Protein AF-A0A316QYM5-F1 (afdb_monomer)

Sequence (374 aa):
LDTSHVESMRAMFYFSKDGTKEFDLGDQFDTSNVKDISNMFIEMGEGTLKKIRLGAKFDVSKVEKQSGAFEYTGKPYELYCYVKDDATRQWFIEHAEDMCWYIGFYTSWDYKPGYNDYIVNEQSMGLAGMPIRTHEPTDNRIMAEPAKYTELPSKDENGYPISYVTDAKRYYFFGTEIKRDDIEELTIETSCKVPEEVLGQFDLSEKQNGSVMAWYTDKDKDGLYEMTIGQEGGVVANPNCCYLFCDLSQINGMGNLYTSGVTDMSYMFLDYGANGKNNALDLEDNFDTSNVKRMDGMFAHLGAYSEYYSLRLGKAFTFKGLEKVPLLIYYNTPMDLRGTVYVSSDEVRDYITKTIEGQSLVMYYEVVQEVRMF

Nearest PDB structures (foldseek):
  6ixv-assembly4_H  TM=2.928E-01  e=1.192E+00  Homo sapiens

Mean predicted aligned error: 15.38 Å

Structure (mmCIF, N/CA/C/O backbone):
data_AF-A0A316QYM5-F1
#
_entry.id   AF-A0A316QYM5-F1
#
loop_
_atom_site.group_PDB
_atom_site.id
_atom_site.type_symbol
_atom_site.label_atom_id
_atom_site.label_alt_id
_atom_site.label_comp_id
_atom_site.label_asym_id
_atom_site.label_entity_id
_atom_site.label_seq_id
_atom_site.pdbx_PDB_ins_code
_atom_site.Cartn_x
_atom_site.Cartn_y
_atom_site.Cartn_z
_atom_site.occupancy
_atom_site.B_iso_or_equiv
_atom_site.auth_seq_id
_atom_site.auth_comp_id
_atom_site.auth_asym_id
_atom_site.auth_atom_id
_atom_site.pdbx_PDB_model_num
ATOM 1 N N . LEU A 1 1 ? 34.626 -15.679 6.664 1.00 66.50 1 LEU A N 1
ATOM 2 C CA . LEU A 1 1 ? 35.408 -15.453 7.898 1.00 66.50 1 LEU A CA 1
ATOM 3 C C . LEU A 1 1 ? 34.548 -15.962 9.042 1.00 66.50 1 LEU A C 1
ATOM 5 O O . LEU A 1 1 ? 33.364 -15.666 9.013 1.00 66.50 1 LEU A O 1
ATOM 9 N N . ASP A 1 2 ? 35.083 -16.762 9.960 1.00 86.44 2 ASP A N 1
ATOM 10 C CA . ASP A 1 2 ? 34.328 -17.184 11.148 1.00 86.44 2 ASP A CA 1
ATOM 11 C C . ASP A 1 2 ? 34.518 -16.138 12.252 1.00 86.44 2 ASP A C 1
ATOM 13 O O . ASP A 1 2 ? 35.643 -15.915 12.699 1.00 86.44 2 ASP A O 1
ATOM 17 N N . THR A 1 3 ? 33.438 -15.458 12.634 1.00 91.50 3 THR A N 1
ATOM 18 C CA . THR A 1 3 ? 33.434 -14.424 13.682 1.00 91.50 3 THR A CA 1
ATOM 19 C C . THR A 1 3 ? 32.733 -14.881 14.958 1.00 91.50 3 THR A C 1
ATOM 21 O O . THR A 1 3 ? 32.693 -14.126 15.925 1.00 91.50 3 THR A O 1
ATOM 24 N N . SER A 1 4 ? 32.249 -16.127 15.014 1.00 91.75 4 SER A N 1
ATOM 25 C CA . SER A 1 4 ? 31.427 -16.636 16.121 1.00 91.75 4 SER A CA 1
ATOM 26 C C . SER A 1 4 ? 32.150 -16.653 17.473 1.00 91.75 4 SER A C 1
ATOM 28 O O . SER A 1 4 ? 31.520 -16.813 18.511 1.00 91.75 4 SER A O 1
ATOM 30 N N . HIS A 1 5 ? 33.474 -16.493 17.494 1.00 94.06 5 HIS A N 1
ATOM 31 C CA . HIS A 1 5 ? 34.298 -16.483 18.710 1.00 94.06 5 HIS A CA 1
ATOM 32 C C . HIS A 1 5 ? 34.716 -15.072 19.157 1.00 94.06 5 HIS A C 1
ATOM 34 O O . HIS A 1 5 ? 35.432 -14.928 20.146 1.00 94.06 5 HIS A O 1
ATOM 40 N N . VAL A 1 6 ? 34.345 -14.034 18.406 1.00 97.00 6 VAL A N 1
ATOM 41 C CA . VAL A 1 6 ? 34.796 -12.661 18.650 1.00 97.00 6 VAL A CA 1
ATOM 42 C C . VAL A 1 6 ? 33.990 -12.041 19.792 1.00 97.00 6 VAL A C 1
ATOM 44 O O . VAL A 1 6 ? 32.765 -12.030 19.751 1.00 97.00 6 VAL A O 1
ATOM 47 N N . GLU A 1 7 ? 34.677 -11.486 20.795 1.00 96.88 7 GLU A N 1
ATOM 48 C CA . GLU A 1 7 ? 34.033 -10.790 21.925 1.00 96.88 7 GLU A CA 1
ATOM 49 C C . GLU A 1 7 ? 34.014 -9.259 21.773 1.00 96.88 7 GLU A C 1
ATOM 51 O O . GLU A 1 7 ? 33.244 -8.574 22.444 1.00 96.88 7 GLU A O 1
ATOM 56 N N . SER A 1 8 ? 34.844 -8.694 20.892 1.00 97.75 8 SER A N 1
ATOM 57 C CA . SER A 1 8 ? 34.906 -7.251 20.644 1.00 97.75 8 SER A CA 1
ATOM 58 C C . SER A 1 8 ? 35.116 -6.965 19.163 1.00 97.75 8 SER A C 1
ATOM 60 O O . SER A 1 8 ? 36.043 -7.488 18.547 1.00 97.75 8 SER A O 1
ATOM 62 N N . MET A 1 9 ? 34.263 -6.103 18.619 1.00 97.38 9 MET A N 1
ATOM 63 C CA . MET A 1 9 ? 34.338 -5.544 17.266 1.00 97.38 9 MET A CA 1
ATOM 64 C C . MET A 1 9 ? 34.521 -4.023 17.307 1.00 97.38 9 MET A C 1
ATOM 66 O O . MET A 1 9 ? 34.195 -3.309 16.356 1.00 97.38 9 MET A O 1
ATOM 70 N N . ARG A 1 10 ? 35.061 -3.517 18.422 1.00 97.25 10 ARG A N 1
ATOM 71 C CA . ARG A 1 10 ? 35.351 -2.099 18.597 1.00 97.25 10 ARG A CA 1
ATOM 72 C C . ARG A 1 10 ? 36.194 -1.590 17.430 1.00 97.25 10 ARG A C 1
ATOM 74 O O . ARG A 1 10 ? 37.249 -2.150 17.139 1.00 97.25 10 ARG A O 1
ATOM 81 N N . ALA A 1 11 ? 35.754 -0.489 16.825 1.00 95.75 11 ALA A N 1
ATOM 82 C CA . ALA A 1 11 ? 36.469 0.200 15.751 1.00 95.75 11 ALA A CA 1
ATOM 83 C C . ALA A 1 11 ? 36.765 -0.654 14.496 1.00 95.75 11 ALA A C 1
ATOM 85 O O . ALA A 1 11 ? 37.706 -0.353 13.764 1.00 95.75 11 ALA A O 1
ATOM 86 N N . MET A 1 12 ? 35.979 -1.702 14.221 1.00 93.81 12 MET A N 1
ATOM 87 C CA . MET A 1 12 ? 36.265 -2.639 13.125 1.00 93.81 12 MET A CA 1
ATOM 88 C C . MET A 1 12 ? 36.334 -1.983 11.732 1.00 93.81 12 MET A C 1
ATOM 90 O O . MET A 1 12 ? 37.207 -2.342 10.945 1.00 93.81 12 MET A O 1
ATOM 94 N N . PHE A 1 13 ? 35.460 -1.015 11.438 1.00 91.44 13 PHE A N 1
ATOM 95 C CA . PHE A 1 13 ? 35.408 -0.264 10.172 1.00 91.44 13 PHE A CA 1
ATOM 96 C C . PHE A 1 13 ? 35.709 1.235 10.351 1.00 91.44 13 PHE A C 1
ATOM 98 O O . PHE A 1 13 ? 35.391 2.055 9.485 1.00 91.44 13 PHE A O 1
ATOM 105 N N . TYR A 1 14 ? 36.345 1.578 11.474 1.00 88.44 14 TYR A N 1
ATOM 106 C CA . TYR A 1 14 ? 36.681 2.937 11.890 1.00 88.44 14 TYR A CA 1
ATOM 107 C C . TYR A 1 14 ? 37.471 3.688 10.815 1.00 88.44 14 TYR A C 1
ATOM 109 O O . TYR A 1 14 ? 38.554 3.251 10.421 1.00 88.44 14 TYR A O 1
ATOM 117 N N . PHE A 1 15 ? 36.962 4.848 10.386 1.00 84.88 15 PHE A N 1
ATOM 118 C CA . PHE A 1 15 ? 37.652 5.769 9.473 1.00 84.88 15 PHE A CA 1
ATOM 119 C C . PHE A 1 15 ? 38.072 5.131 8.141 1.00 84.88 15 PHE A C 1
ATOM 121 O O . PHE A 1 15 ? 39.068 5.537 7.541 1.00 84.88 15 PHE A O 1
ATOM 128 N N . SER A 1 16 ? 37.311 4.151 7.649 1.00 84.69 16 SER A N 1
ATOM 129 C CA . SER A 1 16 ? 37.598 3.531 6.349 1.00 84.69 16 SER A CA 1
ATOM 130 C C . SER A 1 16 ? 37.666 4.555 5.207 1.00 84.69 16 SER A C 1
ATOM 132 O O . SER A 1 16 ? 38.555 4.434 4.369 1.00 84.69 16 SER A O 1
ATOM 134 N N . LYS A 1 17 ? 36.788 5.579 5.201 1.00 83.94 17 LYS A N 1
ATOM 135 C CA . LYS A 1 17 ? 36.763 6.708 4.234 1.00 83.94 17 LYS A CA 1
ATOM 136 C C . LYS A 1 17 ? 37.019 6.292 2.782 1.00 83.94 17 LYS A C 1
ATOM 138 O O . LYS A 1 17 ? 37.720 6.952 2.023 1.00 83.94 17 LYS A O 1
ATOM 143 N N . ASP A 1 18 ? 36.457 5.156 2.408 1.00 82.12 18 ASP A N 1
ATOM 144 C CA . ASP A 1 18 ? 36.726 4.464 1.151 1.00 82.12 18 ASP A CA 1
ATOM 145 C C . ASP A 1 18 ? 35.752 4.859 0.028 1.00 82.12 18 ASP A C 1
ATOM 147 O O . ASP A 1 18 ? 35.862 4.368 -1.095 1.00 82.12 18 ASP A O 1
ATOM 151 N N . GLY A 1 19 ? 34.799 5.754 0.315 1.00 82.88 19 GLY A N 1
ATOM 152 C CA . GLY A 1 19 ? 33.747 6.156 -0.619 1.00 82.88 19 GLY A CA 1
ATOM 153 C C . GLY A 1 19 ? 32.708 5.059 -0.889 1.00 82.88 19 GLY A C 1
ATOM 154 O O . GLY A 1 19 ? 32.015 5.107 -1.912 1.00 82.88 19 GLY A O 1
ATOM 155 N N . THR A 1 20 ? 32.611 4.052 -0.012 1.00 80.94 20 THR A N 1
ATOM 156 C CA . THR A 1 20 ? 31.634 2.967 -0.135 1.00 80.94 20 THR A CA 1
ATOM 157 C C . THR A 1 20 ? 30.205 3.496 -0.017 1.00 80.94 20 THR A C 1
ATOM 159 O O . THR A 1 20 ? 29.845 4.165 0.950 1.00 80.94 20 THR A O 1
ATOM 162 N N . LYS A 1 21 ? 29.369 3.152 -1.008 1.00 80.06 21 LYS A N 1
ATOM 163 C CA . LYS A 1 21 ? 27.953 3.557 -1.084 1.00 80.06 21 LYS A CA 1
ATOM 164 C C . LYS A 1 21 ? 26.995 2.534 -0.487 1.00 80.06 21 LYS A C 1
ATOM 166 O O . LYS A 1 21 ? 25.978 2.912 0.085 1.00 80.06 21 LYS A O 1
ATOM 171 N N . GLU A 1 22 ? 27.316 1.254 -0.623 1.00 81.25 22 GLU A N 1
ATOM 172 C CA . GLU A 1 22 ? 26.538 0.150 -0.072 1.00 81.25 22 GLU A CA 1
ATOM 173 C C . GLU A 1 22 ? 27.491 -0.851 0.567 1.00 81.25 22 GLU A C 1
ATOM 175 O O . GLU A 1 22 ? 28.531 -1.169 -0.014 1.00 81.25 22 GLU A O 1
ATOM 180 N N . PHE A 1 23 ? 27.136 -1.347 1.744 1.00 83.44 23 PHE A N 1
ATOM 181 C CA . PHE A 1 23 ? 27.949 -2.299 2.482 1.00 83.44 23 PHE A CA 1
ATOM 182 C C . PHE A 1 23 ? 27.091 -3.427 3.052 1.00 83.44 23 PHE A C 1
ATOM 184 O O . PHE A 1 23 ? 26.002 -3.181 3.565 1.00 83.44 23 PHE A O 1
ATOM 191 N N . ASP A 1 24 ? 27.573 -4.664 2.961 1.00 84.69 24 ASP A N 1
ATOM 192 C CA . ASP A 1 24 ? 26.892 -5.858 3.470 1.00 84.69 24 ASP A CA 1
ATOM 193 C C . ASP A 1 24 ? 27.902 -6.724 4.228 1.00 84.69 24 ASP A C 1
ATOM 195 O O . ASP A 1 24 ? 28.929 -7.121 3.670 1.00 84.69 24 ASP A O 1
ATOM 199 N N . LEU A 1 25 ? 27.622 -7.000 5.504 1.00 84.12 25 LEU A N 1
ATOM 200 C CA . LEU A 1 25 ? 28.440 -7.881 6.344 1.00 84.12 25 LEU A CA 1
ATOM 201 C C . LEU A 1 25 ? 28.284 -9.362 5.964 1.00 84.12 25 LEU A C 1
ATOM 203 O O . LEU A 1 25 ? 29.194 -10.163 6.200 1.00 84.12 25 LEU A O 1
ATOM 207 N N . GLY A 1 26 ? 27.161 -9.720 5.338 1.00 79.75 26 GLY A N 1
ATOM 208 C CA . GLY A 1 26 ? 26.807 -11.074 4.936 1.00 79.75 26 GLY A CA 1
ATOM 209 C C . GLY A 1 26 ? 26.226 -11.928 6.068 1.00 79.75 26 GLY A C 1
ATOM 210 O O . GLY A 1 26 ? 26.509 -11.752 7.249 1.00 79.75 26 GLY A O 1
ATOM 211 N N . ASP A 1 27 ? 25.445 -12.943 5.698 1.00 82.75 27 ASP A N 1
ATOM 212 C CA . ASP A 1 27 ? 24.645 -13.745 6.646 1.00 82.75 27 ASP A CA 1
ATOM 213 C C . ASP A 1 27 ? 25.456 -14.623 7.601 1.00 82.75 27 ASP A C 1
ATOM 215 O O . ASP A 1 27 ? 24.914 -15.196 8.544 1.00 82.75 27 ASP A O 1
ATOM 219 N N . GLN A 1 28 ? 26.752 -14.779 7.340 1.00 83.31 28 GLN A N 1
ATOM 220 C CA . GLN A 1 28 ? 27.655 -15.563 8.182 1.00 83.31 28 GLN A CA 1
ATOM 221 C C . GLN A 1 28 ? 28.441 -14.700 9.175 1.00 83.31 28 GLN A C 1
ATOM 223 O O . GLN A 1 28 ? 29.261 -15.244 9.912 1.00 83.31 28 GLN A O 1
ATOM 228 N N . PHE A 1 29 ? 28.204 -13.385 9.198 1.00 88.50 29 PHE A N 1
ATOM 229 C CA . PHE A 1 29 ? 28.805 -12.471 10.159 1.00 88.50 29 PHE A CA 1
ATOM 230 C C . PHE A 1 29 ? 28.126 -12.626 11.523 1.00 88.50 29 PHE A C 1
ATOM 232 O O . PHE A 1 29 ? 27.111 -12.007 11.826 1.00 88.50 29 PHE A O 1
ATOM 239 N N . ASP A 1 30 ? 28.663 -13.542 12.319 1.00 93.12 30 ASP A N 1
ATOM 240 C CA . ASP A 1 30 ? 28.142 -13.921 13.626 1.00 93.12 30 ASP A CA 1
ATOM 241 C C . ASP A 1 30 ? 28.676 -12.987 14.717 1.00 93.12 30 ASP A C 1
ATOM 243 O O . ASP A 1 30 ? 29.893 -12.896 14.910 1.00 93.12 30 ASP A O 1
ATOM 247 N N . THR A 1 31 ? 27.769 -12.303 15.420 1.00 96.50 31 THR A N 1
ATOM 248 C CA . THR A 1 31 ? 28.093 -11.428 16.561 1.00 96.50 31 THR A CA 1
ATOM 249 C C . THR A 1 31 ? 27.534 -11.944 17.889 1.00 96.50 31 THR A C 1
ATOM 251 O O . THR A 1 31 ? 27.558 -11.229 18.886 1.00 96.50 31 THR A O 1
ATOM 254 N N . SER A 1 32 ? 27.086 -13.202 17.954 1.00 96.25 32 SER A N 1
ATOM 255 C CA . SER A 1 32 ? 26.413 -13.798 19.125 1.00 96.25 32 SER A CA 1
ATOM 256 C C . SER A 1 32 ? 27.258 -13.870 20.402 1.00 96.25 32 SER A C 1
ATOM 258 O O . SER A 1 32 ? 26.729 -14.156 21.479 1.00 96.25 32 SER A O 1
ATOM 260 N N . ASN A 1 33 ? 28.568 -13.622 20.316 1.00 96.69 33 ASN A N 1
ATOM 261 C CA . ASN A 1 33 ? 29.475 -13.524 21.464 1.00 96.69 33 ASN A CA 1
ATOM 262 C C . ASN A 1 33 ? 30.074 -12.124 21.669 1.00 96.69 33 ASN A C 1
ATOM 264 O O . ASN A 1 33 ? 30.819 -11.924 22.630 1.00 96.69 33 ASN A O 1
ATOM 268 N N . VAL A 1 34 ? 29.728 -11.155 20.820 1.00 98.38 34 VAL A N 1
ATOM 269 C CA . VAL A 1 34 ? 30.276 -9.799 20.872 1.00 98.38 34 VAL A CA 1
ATOM 270 C C . VAL A 1 34 ? 29.627 -9.010 22.004 1.00 98.38 34 VAL A C 1
ATOM 272 O O . VAL A 1 34 ? 28.407 -8.948 22.119 1.00 98.38 34 VAL A O 1
ATOM 275 N N . LYS A 1 35 ? 30.467 -8.372 22.822 1.00 98.19 35 LYS A N 1
ATOM 276 C CA . LYS A 1 35 ? 30.068 -7.500 23.935 1.00 98.19 35 LYS A CA 1
ATOM 277 C C . LYS A 1 35 ? 30.339 -6.024 23.668 1.00 98.19 35 LYS A C 1
ATOM 279 O O . LYS A 1 35 ? 29.736 -5.168 24.303 1.00 98.19 35 LYS A O 1
ATOM 284 N N . ASP A 1 36 ? 31.256 -5.712 22.754 1.00 98.44 36 ASP A N 1
ATOM 285 C CA . ASP A 1 36 ? 31.681 -4.339 22.471 1.00 98.44 36 ASP A CA 1
ATOM 286 C C . ASP A 1 36 ? 31.678 -4.061 20.964 1.00 98.44 36 ASP A C 1
ATOM 288 O O . ASP A 1 36 ? 32.503 -4.613 20.231 1.00 98.44 36 ASP A O 1
ATOM 292 N N . ILE A 1 37 ? 30.762 -3.193 20.533 1.00 97.88 37 ILE A N 1
ATOM 293 C CA . ILE A 1 37 ? 30.630 -2.663 19.166 1.00 97.88 37 ILE A CA 1
ATOM 294 C C . ILE A 1 37 ? 30.926 -1.155 19.111 1.00 97.88 37 ILE A C 1
ATOM 296 O O . ILE A 1 37 ? 30.559 -0.475 18.153 1.00 97.88 37 ILE A O 1
ATOM 300 N N . SER A 1 38 ? 31.585 -0.603 20.135 1.00 97.88 38 SER A N 1
ATOM 301 C CA . SER A 1 38 ? 31.857 0.835 20.209 1.00 97.88 38 SER A CA 1
ATOM 302 C C . SER A 1 38 ? 32.618 1.304 18.969 1.00 97.88 38 SER A C 1
ATOM 304 O O . SER A 1 38 ? 33.616 0.693 18.567 1.00 97.88 38 SER A O 1
ATOM 306 N N . ASN A 1 39 ? 32.176 2.408 18.373 1.00 95.44 39 ASN A N 1
ATOM 307 C CA . ASN A 1 39 ? 32.791 3.011 17.188 1.00 95.44 39 ASN A CA 1
ATOM 308 C C . ASN A 1 39 ? 32.947 2.055 15.988 1.00 95.44 39 ASN A C 1
ATOM 310 O O . ASN A 1 39 ? 33.859 2.240 15.185 1.00 95.44 39 ASN A O 1
ATOM 314 N N . MET A 1 40 ? 32.135 0.998 15.877 1.00 96.00 40 MET A N 1
ATOM 315 C CA . MET A 1 40 ? 32.330 -0.041 14.861 1.00 96.00 40 MET A CA 1
ATOM 316 C C . MET A 1 40 ? 32.315 0.506 13.425 1.00 96.00 40 MET A C 1
ATOM 318 O O . MET A 1 40 ? 33.162 0.084 12.641 1.00 96.00 40 MET A O 1
ATOM 322 N N . PHE A 1 41 ? 31.429 1.454 13.098 1.00 93.75 41 PHE A N 1
ATOM 323 C CA . PHE A 1 41 ? 31.241 1.998 11.742 1.00 93.75 41 PHE A CA 1
ATOM 324 C C . PHE A 1 41 ? 31.580 3.485 11.596 1.00 93.75 41 PHE A C 1
ATOM 326 O O . PHE A 1 41 ? 31.314 4.072 10.550 1.00 93.75 41 PHE A O 1
ATOM 333 N N . ILE A 1 42 ? 32.191 4.100 12.609 1.00 91.00 42 ILE A N 1
ATOM 334 C CA . ILE A 1 42 ? 32.412 5.549 12.612 1.00 91.00 42 ILE A CA 1
ATOM 335 C C . ILE A 1 42 ? 33.153 6.057 11.365 1.00 91.00 42 ILE A C 1
ATOM 337 O O . ILE A 1 42 ? 34.191 5.517 10.968 1.00 91.00 42 ILE A O 1
ATOM 341 N N . GLU A 1 43 ? 32.611 7.116 10.758 1.00 88.88 43 GLU A N 1
ATOM 342 C CA . GLU A 1 43 ? 33.105 7.739 9.515 1.00 88.88 43 GLU A CA 1
ATOM 343 C C . GLU A 1 43 ? 33.240 6.778 8.310 1.00 88.88 43 GLU A C 1
ATOM 345 O O . GLU A 1 43 ? 33.991 7.042 7.360 1.00 88.88 43 GLU A O 1
ATOM 350 N N . MET A 1 44 ? 32.505 5.660 8.301 1.00 88.69 44 MET A N 1
ATOM 351 C CA . MET A 1 44 ? 32.510 4.726 7.177 1.00 88.69 44 MET A CA 1
ATOM 352 C C . MET A 1 44 ? 31.929 5.353 5.901 1.00 88.69 44 MET A C 1
ATOM 354 O O . MET A 1 44 ? 30.891 6.021 5.914 1.00 88.69 44 MET A O 1
ATOM 358 N N . GLY A 1 45 ? 32.614 5.132 4.774 1.00 82.94 45 GLY A N 1
ATOM 359 C CA . GLY A 1 45 ? 32.187 5.613 3.459 1.00 82.94 45 GLY A CA 1
ATOM 360 C C . GLY A 1 45 ? 32.241 7.134 3.272 1.00 82.94 45 GLY A C 1
ATOM 361 O O . GLY A 1 45 ? 31.710 7.621 2.279 1.00 82.94 45 GLY A O 1
ATOM 362 N N . GLU A 1 46 ? 32.845 7.903 4.189 1.00 83.81 46 GLU A N 1
ATOM 363 C CA . GLU A 1 46 ? 33.021 9.369 4.080 1.00 83.81 46 GLU A CA 1
ATOM 364 C C . GLU A 1 46 ? 31.712 10.134 3.761 1.00 83.81 46 GLU A C 1
ATOM 366 O O . GLU A 1 46 ? 31.668 11.055 2.946 1.00 83.81 46 GLU A O 1
ATOM 371 N N . GLY A 1 47 ? 30.590 9.715 4.358 1.00 79.06 47 GLY A N 1
ATOM 372 C CA . GLY A 1 47 ? 29.276 10.320 4.097 1.00 79.06 47 GLY A CA 1
ATOM 373 C C . GLY A 1 47 ? 28.669 9.978 2.727 1.00 79.06 47 GLY A C 1
ATOM 374 O O . GLY A 1 47 ? 27.702 10.616 2.310 1.00 79.06 47 GLY A O 1
ATOM 375 N N . THR A 1 48 ? 29.216 8.990 2.014 1.00 83.06 48 THR A N 1
ATOM 376 C CA . THR A 1 48 ? 28.648 8.458 0.759 1.00 83.06 48 THR A CA 1
ATOM 377 C C . THR A 1 48 ? 27.838 7.177 0.951 1.00 83.06 48 THR A C 1
ATOM 379 O O . THR A 1 48 ? 27.115 6.785 0.032 1.00 83.06 48 THR A O 1
ATOM 382 N N . LEU A 1 49 ? 27.922 6.555 2.135 1.00 83.94 49 LEU A N 1
ATOM 383 C CA . LEU A 1 49 ? 27.198 5.335 2.475 1.00 83.94 49 LEU A CA 1
ATOM 384 C C . LEU A 1 49 ? 25.691 5.610 2.552 1.00 83.94 49 LEU A C 1
ATOM 386 O O . LEU A 1 49 ? 25.244 6.437 3.346 1.00 83.94 49 LEU A O 1
ATOM 390 N N . LYS A 1 50 ? 24.926 4.901 1.721 1.00 82.88 50 LYS A N 1
ATOM 391 C CA . LYS A 1 50 ? 23.460 4.970 1.616 1.00 82.88 50 LYS A CA 1
ATOM 392 C C . LYS A 1 50 ? 22.765 3.714 2.120 1.00 82.88 50 LYS A C 1
ATOM 394 O O . LYS A 1 50 ? 21.575 3.734 2.418 1.00 82.88 50 LYS A O 1
ATOM 399 N N . LYS A 1 51 ? 23.499 2.607 2.210 1.00 83.38 51 LYS A N 1
ATOM 400 C CA . LYS A 1 51 ? 22.978 1.325 2.674 1.00 83.38 51 LYS A CA 1
ATOM 401 C C . LYS A 1 51 ? 24.037 0.565 3.455 1.00 83.38 51 LYS A C 1
ATOM 403 O O . LYS A 1 51 ? 25.141 0.366 2.953 1.00 83.38 51 LYS A O 1
ATOM 408 N N . ILE A 1 52 ? 23.664 0.077 4.629 1.00 88.62 52 ILE A N 1
ATOM 409 C CA . ILE A 1 52 ? 24.419 -0.925 5.372 1.00 88.62 52 ILE A CA 1
ATOM 410 C C . ILE A 1 52 ? 23.502 -2.085 5.745 1.00 88.62 52 ILE A C 1
ATOM 412 O O . ILE A 1 52 ? 22.420 -1.870 6.279 1.00 88.62 52 ILE A O 1
ATOM 416 N N . ARG A 1 53 ? 23.914 -3.315 5.447 1.00 89.62 53 ARG A N 1
ATOM 417 C CA . ARG A 1 53 ? 23.204 -4.539 5.817 1.00 89.62 53 ARG A CA 1
ATOM 418 C C . ARG A 1 53 ? 24.028 -5.336 6.817 1.00 89.62 53 ARG A C 1
ATOM 420 O O . ARG A 1 53 ? 25.192 -5.641 6.554 1.00 89.62 53 ARG A O 1
ATOM 427 N N . LEU A 1 54 ? 23.423 -5.658 7.960 1.00 92.25 54 LEU A N 1
ATOM 428 C CA . LEU A 1 54 ? 24.112 -6.330 9.061 1.00 92.25 54 LEU A CA 1
ATOM 429 C C . LEU A 1 54 ? 24.093 -7.861 8.946 1.00 92.25 54 LEU A C 1
ATOM 431 O O . LEU A 1 54 ? 25.015 -8.516 9.426 1.00 92.25 54 LEU A O 1
ATOM 435 N N . GLY A 1 55 ? 23.087 -8.416 8.265 1.0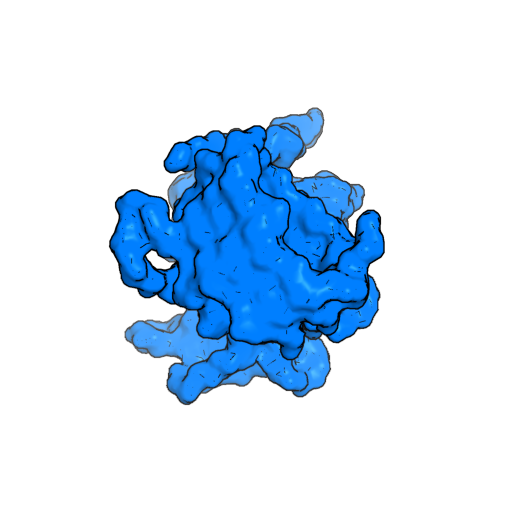0 84.56 55 GLY A N 1
ATOM 436 C CA . GLY A 1 55 ? 22.983 -9.842 7.964 1.00 84.56 55 GLY A CA 1
ATOM 437 C C . GLY A 1 55 ? 22.328 -10.684 9.064 1.00 84.56 55 GLY A C 1
ATOM 438 O O . GLY A 1 55 ? 22.223 -10.294 10.229 1.00 84.56 55 GLY A O 1
ATOM 439 N N . ALA A 1 56 ? 21.915 -11.896 8.686 1.00 84.38 56 ALA A N 1
ATOM 440 C CA . ALA A 1 56 ? 21.041 -12.757 9.489 1.00 84.38 56 ALA A CA 1
ATOM 441 C C . ALA A 1 56 ? 21.605 -13.198 10.857 1.00 84.38 56 ALA A C 1
ATOM 443 O O . ALA A 1 56 ? 20.845 -13.570 11.753 1.00 84.38 56 ALA A O 1
ATOM 444 N N . LYS A 1 57 ? 22.933 -13.190 11.032 1.00 91.19 57 LYS A N 1
ATOM 445 C CA . LYS A 1 57 ? 23.612 -13.592 12.278 1.00 91.19 57 LYS A CA 1
ATOM 446 C C . LYS A 1 57 ? 24.138 -12.420 13.110 1.00 91.19 57 LYS A C 1
ATOM 448 O O . LYS A 1 57 ? 24.835 -12.648 14.101 1.00 91.19 57 LYS A O 1
ATOM 453 N N . PHE A 1 58 ? 23.751 -11.193 12.768 1.00 94.62 58 PHE A N 1
ATOM 454 C CA . PHE A 1 58 ? 24.009 -10.038 13.616 1.00 94.62 58 PHE A CA 1
ATOM 455 C C . PHE A 1 58 ? 23.099 -10.098 14.851 1.00 94.62 58 PHE A C 1
ATOM 457 O O . PHE A 1 58 ? 21.892 -9.875 14.795 1.00 94.62 58 PHE A O 1
ATOM 464 N N . ASP A 1 59 ? 23.667 -10.513 15.970 1.00 94.69 59 ASP A N 1
ATOM 465 C CA . ASP A 1 59 ? 23.028 -10.690 17.264 1.00 94.69 59 ASP A CA 1
ATOM 466 C C . ASP A 1 59 ? 23.542 -9.643 18.262 1.00 94.69 59 ASP A C 1
ATOM 468 O O . ASP A 1 59 ? 24.746 -9.517 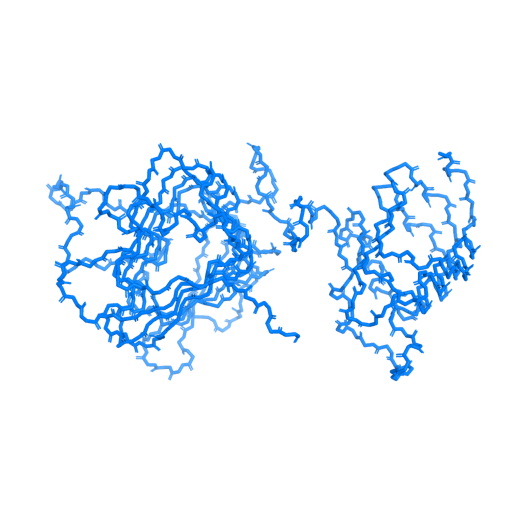18.496 1.00 94.69 59 ASP A O 1
ATOM 472 N N . VAL A 1 60 ? 22.607 -8.890 18.840 1.00 96.81 60 VAL A N 1
ATOM 473 C CA . VAL A 1 60 ? 22.863 -7.817 19.811 1.00 96.81 60 VAL A CA 1
ATOM 474 C C . VAL A 1 60 ? 22.614 -8.246 21.260 1.00 96.81 60 VAL A C 1
ATOM 476 O O . VAL A 1 60 ? 22.840 -7.467 22.180 1.00 96.81 60 VAL A O 1
ATOM 479 N N . SER A 1 61 ? 22.190 -9.491 21.499 1.00 96.12 61 SER A N 1
ATOM 480 C CA . SER A 1 61 ? 21.739 -9.978 22.814 1.00 96.12 61 SER A CA 1
ATOM 481 C C . SER A 1 61 ? 22.801 -9.946 23.919 1.00 96.12 61 SER A C 1
ATOM 483 O O . SER A 1 61 ? 22.452 -9.992 25.098 1.00 96.12 61 SER A O 1
ATOM 485 N N . LYS A 1 62 ? 24.088 -9.870 23.558 1.00 97.81 62 LYS A N 1
ATOM 486 C CA . LYS A 1 62 ? 25.218 -9.775 24.498 1.00 97.81 62 LYS A CA 1
ATOM 487 C C . LYS A 1 62 ? 25.972 -8.450 24.434 1.00 97.81 62 LYS A C 1
ATOM 489 O O . LYS A 1 62 ? 26.989 -8.317 25.111 1.00 97.81 62 LYS A O 1
ATOM 494 N N . VAL A 1 63 ? 25.516 -7.492 23.631 1.00 98.00 63 VAL A N 1
ATOM 495 C CA . VAL A 1 63 ? 26.194 -6.201 23.501 1.00 98.00 63 VAL A CA 1
ATOM 496 C C . VAL A 1 63 ? 26.012 -5.401 24.790 1.00 98.00 63 VAL A C 1
ATOM 498 O O . VAL A 1 63 ? 24.898 -5.163 25.242 1.00 98.00 63 VAL A O 1
ATOM 501 N N . GLU A 1 64 ? 27.133 -4.988 25.377 1.00 97.06 64 GLU A N 1
ATOM 502 C CA . GLU A 1 64 ? 27.213 -4.195 26.610 1.00 97.06 64 GLU A CA 1
ATOM 503 C C . GLU A 1 64 ? 27.774 -2.785 26.352 1.00 97.06 64 GLU A C 1
ATOM 505 O O . GLU A 1 64 ? 27.655 -1.904 27.204 1.00 97.06 64 GLU A O 1
ATOM 510 N N . LYS A 1 65 ? 28.454 -2.581 25.213 1.00 98.12 65 LYS A N 1
ATOM 511 C CA . LYS A 1 65 ? 29.081 -1.309 24.831 1.00 98.12 65 LYS A CA 1
ATOM 512 C C . LYS A 1 65 ? 28.836 -0.997 23.359 1.00 98.12 65 LYS A C 1
ATOM 514 O O . LYS A 1 65 ? 29.338 -1.701 22.483 1.00 98.12 65 LYS A O 1
ATOM 519 N N . GLN A 1 66 ? 28.122 0.093 23.106 1.00 97.19 66 GLN A N 1
ATOM 520 C CA . GLN A 1 66 ? 27.679 0.507 21.774 1.00 97.19 66 GLN A CA 1
ATOM 521 C C . GLN A 1 66 ? 27.965 1.980 21.461 1.00 97.19 66 GLN A C 1
ATOM 523 O O . GLN A 1 66 ? 27.530 2.485 20.430 1.00 97.19 66 GLN A O 1
ATOM 528 N N . SER A 1 67 ? 28.713 2.672 22.328 1.00 95.81 67 SER A N 1
ATOM 529 C CA . SER A 1 67 ? 28.946 4.111 22.198 1.00 95.81 67 SER A CA 1
ATOM 530 C C . SER A 1 67 ? 29.539 4.466 20.832 1.00 95.81 67 SER A C 1
ATOM 532 O O . SER A 1 67 ? 30.559 3.882 20.447 1.00 95.81 67 SER A O 1
ATOM 534 N N . GLY A 1 68 ? 28.916 5.405 20.119 1.00 93.06 68 GLY A N 1
ATOM 535 C CA . GLY A 1 68 ? 29.408 5.939 18.845 1.00 93.06 68 GLY A CA 1
ATOM 536 C C . GLY A 1 68 ? 29.470 4.930 17.697 1.00 93.06 68 GLY A C 1
ATOM 537 O O . GLY A 1 68 ? 30.151 5.182 16.704 1.00 93.06 68 GLY A O 1
ATOM 538 N N . ALA A 1 69 ? 28.803 3.773 17.805 1.00 95.50 69 ALA A N 1
ATOM 539 C CA . ALA A 1 69 ? 28.879 2.710 16.800 1.00 95.50 69 ALA A CA 1
ATOM 540 C C . ALA A 1 69 ? 28.573 3.190 15.369 1.00 95.50 69 ALA A C 1
ATOM 542 O O . ALA A 1 69 ? 29.187 2.675 14.435 1.00 95.50 69 ALA A O 1
ATOM 543 N N . PHE A 1 70 ? 27.696 4.189 15.216 1.00 92.06 70 PHE A N 1
ATOM 544 C CA . PHE A 1 70 ? 27.270 4.771 13.939 1.00 92.06 70 PHE A CA 1
ATOM 545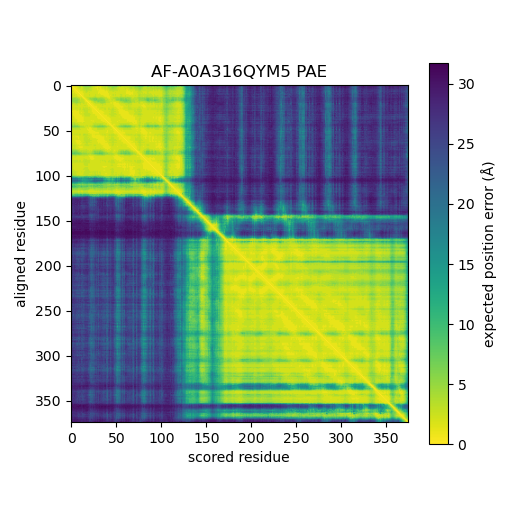 C C . PHE A 1 70 ? 27.584 6.269 13.806 1.00 92.06 70 PHE A C 1
ATOM 547 O O . PHE A 1 70 ? 27.053 6.943 12.919 1.00 92.06 70 PHE A O 1
ATOM 554 N N . GLU A 1 71 ? 28.468 6.808 14.647 1.00 89.38 71 GLU A N 1
ATOM 555 C CA . GLU A 1 71 ? 28.845 8.221 14.583 1.00 89.38 71 GLU A CA 1
ATOM 556 C C . GLU A 1 71 ? 29.413 8.554 13.191 1.00 89.38 71 GLU A C 1
ATOM 558 O O . GLU A 1 71 ? 30.234 7.824 12.643 1.00 89.38 71 GLU A O 1
ATOM 563 N N . TYR A 1 72 ? 28.936 9.616 12.548 1.00 86.25 72 TYR A N 1
ATOM 564 C CA . TYR A 1 72 ? 29.324 9.966 11.174 1.00 86.25 72 TYR A CA 1
ATOM 565 C C . TYR A 1 72 ? 29.216 8.834 10.122 1.00 86.25 72 TYR A C 1
ATOM 567 O O . TYR A 1 72 ? 29.891 8.867 9.086 1.00 86.25 72 TYR A O 1
ATOM 575 N N . THR A 1 73 ? 28.359 7.836 10.341 1.00 86.31 73 THR A N 1
ATOM 576 C CA . THR A 1 73 ? 28.127 6.756 9.372 1.00 86.31 73 THR A CA 1
ATOM 577 C C . THR A 1 73 ? 27.028 7.184 8.406 1.00 86.31 73 THR A C 1
ATOM 579 O O . THR A 1 73 ? 25.859 7.199 8.774 1.00 86.31 73 THR A O 1
ATOM 582 N N . GLY A 1 74 ? 27.393 7.558 7.175 1.00 81.50 74 GLY A N 1
ATOM 583 C CA . GLY A 1 74 ? 26.440 8.046 6.164 1.00 81.50 74 GLY A CA 1
ATOM 584 C C . GLY A 1 74 ? 25.776 9.394 6.505 1.00 81.50 74 GLY A C 1
ATOM 585 O O . GLY A 1 74 ? 25.857 9.897 7.622 1.00 81.50 74 GLY A O 1
ATOM 586 N N . LYS A 1 75 ? 25.136 10.033 5.519 1.00 78.44 75 LYS A N 1
ATOM 587 C CA . LYS A 1 75 ? 24.460 11.327 5.732 1.00 78.44 75 LYS A CA 1
ATOM 588 C C . LYS A 1 75 ? 23.062 11.143 6.333 1.00 78.44 75 LYS A C 1
ATOM 590 O O . LYS A 1 75 ? 22.362 10.227 5.897 1.00 78.44 75 LYS A O 1
ATOM 595 N N . PRO A 1 76 ? 22.621 12.037 7.246 1.00 70.38 76 PRO A N 1
ATOM 596 C CA . PRO A 1 76 ? 21.235 12.089 7.707 1.00 70.38 76 PRO A CA 1
ATOM 597 C C . PRO A 1 76 ? 20.246 12.032 6.547 1.00 70.38 76 PRO A C 1
ATOM 599 O O . PRO A 1 76 ? 20.446 12.707 5.538 1.00 70.38 76 PRO A O 1
ATOM 602 N N . TYR A 1 77 ? 19.185 11.243 6.717 1.00 71.19 77 TYR A N 1
ATOM 603 C CA . TYR A 1 77 ? 18.130 11.013 5.723 1.00 71.19 77 TYR A CA 1
ATOM 604 C C . TYR A 1 77 ? 18.560 10.269 4.441 1.00 71.19 77 TYR A C 1
ATOM 606 O O . TYR A 1 77 ? 17.753 10.127 3.524 1.00 71.19 77 TYR A O 1
ATOM 614 N N . GLU A 1 78 ? 19.803 9.780 4.348 1.00 79.44 78 GLU A N 1
ATOM 615 C CA . GLU A 1 78 ? 20.304 9.075 3.156 1.00 79.44 78 GLU A CA 1
ATOM 616 C C . GLU A 1 78 ? 20.776 7.636 3.423 1.00 79.44 78 GLU A C 1
ATOM 618 O O . GLU A 1 78 ? 20.839 6.850 2.477 1.00 79.44 78 GLU A O 1
ATOM 623 N N . LEU A 1 79 ? 21.116 7.279 4.667 1.00 82.31 79 LEU A N 1
ATOM 624 C CA . LEU A 1 79 ? 21.587 5.943 5.044 1.00 82.31 79 LEU A CA 1
ATOM 625 C C . LEU A 1 79 ? 20.458 5.060 5.587 1.00 82.31 79 LEU A C 1
ATOM 627 O O . LEU A 1 79 ? 19.872 5.343 6.625 1.00 82.31 79 LEU A O 1
ATOM 631 N N . TYR A 1 80 ? 20.241 3.912 4.960 1.00 84.19 80 TYR A N 1
ATOM 632 C CA . TYR A 1 80 ? 19.414 2.841 5.509 1.00 84.19 80 TYR A CA 1
ATOM 633 C C . TYR A 1 80 ? 20.285 1.770 6.175 1.00 84.19 80 TYR A C 1
ATOM 635 O O . TYR A 1 80 ? 21.215 1.250 5.551 1.00 84.19 80 TYR A O 1
ATOM 643 N N . CYS A 1 81 ? 19.985 1.430 7.430 1.00 89.25 81 CYS A N 1
ATOM 644 C CA . CYS A 1 81 ? 20.600 0.327 8.168 1.00 89.25 81 CYS A CA 1
ATOM 645 C C . CYS A 1 81 ? 19.632 -0.851 8.245 1.00 89.25 81 CYS A C 1
ATOM 647 O O . CYS A 1 81 ? 18.553 -0.725 8.813 1.00 89.25 81 CYS A O 1
ATOM 649 N N . TYR A 1 82 ? 20.022 -1.990 7.682 1.00 83.00 82 TYR A N 1
ATOM 650 C CA . TYR A 1 82 ? 19.199 -3.187 7.595 1.00 83.00 82 TYR A CA 1
ATOM 651 C C . TYR A 1 82 ? 19.623 -4.218 8.647 1.00 83.00 82 TYR A C 1
ATOM 653 O O . TYR A 1 82 ? 20.753 -4.715 8.618 1.00 83.00 82 TYR A O 1
ATOM 661 N N . VAL A 1 83 ? 18.713 -4.526 9.571 1.00 89.31 83 VAL A N 1
ATOM 662 C CA . VAL A 1 83 ? 18.892 -5.455 10.699 1.00 89.31 83 VAL A CA 1
ATOM 663 C C . VAL A 1 83 ? 18.049 -6.713 10.509 1.00 89.31 83 VAL A C 1
ATOM 665 O O . VAL A 1 83 ? 17.036 -6.671 9.831 1.00 89.31 83 VAL A O 1
ATOM 668 N N . LYS A 1 84 ? 18.423 -7.842 11.112 1.00 82.44 84 LYS A N 1
ATOM 669 C CA . LYS A 1 84 ? 17.812 -9.146 10.798 1.00 82.44 84 LYS A CA 1
ATOM 670 C C . LYS A 1 84 ? 16.327 -9.315 11.160 1.00 82.44 84 LYS A C 1
ATOM 672 O O . LYS A 1 84 ? 15.683 -10.156 10.552 1.00 82.44 84 LYS A O 1
ATOM 677 N N . ASP A 1 85 ? 15.817 -8.620 12.177 1.00 78.06 85 ASP A N 1
ATOM 678 C CA . ASP A 1 85 ? 14.460 -8.792 12.713 1.00 78.06 85 ASP A CA 1
ATOM 679 C C . ASP A 1 85 ? 14.017 -7.567 13.542 1.00 78.06 85 ASP A C 1
ATOM 681 O O . ASP A 1 85 ? 14.822 -6.685 13.862 1.00 78.06 85 ASP A O 1
ATOM 685 N N . ASP A 1 86 ? 12.733 -7.512 13.912 1.00 79.75 86 ASP A N 1
ATOM 686 C CA . ASP A 1 86 ? 12.164 -6.400 14.687 1.00 79.75 86 ASP A CA 1
ATOM 687 C C . ASP A 1 86 ? 12.717 -6.319 16.111 1.00 79.75 86 ASP A C 1
ATOM 689 O O . ASP A 1 86 ? 12.809 -5.229 16.668 1.00 79.75 86 ASP A O 1
ATOM 693 N N . ALA A 1 87 ? 13.134 -7.445 16.697 1.00 86.06 87 ALA A N 1
ATOM 694 C CA . ALA A 1 87 ? 13.744 -7.451 18.024 1.00 86.06 87 ALA A CA 1
ATOM 695 C C . ALA A 1 87 ? 15.094 -6.718 18.001 1.00 86.06 87 ALA A C 1
ATOM 697 O O . ALA A 1 87 ? 15.385 -5.887 18.861 1.00 86.06 87 ALA A O 1
ATOM 698 N N . THR A 1 88 ? 15.892 -6.972 16.966 1.00 92.31 88 THR A N 1
ATOM 699 C CA . THR A 1 88 ? 17.155 -6.280 16.711 1.00 92.31 88 THR A CA 1
ATOM 700 C C . THR A 1 88 ? 16.900 -4.814 16.379 1.00 92.31 88 THR A C 1
ATOM 702 O O . THR A 1 88 ? 17.589 -3.942 16.902 1.00 92.31 88 THR A O 1
ATOM 705 N N . ARG A 1 89 ? 15.875 -4.510 15.573 1.00 89.88 89 ARG A N 1
ATOM 706 C CA . ARG A 1 89 ? 15.479 -3.125 15.267 1.00 89.88 89 ARG A CA 1
ATOM 707 C C . ARG A 1 89 ? 15.104 -2.350 16.527 1.00 89.88 89 ARG A C 1
ATOM 709 O O . ARG A 1 89 ? 15.576 -1.233 16.717 1.00 89.88 89 ARG A O 1
ATOM 716 N N . GLN A 1 90 ? 14.282 -2.943 17.384 1.00 86.56 90 GLN A N 1
ATOM 717 C CA . GLN A 1 90 ? 13.839 -2.333 18.631 1.00 86.56 90 GLN A CA 1
ATOM 718 C C . GLN A 1 90 ? 15.024 -2.061 19.563 1.00 86.56 90 GLN A C 1
ATOM 720 O O . GLN A 1 90 ? 15.145 -0.956 20.087 1.00 86.56 90 GLN A O 1
ATOM 725 N N . TRP A 1 91 ? 15.957 -3.011 19.678 1.00 96.00 91 TRP A N 1
ATOM 726 C CA . TRP A 1 91 ? 17.199 -2.801 20.420 1.00 96.00 91 TRP A CA 1
ATOM 727 C C . TRP A 1 91 ? 18.004 -1.621 19.860 1.00 96.00 91 TRP A C 1
ATOM 729 O O . TRP A 1 91 ? 18.484 -0.782 20.618 1.00 96.00 91 TRP A O 1
ATOM 739 N N . PHE A 1 92 ? 18.118 -1.509 18.535 1.00 94.31 92 PHE A N 1
ATOM 740 C CA . PHE A 1 92 ? 18.810 -0.390 17.896 1.00 94.31 92 PHE A CA 1
ATOM 741 C C . PHE A 1 92 ? 18.157 0.961 18.218 1.00 94.31 92 PHE A C 1
ATOM 743 O O . PHE A 1 92 ? 18.868 1.924 18.483 1.00 94.31 92 PHE A O 1
ATOM 750 N N . ILE A 1 93 ? 16.824 1.028 18.225 1.00 88.62 93 ILE A N 1
ATOM 751 C CA . ILE A 1 93 ? 16.058 2.239 18.559 1.00 88.62 93 ILE A CA 1
ATOM 752 C C . ILE A 1 93 ? 16.278 2.652 20.017 1.00 88.62 93 ILE A C 1
ATOM 754 O O . ILE A 1 93 ? 16.485 3.833 20.298 1.00 88.62 93 ILE A O 1
ATOM 758 N N . GLU A 1 94 ? 16.262 1.687 20.937 1.00 93.19 94 GLU A N 1
ATOM 759 C CA . GLU A 1 94 ? 16.483 1.916 22.371 1.00 93.19 94 GLU A CA 1
ATOM 760 C C . GLU A 1 94 ? 17.885 2.452 22.676 1.00 93.19 94 GLU A C 1
ATOM 762 O O . GLU A 1 94 ? 18.053 3.207 23.630 1.00 93.19 94 GLU A O 1
ATOM 767 N N . HIS A 1 95 ? 18.871 2.115 21.842 1.00 94.75 95 HIS A N 1
ATOM 768 C CA . HIS A 1 95 ? 20.270 2.515 22.013 1.00 94.75 95 HIS A CA 1
ATOM 769 C C . HIS A 1 95 ? 20.749 3.519 20.951 1.00 94.75 95 HIS A C 1
ATOM 771 O O . HIS A 1 95 ? 21.950 3.758 20.817 1.00 94.75 95 HIS A O 1
ATOM 777 N N . ALA A 1 96 ? 19.839 4.105 20.169 1.00 90.88 96 ALA A N 1
ATOM 778 C CA . ALA A 1 96 ? 20.186 4.945 19.023 1.00 90.88 96 ALA A CA 1
ATOM 779 C C . ALA A 1 96 ? 20.976 6.201 19.425 1.00 90.88 96 ALA A C 1
ATOM 781 O O . ALA A 1 96 ? 21.913 6.590 18.725 1.00 90.88 96 ALA A O 1
ATOM 782 N N . GLU A 1 97 ? 20.635 6.803 20.568 1.00 89.88 97 GLU A N 1
ATOM 783 C CA . GLU A 1 97 ? 21.352 7.955 21.121 1.00 89.88 97 GLU A CA 1
ATOM 784 C C . GLU A 1 97 ? 22.789 7.581 21.520 1.00 89.88 97 GLU A C 1
ATOM 786 O O . GLU A 1 97 ? 23.731 8.230 21.066 1.00 89.88 97 GLU A O 1
ATOM 791 N N . ASP A 1 98 ? 22.977 6.480 22.258 1.00 92.56 98 ASP A N 1
ATOM 792 C CA . ASP A 1 98 ? 24.308 5.980 22.637 1.00 92.56 98 ASP A CA 1
ATOM 793 C C . ASP A 1 98 ? 25.167 5.647 21.412 1.00 92.56 98 ASP A C 1
ATOM 795 O O . ASP A 1 98 ? 26.369 5.917 21.380 1.00 92.56 98 ASP A O 1
ATOM 799 N N . MET A 1 99 ? 24.555 5.056 20.385 1.00 93.00 99 MET A N 1
ATOM 800 C CA . MET A 1 99 ? 25.229 4.698 19.138 1.00 93.00 99 MET A CA 1
ATOM 801 C C . MET A 1 99 ? 25.562 5.901 18.252 1.00 93.00 99 MET A C 1
ATOM 803 O O . MET A 1 99 ? 26.231 5.718 17.231 1.00 93.00 99 MET A O 1
ATOM 807 N N . CYS A 1 100 ? 25.129 7.109 18.623 1.00 89.75 100 CYS A N 1
ATOM 808 C CA . CYS A 1 100 ? 25.212 8.314 17.804 1.00 89.75 100 CYS A CA 1
ATOM 809 C C . CYS A 1 100 ? 24.521 8.156 16.437 1.00 89.75 100 CYS A C 1
ATOM 811 O O . CYS A 1 100 ? 25.010 8.679 15.432 1.00 89.75 100 CYS A O 1
ATOM 813 N N . TRP A 1 101 ? 23.388 7.443 16.375 1.00 87.31 101 TRP A N 1
ATOM 814 C CA . TRP A 1 101 ? 22.622 7.262 15.138 1.00 87.31 101 TRP A CA 1
ATOM 815 C C . TRP A 1 101 ? 22.169 8.623 14.589 1.00 87.31 101 TRP A C 1
ATOM 817 O O . TRP A 1 101 ? 21.316 9.297 15.170 1.00 87.31 101 TRP A O 1
ATOM 827 N N . TYR A 1 102 ? 22.790 9.043 13.481 1.00 76.06 102 TYR A N 1
ATOM 828 C CA . TYR A 1 102 ? 22.641 10.369 12.866 1.00 76.06 102 TYR A CA 1
ATOM 829 C C . TYR A 1 102 ? 22.950 11.574 13.765 1.00 76.06 102 TYR A C 1
ATOM 831 O O . TYR A 1 102 ? 22.444 12.678 13.544 1.00 76.06 102 TYR A O 1
ATOM 839 N N . ILE A 1 103 ? 23.845 11.393 14.733 1.00 66.56 103 ILE A N 1
ATOM 840 C CA . ILE A 1 103 ? 24.383 12.476 15.558 1.00 66.56 103 ILE A CA 1
ATOM 841 C C . ILE A 1 103 ? 25.761 12.883 15.004 1.00 66.56 103 ILE A C 1
ATOM 843 O O . ILE A 1 103 ? 26.567 12.032 14.631 1.00 66.56 103 ILE A O 1
ATOM 847 N N . GLY A 1 104 ? 26.023 14.195 14.914 1.00 58.19 104 GLY A N 1
ATOM 848 C CA . GLY A 1 104 ? 27.342 14.760 14.577 1.00 58.19 104 GLY A CA 1
ATOM 849 C C . GLY A 1 104 ? 27.484 15.412 13.190 1.00 58.19 104 GLY A C 1
ATOM 850 O O . GLY A 1 104 ? 28.331 16.282 13.013 1.00 58.19 104 GLY A O 1
ATOM 851 N N . PHE A 1 105 ? 26.636 15.109 12.201 1.00 54.59 105 PHE A N 1
ATOM 852 C CA . PHE A 1 105 ? 26.763 15.667 10.839 1.00 54.59 105 PHE A CA 1
ATOM 853 C C . PHE A 1 105 ? 26.076 17.027 10.657 1.00 54.59 105 PHE A C 1
ATOM 855 O O . PHE A 1 105 ? 24.912 17.047 10.291 1.00 54.59 105 PHE A O 1
ATOM 862 N N . TYR A 1 106 ? 26.765 18.166 10.829 1.00 54.66 106 TYR A N 1
ATOM 863 C CA . TYR A 1 106 ? 26.257 19.528 10.505 1.00 54.66 106 TYR A CA 1
ATOM 864 C C . TYR A 1 106 ? 24.809 19.853 10.977 1.00 54.66 106 TYR A C 1
ATOM 866 O O . TYR A 1 106 ? 24.204 20.832 10.538 1.00 54.66 106 TYR A O 1
ATOM 874 N N . THR A 1 107 ? 24.261 19.055 11.892 1.00 55.44 107 THR A N 1
ATOM 875 C CA . THR A 1 107 ? 22.945 19.144 12.524 1.00 55.44 107 THR A CA 1
ATOM 876 C C . THR A 1 107 ? 23.134 19.351 14.026 1.00 55.44 107 THR A C 1
ATOM 878 O O . THR A 1 107 ? 24.259 19.331 14.525 1.00 55.44 107 THR A O 1
ATOM 881 N N . SER A 1 108 ? 22.033 19.567 14.756 1.00 63.00 108 SER A N 1
ATOM 882 C CA . SER A 1 108 ? 22.071 19.612 16.223 1.00 63.00 108 SER A CA 1
ATOM 883 C C . SER A 1 108 ? 22.729 18.354 16.805 1.00 63.00 108 SER A C 1
ATOM 885 O O . SER A 1 108 ? 22.632 17.277 16.215 1.00 63.00 108 SER A O 1
ATOM 887 N N . TRP A 1 109 ? 23.355 18.506 17.973 1.00 68.56 109 TRP A N 1
ATOM 888 C CA . TRP A 1 109 ? 23.856 17.400 18.798 1.00 68.56 109 TRP A CA 1
ATOM 889 C C . TRP A 1 109 ? 22.733 16.666 19.546 1.00 68.56 109 TRP A C 1
ATOM 891 O O . TRP A 1 109 ? 23.001 15.705 20.257 1.00 68.56 109 TRP A O 1
ATOM 901 N N . ASP A 1 110 ? 21.486 17.107 19.371 1.00 73.44 110 ASP A N 1
ATOM 902 C CA . ASP A 1 110 ? 20.313 16.451 19.935 1.00 73.44 110 ASP A CA 1
ATOM 903 C C . ASP A 1 110 ? 19.891 15.257 19.072 1.00 73.44 110 ASP A C 1
ATOM 905 O O . ASP A 1 110 ? 19.683 15.385 17.857 1.00 73.44 110 ASP A O 1
ATOM 909 N N . TYR A 1 111 ? 19.695 14.109 19.716 1.00 76.38 111 TYR A N 1
ATOM 910 C CA . TYR A 1 111 ? 19.058 12.950 19.104 1.00 76.38 111 TYR A CA 1
ATOM 911 C C . TYR A 1 111 ? 17.629 13.286 18.644 1.00 76.38 111 TYR A C 1
ATOM 913 O O . TYR A 1 111 ? 16.865 13.946 19.355 1.00 76.38 111 TYR A O 1
ATOM 921 N N . LYS A 1 112 ? 17.246 12.820 17.447 1.00 74.94 112 LYS A N 1
ATOM 922 C CA . LYS A 1 112 ? 15.884 12.986 16.919 1.00 74.94 112 LYS A CA 1
ATOM 923 C C . LYS A 1 112 ? 15.238 11.626 16.651 1.00 74.94 112 LYS A C 1
ATOM 925 O O . LYS A 1 112 ? 15.693 10.922 15.754 1.00 74.94 112 LYS A O 1
ATOM 930 N N . PRO A 1 113 ? 14.121 11.289 17.319 1.00 70.75 113 PRO A N 1
ATOM 931 C CA . PRO A 1 113 ? 13.444 10.004 17.128 1.00 70.75 113 PRO A CA 1
ATOM 932 C C . PRO A 1 113 ? 12.978 9.712 15.691 1.00 70.75 113 PRO A C 1
ATOM 934 O O . PRO A 1 113 ? 12.922 8.551 15.301 1.00 70.75 113 PRO A O 1
ATOM 937 N N . GLY A 1 114 ? 12.693 10.739 14.876 1.00 67.31 114 GLY A N 1
ATOM 938 C CA . GLY A 1 114 ? 12.303 10.568 13.462 1.00 67.31 114 GLY A CA 1
ATOM 939 C C . GLY A 1 114 ? 13.394 9.961 12.566 1.00 67.31 114 GLY A C 1
ATOM 940 O O . GLY A 1 114 ? 13.150 9.622 11.416 1.00 67.31 114 GLY A O 1
ATOM 941 N N . TYR A 1 115 ? 14.611 9.801 13.080 1.00 71.31 115 TYR A N 1
ATOM 942 C CA . TYR A 1 115 ? 15.700 9.109 12.398 1.00 71.31 115 TYR A CA 1
ATOM 943 C C . TYR A 1 115 ? 15.608 7.580 12.459 1.00 71.31 115 TYR A C 1
ATOM 945 O O . TYR A 1 115 ? 16.312 6.890 11.719 1.00 71.31 115 TYR A O 1
ATOM 953 N N . ASN A 1 116 ? 14.740 7.037 13.309 1.00 78.31 116 ASN A N 1
ATOM 954 C CA . ASN A 1 116 ? 14.591 5.594 13.497 1.00 78.31 116 ASN A CA 1
ATOM 955 C C . ASN A 1 116 ? 13.915 4.890 12.317 1.00 78.31 116 ASN A C 1
ATOM 957 O O . ASN A 1 116 ? 14.046 3.675 12.168 1.00 78.31 116 ASN A O 1
ATOM 961 N N . ASP A 1 117 ? 13.254 5.646 11.442 1.00 73.75 117 ASP A N 1
ATOM 962 C CA . ASP A 1 117 ? 12.629 5.129 10.218 1.00 73.75 117 ASP A CA 1
ATOM 963 C C . ASP A 1 117 ? 13.663 4.576 9.221 1.00 73.75 117 ASP A C 1
ATOM 965 O O . ASP A 1 117 ? 13.335 3.790 8.336 1.00 73.75 117 ASP A O 1
ATOM 969 N N . TYR A 1 118 ? 14.936 4.938 9.396 1.00 77.19 118 TYR A N 1
ATOM 970 C CA . TYR A 1 118 ? 16.059 4.490 8.573 1.00 77.19 118 TYR A CA 1
ATOM 971 C C . TYR A 1 118 ? 16.757 3.235 9.116 1.00 77.19 118 TYR A C 1
ATOM 973 O O . TYR A 1 118 ? 17.667 2.711 8.471 1.00 77.19 118 TYR A O 1
ATOM 981 N N . ILE A 1 119 ? 16.342 2.743 10.285 1.00 84.19 119 ILE A N 1
ATOM 982 C CA . ILE A 1 119 ? 16.714 1.422 10.792 1.00 84.19 119 ILE A CA 1
ATOM 983 C C . ILE A 1 119 ? 15.588 0.484 10.380 1.00 84.19 119 ILE A C 1
ATOM 985 O O . ILE A 1 119 ? 14.449 0.626 10.823 1.00 84.19 119 ILE A O 1
ATOM 989 N N . VAL A 1 120 ? 15.892 -0.448 9.494 1.00 71.31 120 VAL A N 1
ATOM 990 C CA . VAL A 1 120 ? 14.912 -1.243 8.760 1.00 71.31 120 VAL A CA 1
ATOM 991 C C . VAL A 1 120 ? 15.154 -2.713 9.049 1.00 71.31 120 VAL A C 1
ATOM 993 O O . VAL A 1 120 ? 16.287 -3.179 9.036 1.00 71.31 120 VAL A O 1
ATOM 996 N N . ASN A 1 121 ? 14.092 -3.463 9.306 1.00 71.06 121 ASN A N 1
ATOM 997 C CA . ASN A 1 121 ? 14.173 -4.915 9.370 1.00 71.06 121 ASN A CA 1
ATOM 998 C C . ASN A 1 121 ? 14.387 -5.472 7.943 1.00 71.06 121 ASN A C 1
ATOM 1000 O O . ASN A 1 121 ? 13.674 -5.129 7.011 1.00 71.06 121 ASN A O 1
ATOM 1004 N N . GLU A 1 122 ? 15.389 -6.315 7.722 1.00 56.50 122 GLU A N 1
ATOM 1005 C CA . GLU A 1 122 ? 15.701 -6.884 6.411 1.00 56.50 122 GLU A CA 1
ATOM 1006 C C . GLU A 1 122 ? 14.769 -8.035 6.026 1.00 56.50 122 GLU A C 1
ATOM 1008 O O . GLU A 1 122 ? 14.667 -8.377 4.855 1.00 56.50 122 GLU A O 1
ATOM 1013 N N . GLN A 1 123 ? 14.080 -8.658 6.984 1.00 47.09 123 GLN A N 1
ATOM 1014 C CA . GLN A 1 123 ? 13.036 -9.641 6.671 1.00 47.09 123 GLN A CA 1
ATOM 1015 C C . GLN A 1 123 ? 11.812 -8.967 6.063 1.00 47.09 123 GLN A C 1
ATOM 1017 O O . GLN A 1 123 ? 11.074 -9.586 5.303 1.00 47.09 123 GLN A O 1
ATOM 1022 N N . SER A 1 124 ? 11.666 -7.666 6.297 1.00 42.00 124 SER A N 1
ATOM 1023 C CA . SER A 1 124 ? 10.889 -6.796 5.443 1.00 42.00 124 SER A CA 1
ATOM 1024 C C . SER A 1 124 ? 11.794 -6.277 4.310 1.00 42.00 124 SER A C 1
ATOM 1026 O O . SER A 1 124 ? 11.995 -5.080 4.212 1.00 42.00 124 SER A O 1
ATOM 1028 N N . MET A 1 125 ? 12.407 -7.155 3.485 1.00 43.53 125 MET A N 1
ATOM 1029 C CA . MET A 1 125 ? 13.130 -6.849 2.218 1.00 43.53 125 MET A CA 1
ATOM 1030 C C . MET A 1 125 ? 12.934 -7.875 1.067 1.00 43.53 125 MET A C 1
ATOM 1032 O O . MET A 1 125 ? 13.862 -8.580 0.682 1.00 43.53 125 MET A O 1
ATOM 1036 N N . GLY A 1 126 ? 11.773 -7.903 0.413 1.00 33.25 126 GLY A N 1
ATOM 1037 C CA . GLY A 1 126 ? 11.549 -8.466 -0.923 1.00 33.25 126 GLY A CA 1
ATOM 1038 C C . GLY A 1 126 ? 12.196 -7.637 -2.049 1.00 33.25 126 GLY A C 1
ATOM 1039 O O . GLY A 1 126 ? 11.658 -6.639 -2.503 1.00 33.25 126 GLY A O 1
ATOM 1040 N N . LEU A 1 127 ? 13.387 -8.062 -2.477 1.00 33.00 127 LEU A N 1
ATOM 1041 C CA . LEU A 1 127 ? 14.026 -7.834 -3.787 1.00 33.00 127 LEU A CA 1
ATOM 1042 C C . LEU A 1 127 ? 13.866 -6.443 -4.464 1.00 33.00 127 LEU A C 1
ATOM 1044 O O . LEU A 1 127 ? 12.865 -6.127 -5.090 1.00 33.00 127 LEU A O 1
ATOM 1048 N N . ALA A 1 128 ? 14.995 -5.720 -4.505 1.00 34.59 128 ALA A N 1
ATOM 1049 C CA . ALA A 1 128 ? 15.294 -4.528 -5.316 1.00 34.59 128 ALA A CA 1
ATOM 1050 C C . ALA A 1 128 ? 14.705 -3.181 -4.848 1.00 34.59 128 ALA A C 1
ATOM 1052 O O . ALA A 1 128 ? 13.713 -2.692 -5.367 1.00 34.59 128 ALA A O 1
ATOM 1053 N N . GLY A 1 129 ? 15.443 -2.492 -3.966 1.00 36.56 129 GLY A N 1
ATOM 1054 C CA . GLY A 1 129 ? 15.471 -1.019 -3.925 1.00 36.56 129 GLY A CA 1
ATOM 1055 C C . GLY A 1 129 ? 14.156 -0.306 -3.597 1.00 36.56 129 GLY A C 1
ATOM 1056 O O . GLY A 1 129 ? 14.005 0.871 -3.927 1.00 36.56 129 GLY A O 1
ATOM 1057 N N . MET A 1 130 ? 13.229 -0.999 -2.950 1.00 35.38 130 MET A N 1
ATOM 1058 C CA . MET A 1 130 ? 11.924 -0.497 -2.542 1.00 35.38 130 MET A CA 1
ATOM 1059 C C . MET A 1 130 ? 11.667 -0.886 -1.082 1.00 35.38 130 MET A C 1
ATOM 1061 O O . MET A 1 130 ? 12.224 -1.887 -0.638 1.00 35.38 130 MET A O 1
ATOM 1065 N N . PRO A 1 131 ? 10.909 -0.102 -0.299 1.00 30.50 131 PRO A N 1
ATOM 1066 C CA . PRO A 1 131 ? 10.592 -0.470 1.073 1.00 30.50 131 PRO A CA 1
ATOM 1067 C C . PRO A 1 131 ? 9.736 -1.737 1.076 1.00 30.50 131 PRO A C 1
ATOM 1069 O O . PRO A 1 131 ? 8.654 -1.778 0.493 1.00 30.50 131 PRO A O 1
ATOM 1072 N N . ILE A 1 132 ? 10.222 -2.770 1.746 1.00 35.62 132 ILE A N 1
ATOM 1073 C CA . ILE A 1 132 ? 9.446 -3.968 2.068 1.00 35.62 132 ILE A CA 1
ATOM 1074 C C . ILE A 1 132 ? 9.160 -3.814 3.583 1.00 35.62 132 ILE A C 1
ATOM 1076 O O . ILE A 1 132 ? 10.010 -3.317 4.312 1.00 35.62 132 ILE A O 1
ATOM 1080 N N . ARG A 1 133 ? 7.949 -3.892 4.144 1.00 39.97 133 ARG A N 1
ATOM 1081 C CA . ARG A 1 133 ? 6.775 -4.783 4.082 1.00 39.97 133 ARG A CA 1
ATOM 1082 C C . ARG A 1 133 ? 6.886 -6.020 4.965 1.00 39.97 133 ARG A C 1
ATOM 1084 O O . ARG A 1 133 ? 7.288 -7.089 4.530 1.00 39.97 133 ARG A O 1
ATOM 1091 N N . THR A 1 134 ? 6.519 -5.860 6.234 1.00 32.47 134 THR A N 1
ATOM 1092 C CA . THR A 1 134 ? 6.608 -6.876 7.299 1.00 32.47 134 THR A CA 1
ATOM 1093 C C . THR A 1 134 ? 5.582 -8.015 7.171 1.00 32.47 134 THR A C 1
ATOM 1095 O O . THR A 1 134 ? 5.592 -8.920 7.998 1.00 32.47 134 THR A O 1
ATOM 1098 N N . HIS A 1 135 ? 4.722 -8.003 6.141 1.00 38.94 135 HIS A N 1
ATOM 1099 C CA . HIS A 1 135 ? 3.598 -8.937 5.976 1.00 38.94 135 HIS A CA 1
ATOM 1100 C C . HIS A 1 135 ? 3.441 -9.468 4.533 1.00 38.94 135 HIS A C 1
ATOM 1102 O O . HIS A 1 135 ? 2.332 -9.774 4.107 1.00 38.94 135 HIS A O 1
ATOM 1108 N N . GLU A 1 136 ? 4.512 -9.595 3.735 1.00 36.09 136 GLU A N 1
ATOM 1109 C CA . GLU A 1 136 ? 4.373 -10.203 2.398 1.00 36.09 136 GLU A CA 1
ATOM 1110 C C . GLU A 1 136 ? 3.913 -11.680 2.479 1.00 36.09 136 GLU A C 1
ATOM 1112 O O . GLU A 1 136 ? 4.509 -12.488 3.203 1.00 36.09 136 GLU A O 1
ATOM 1117 N N . PRO A 1 137 ? 2.852 -12.073 1.746 1.00 37.59 137 PRO A N 1
ATOM 1118 C CA . PRO A 1 137 ? 2.354 -13.441 1.758 1.00 37.59 137 PRO A CA 1
ATOM 1119 C C . PRO A 1 137 ? 3.366 -14.391 1.104 1.00 37.59 137 PRO A C 1
ATOM 1121 O O . PRO A 1 137 ? 3.630 -14.328 -0.092 1.00 37.59 137 PRO A O 1
ATOM 1124 N N . THR A 1 138 ? 3.907 -15.319 1.893 1.00 38.84 138 THR A N 1
ATOM 1125 C CA . THR A 1 138 ? 4.599 -16.505 1.365 1.00 38.84 138 THR A CA 1
ATOM 1126 C C . THR A 1 138 ? 3.576 -17.505 0.817 1.00 38.84 138 THR A C 1
ATOM 1128 O O . THR A 1 138 ? 2.429 -17.528 1.273 1.00 38.84 138 THR A O 1
ATOM 1131 N N . ASP A 1 139 ? 3.997 -18.391 -0.095 1.00 35.19 139 ASP A N 1
ATOM 1132 C CA . ASP A 1 139 ? 3.159 -19.431 -0.734 1.00 35.19 139 ASP A CA 1
ATOM 1133 C C . ASP A 1 139 ? 2.351 -20.306 0.250 1.00 35.19 139 ASP A C 1
ATOM 1135 O O . ASP A 1 139 ? 1.387 -20.964 -0.137 1.00 35.19 139 ASP A O 1
ATOM 1139 N N . ASN A 1 140 ? 2.703 -20.290 1.540 1.00 31.84 140 ASN A N 1
ATOM 1140 C CA . ASN A 1 140 ? 2.024 -21.039 2.592 1.00 31.84 140 ASN A CA 1
ATOM 1141 C C . ASN A 1 140 ? 1.029 -20.232 3.450 1.00 31.84 140 ASN A C 1
ATOM 1143 O O . ASN A 1 140 ? 0.490 -20.803 4.392 1.00 31.84 140 ASN A O 1
ATOM 1147 N N . ARG A 1 141 ? 0.731 -18.952 3.175 1.00 39.47 141 ARG A N 1
ATOM 1148 C CA . ARG A 1 141 ? -0.217 -18.131 3.979 1.00 39.47 141 ARG A CA 1
ATOM 1149 C C . ARG A 1 141 ? 0.058 -18.138 5.506 1.00 39.47 141 ARG A C 1
ATOM 1151 O O . ARG A 1 141 ? -0.880 -18.041 6.297 1.00 39.47 141 ARG A O 1
ATOM 1158 N N . ILE A 1 142 ? 1.317 -18.286 5.948 1.00 31.38 142 ILE A N 1
ATOM 1159 C CA . ILE A 1 142 ? 1.648 -18.420 7.389 1.00 31.38 142 ILE A CA 1
ATOM 1160 C C . ILE A 1 142 ? 1.995 -17.084 8.076 1.00 31.38 142 ILE A C 1
ATOM 1162 O O . ILE A 1 142 ? 1.873 -17.017 9.293 1.00 31.38 142 ILE A O 1
ATOM 1166 N N . MET A 1 143 ? 2.352 -16.010 7.359 1.00 39.53 143 MET A N 1
ATOM 1167 C CA . MET A 1 143 ? 2.857 -14.786 8.022 1.00 39.53 143 MET A CA 1
ATOM 1168 C C . MET A 1 143 ? 1.924 -13.570 8.015 1.00 39.53 143 MET A C 1
ATOM 1170 O O . MET A 1 143 ? 2.191 -12.617 8.734 1.00 39.53 143 MET A O 1
ATOM 1174 N N . ALA A 1 144 ? 0.812 -13.601 7.284 1.00 51.72 144 ALA A N 1
ATOM 1175 C CA . ALA A 1 144 ? -0.214 -12.568 7.360 1.00 51.72 144 ALA A CA 1
ATOM 1176 C C . ALA A 1 144 ? -1.488 -13.078 6.695 1.00 51.72 144 ALA A C 1
ATOM 1178 O O . ALA A 1 144 ? -1.461 -13.595 5.576 1.00 51.72 144 ALA A O 1
ATOM 1179 N N . GLU A 1 145 ? -2.602 -12.989 7.401 1.00 61.41 145 GLU A N 1
ATOM 1180 C CA . GLU A 1 145 ? -3.895 -13.336 6.837 1.00 61.41 145 GLU A CA 1
ATOM 1181 C C . GLU A 1 145 ? -4.365 -12.214 5.906 1.00 61.41 145 GLU A C 1
ATOM 1183 O O . GLU A 1 145 ? -4.319 -11.055 6.328 1.00 61.41 145 GLU A O 1
ATOM 1188 N N . PRO A 1 146 ? -4.779 -12.512 4.660 1.00 64.25 146 PRO A N 1
ATOM 1189 C CA . PRO A 1 146 ? -5.271 -11.482 3.760 1.00 64.25 146 PRO A CA 1
ATOM 1190 C C . PRO A 1 146 ? -6.624 -10.951 4.234 1.00 64.25 146 PRO A C 1
ATOM 1192 O O . PRO A 1 146 ? -7.400 -11.666 4.879 1.00 64.25 146 PRO A O 1
ATOM 1195 N N . ALA A 1 147 ? -6.950 -9.724 3.825 1.00 61.47 147 ALA A N 1
ATOM 1196 C CA . ALA A 1 147 ? -8.316 -9.231 3.919 1.00 61.47 147 ALA A CA 1
ATOM 1197 C C . ALA A 1 147 ? -9.278 -10.203 3.206 1.00 61.47 147 ALA A C 1
ATOM 1199 O O . ALA A 1 147 ? -8.980 -10.758 2.139 1.00 61.47 147 ALA A O 1
ATOM 1200 N N . LYS A 1 148 ? -10.441 -10.431 3.809 1.00 66.75 148 LYS A N 1
ATOM 1201 C CA . LYS A 1 148 ? -11.463 -11.356 3.335 1.00 66.75 148 LYS A CA 1
ATOM 1202 C C . LYS A 1 148 ? -11.926 -10.947 1.942 1.00 66.75 148 LYS A C 1
ATOM 1204 O O . LYS A 1 148 ? -12.306 -9.804 1.702 1.00 66.75 148 LYS A O 1
ATOM 1209 N N . TYR A 1 149 ? -11.936 -11.920 1.036 1.00 61.03 149 TYR A N 1
ATOM 1210 C CA . TYR A 1 149 ? -12.576 -11.758 -0.259 1.00 61.03 149 TYR A CA 1
ATOM 1211 C C . TYR A 1 149 ? -14.089 -11.764 -0.092 1.00 61.03 149 TYR A C 1
ATOM 1213 O O . TYR A 1 149 ? -14.650 -12.633 0.582 1.00 61.03 149 TYR A O 1
ATOM 1221 N N . THR A 1 150 ? -14.753 -10.845 -0.775 1.00 56.28 150 THR A N 1
ATOM 1222 C CA . THR A 1 150 ? -16.202 -10.874 -0.920 1.00 56.28 150 THR A CA 1
ATOM 1223 C C . THR A 1 150 ? -16.549 -11.027 -2.379 1.00 56.28 150 THR A C 1
ATOM 1225 O O . THR A 1 150 ? -16.369 -10.096 -3.164 1.00 56.28 150 THR A O 1
ATOM 1228 N N . GLU A 1 151 ? -17.038 -12.219 -2.728 1.00 53.00 151 GLU A N 1
ATOM 1229 C CA . GLU A 1 151 ? -17.658 -12.456 -4.024 1.00 53.00 151 GLU A CA 1
ATOM 1230 C C . GLU A 1 151 ? -18.770 -11.436 -4.217 1.00 53.00 151 GLU A C 1
ATOM 1232 O O . GLU A 1 151 ? -19.742 -11.394 -3.458 1.00 53.00 151 GLU A O 1
ATOM 1237 N N . LEU A 1 152 ? -18.623 -10.602 -5.243 1.00 55.06 152 LEU A N 1
ATOM 1238 C CA . LEU A 1 152 ? -19.746 -9.815 -5.709 1.00 55.06 152 LEU A CA 1
ATOM 1239 C C . LEU A 1 152 ? -20.843 -10.775 -6.179 1.00 55.06 152 LEU A C 1
ATOM 1241 O O . LEU A 1 152 ? -20.526 -11.794 -6.803 1.00 55.06 152 LEU A O 1
ATOM 1245 N N . PRO A 1 153 ? -22.129 -10.468 -5.934 1.00 52.12 153 PRO A N 1
ATOM 1246 C CA . PRO A 1 153 ? -23.210 -11.294 -6.436 1.00 52.12 153 PRO A CA 1
ATOM 1247 C C . PRO A 1 153 ? -23.044 -11.476 -7.947 1.00 52.12 153 PRO A C 1
ATOM 1249 O O . PRO A 1 153 ? -23.043 -10.520 -8.720 1.00 52.12 153 PRO A O 1
ATOM 1252 N N . SER A 1 154 ? -22.881 -12.722 -8.386 1.00 50.31 154 SER A N 1
ATOM 1253 C CA . SER A 1 154 ? -22.893 -13.048 -9.815 1.00 50.31 154 SER A CA 1
ATOM 1254 C C . SER A 1 154 ? -24.314 -13.026 -10.374 1.00 50.31 154 SER A C 1
ATOM 1256 O O . SER A 1 154 ? -24.503 -13.032 -11.590 1.00 50.31 154 SER A O 1
ATOM 1258 N N . LYS A 1 155 ? -25.319 -13.007 -9.484 1.00 45.66 155 LYS A N 1
ATOM 1259 C CA . LYS A 1 155 ? -26.740 -13.075 -9.806 1.00 45.66 155 LYS A CA 1
ATOM 1260 C C . LYS A 1 155 ? -27.572 -12.148 -8.922 1.00 45.66 155 LYS A C 1
ATOM 1262 O O . LYS A 1 155 ? -27.227 -11.934 -7.764 1.00 45.66 155 LYS A O 1
ATOM 1267 N N . ASP A 1 156 ? -28.642 -11.585 -9.474 1.00 49.53 156 ASP A N 1
ATOM 1268 C CA . ASP A 1 156 ? -29.626 -10.818 -8.701 1.00 49.53 156 ASP A CA 1
ATOM 1269 C C . ASP A 1 156 ? -30.551 -11.722 -7.857 1.00 49.53 156 ASP A C 1
ATOM 1271 O O . ASP A 1 156 ? -30.428 -12.948 -7.875 1.00 49.53 156 ASP A O 1
ATOM 1275 N N . GLU A 1 157 ? -31.496 -11.117 -7.126 1.00 45.81 157 GLU A N 1
ATOM 1276 C CA . GLU A 1 157 ? -32.509 -11.812 -6.306 1.00 45.81 157 GLU A CA 1
ATOM 1277 C C . GLU A 1 157 ? -33.382 -12.811 -7.093 1.00 45.81 157 GLU A C 1
ATOM 1279 O O . GLU A 1 157 ? -34.022 -13.678 -6.502 1.00 45.81 157 GLU A O 1
ATOM 1284 N N . ASN A 1 158 ? -33.362 -12.732 -8.428 1.00 44.00 158 ASN A N 1
ATOM 1285 C CA . ASN A 1 158 ? -34.096 -13.598 -9.344 1.00 44.00 158 ASN A CA 1
ATOM 1286 C C . ASN A 1 158 ? -33.189 -14.622 -10.055 1.00 44.00 158 ASN A C 1
ATOM 1288 O O . ASN A 1 158 ? -33.660 -15.390 -10.896 1.00 44.00 158 ASN A O 1
ATOM 1292 N N . GLY A 1 159 ? -31.894 -14.673 -9.726 1.00 35.66 159 GLY A N 1
ATOM 1293 C CA . GLY A 1 159 ? -30.947 -15.638 -10.282 1.00 35.66 159 GLY A CA 1
ATOM 1294 C C . GLY A 1 159 ? -30.390 -15.281 -11.666 1.00 35.66 159 GLY A C 1
ATOM 1295 O O . GLY A 1 159 ? -29.716 -16.128 -12.267 1.00 35.66 159 GLY A O 1
ATOM 1296 N N . TYR A 1 160 ? -30.630 -14.070 -12.181 1.00 35.84 160 TYR A N 1
ATOM 1297 C CA . TYR A 1 160 ? -30.090 -13.624 -13.471 1.00 35.84 160 TYR A CA 1
ATOM 1298 C C . TYR A 1 160 ? -28.653 -13.126 -13.336 1.00 35.84 160 TYR A C 1
ATOM 1300 O O . TYR A 1 160 ? -28.377 -12.417 -12.368 1.00 35.84 160 TYR A O 1
ATOM 1308 N N . PRO A 1 161 ? -27.748 -13.431 -14.295 1.00 34.94 161 PRO A N 1
ATOM 1309 C CA . PRO A 1 161 ? -26.405 -12.865 -14.316 1.00 34.94 161 PRO A CA 1
ATOM 1310 C C . PRO A 1 161 ? -26.470 -11.343 -14.237 1.00 34.94 161 PRO A C 1
ATOM 1312 O O . PRO A 1 161 ? -27.143 -10.711 -15.052 1.00 34.94 161 PRO A O 1
ATOM 1315 N N . ILE A 1 162 ? -25.784 -10.749 -13.265 1.00 49.69 162 ILE A N 1
ATOM 1316 C CA . ILE A 1 162 ? -25.700 -9.293 -13.188 1.00 49.69 162 ILE A CA 1
ATOM 1317 C C . ILE A 1 162 ? -24.787 -8.843 -14.332 1.00 49.69 162 ILE A C 1
ATOM 1319 O O . ILE A 1 162 ? -23.575 -8.966 -14.238 1.00 49.69 162 ILE A O 1
ATOM 1323 N N . SER A 1 163 ? -25.349 -8.367 -15.445 1.00 38.97 163 SER A N 1
ATOM 1324 C CA . SER A 1 163 ? -24.577 -7.606 -16.430 1.00 38.97 163 SER A CA 1
ATOM 1325 C C . SER A 1 163 ? -24.287 -6.231 -15.826 1.00 38.97 163 SER A C 1
ATOM 1327 O O . SER A 1 163 ? -25.211 -5.457 -15.584 1.00 38.97 163 SER A O 1
ATOM 1329 N N . TYR A 1 164 ? -23.017 -5.977 -15.524 1.00 57.94 164 TYR A N 1
ATOM 1330 C CA . TYR A 1 164 ? -22.504 -4.869 -14.712 1.00 57.94 164 TYR A CA 1
ATOM 1331 C C . TYR A 1 164 ? -22.518 -3.514 -15.441 1.00 57.94 164 TYR A C 1
ATOM 1333 O O . TYR A 1 164 ? -21.474 -2.921 -15.691 1.00 57.94 164 TYR A O 1
ATOM 1341 N N . VAL A 1 165 ? -23.705 -3.035 -15.819 1.00 38.31 165 VAL A N 1
ATOM 1342 C CA . VAL A 1 165 ? -23.884 -1.749 -16.506 1.00 38.31 165 VAL A CA 1
ATOM 1343 C C . VAL A 1 165 ? -24.990 -0.955 -15.806 1.00 38.31 165 VAL A C 1
ATOM 1345 O O . VAL A 1 165 ? -26.159 -1.314 -15.895 1.00 38.31 165 VAL A O 1
ATOM 1348 N N . THR A 1 166 ? -24.538 0.066 -15.071 1.00 52.31 166 THR A N 1
ATOM 1349 C CA . THR A 1 166 ? -25.151 1.381 -14.799 1.00 52.31 166 THR A CA 1
ATOM 1350 C C . THR A 1 166 ? -26.578 1.447 -14.216 1.00 52.31 166 THR A C 1
ATOM 1352 O O . THR A 1 166 ? -27.549 0.958 -14.784 1.00 52.31 166 THR A O 1
ATOM 1355 N N . ASP A 1 167 ? -26.663 2.152 -13.077 1.00 47.81 167 ASP A N 1
ATOM 1356 C CA . ASP A 1 167 ? -27.775 3.005 -12.598 1.00 47.81 167 ASP A CA 1
ATOM 1357 C C . ASP A 1 167 ? -28.509 2.593 -11.310 1.00 47.81 167 ASP A C 1
ATOM 1359 O O . ASP A 1 167 ? -29.288 3.394 -10.793 1.00 47.81 167 ASP A O 1
ATOM 1363 N N . ALA A 1 168 ? -28.249 1.421 -10.709 1.00 49.72 168 ALA A N 1
ATOM 1364 C CA . ALA A 1 168 ? -28.936 1.086 -9.444 1.00 49.72 168 ALA A CA 1
ATOM 1365 C C . ALA A 1 168 ? -28.255 0.112 -8.462 1.00 49.72 168 ALA A C 1
ATOM 1367 O O . ALA A 1 168 ? -28.812 -0.119 -7.387 1.00 49.72 168 ALA A O 1
ATOM 1368 N N . LYS A 1 169 ? -27.093 -0.481 -8.769 1.00 52.09 169 LYS A N 1
ATOM 1369 C CA . LYS A 1 169 ? -26.436 -1.432 -7.850 1.00 52.09 169 LYS A CA 1
ATOM 1370 C C . LYS A 1 169 ? -25.238 -0.782 -7.173 1.00 52.09 169 LYS A C 1
ATOM 1372 O O . LYS A 1 169 ? -24.241 -0.512 -7.822 1.00 52.09 169 LYS A O 1
ATOM 1377 N N . ARG A 1 170 ? -25.385 -0.539 -5.872 1.00 56.97 170 ARG A N 1
ATOM 1378 C CA . ARG A 1 170 ? -24.358 0.020 -4.990 1.00 56.97 170 ARG A CA 1
ATOM 1379 C C . ARG A 1 170 ? -23.542 -1.125 -4.409 1.00 56.97 170 ARG A C 1
ATOM 1381 O O . ARG A 1 170 ? -24.131 -2.098 -3.928 1.00 56.97 170 ARG A O 1
ATOM 1388 N N . TYR A 1 171 ? -22.217 -1.044 -4.478 1.00 68.31 171 TYR A N 1
ATOM 1389 C CA . TYR A 1 171 ? -21.371 -2.079 -3.898 1.00 68.31 171 TYR A CA 1
ATOM 1390 C C . TYR A 1 171 ? -21.222 -1.879 -2.396 1.00 68.31 171 TYR A C 1
ATOM 1392 O O . TYR A 1 171 ? -21.070 -0.758 -1.920 1.00 68.31 171 TYR A O 1
ATOM 1400 N N . TYR A 1 172 ? -21.224 -2.983 -1.658 1.00 76.62 172 TYR A N 1
ATOM 1401 C CA . TYR A 1 172 ? -20.886 -2.965 -0.246 1.00 76.62 172 TYR A CA 1
ATOM 1402 C C . TYR A 1 172 ? -19.376 -3.062 -0.057 1.00 76.62 172 TYR A C 1
ATOM 1404 O O . TYR A 1 172 ? -18.682 -3.786 -0.777 1.00 76.62 172 TYR A O 1
ATOM 1412 N N . PHE A 1 173 ? -18.864 -2.334 0.921 1.00 79.50 173 PHE A N 1
ATOM 1413 C CA . PHE A 1 173 ? -17.459 -2.329 1.272 1.00 79.50 173 PHE A CA 1
ATOM 1414 C C . PHE A 1 173 ? -17.085 -3.655 1.939 1.00 79.50 173 PHE A C 1
ATOM 1416 O O . PHE A 1 173 ? -17.612 -3.964 2.999 1.00 79.50 173 PHE A O 1
ATOM 1423 N N . PHE A 1 174 ? -16.204 -4.457 1.330 1.00 72.12 174 PHE A N 1
ATOM 1424 C CA . PHE A 1 174 ? -15.594 -5.650 1.950 1.00 72.12 174 PHE A CA 1
ATOM 1425 C C . PHE A 1 174 ? -16.559 -6.578 2.719 1.00 72.12 174 PHE A C 1
ATOM 1427 O O . PHE A 1 174 ? -16.284 -7.003 3.839 1.00 72.12 174 PHE A O 1
ATOM 1434 N N . GLY A 1 175 ? -17.713 -6.918 2.136 1.00 65.06 175 GLY A N 1
ATOM 1435 C CA . GLY A 1 175 ? -18.653 -7.852 2.779 1.00 65.06 175 GLY A CA 1
ATOM 1436 C C . GLY A 1 175 ? -19.301 -7.329 4.050 1.00 65.06 175 GLY A C 1
ATOM 1437 O O . GLY A 1 175 ? -19.915 -8.108 4.779 1.00 65.06 175 GLY A O 1
ATOM 1438 N N . THR A 1 176 ? -19.139 -6.037 4.312 1.00 76.75 176 THR A N 1
ATOM 1439 C CA . THR A 1 176 ? -19.880 -5.299 5.321 1.00 76.75 176 THR A CA 1
ATOM 1440 C C . THR A 1 176 ? -21.238 -4.893 4.755 1.00 76.75 176 THR A C 1
ATOM 1442 O O . THR A 1 176 ? -21.564 -5.136 3.594 1.00 76.75 176 THR A O 1
ATOM 1445 N N . GLU A 1 177 ? -22.044 -4.262 5.592 1.00 79.50 177 GLU A N 1
ATOM 1446 C CA . GLU A 1 177 ? -23.322 -3.659 5.222 1.00 79.50 177 GLU A CA 1
ATOM 1447 C C . GLU A 1 177 ? -23.201 -2.159 4.884 1.00 79.50 177 GLU A C 1
ATOM 1449 O O . GLU A 1 177 ? -24.196 -1.526 4.531 1.00 79.50 177 GLU A O 1
ATOM 1454 N N . ILE A 1 178 ? -21.978 -1.609 4.904 1.00 84.94 178 ILE A N 1
ATOM 1455 C CA . ILE A 1 178 ? -21.677 -0.232 4.495 1.00 84.94 178 ILE A CA 1
ATOM 1456 C C . ILE A 1 178 ? -21.552 -0.169 2.979 1.00 84.94 178 ILE A C 1
ATOM 1458 O O . ILE A 1 178 ? -20.827 -0.964 2.374 1.00 84.94 178 ILE A O 1
ATOM 1462 N N . LYS A 1 179 ? -22.248 0.770 2.344 1.00 85.12 179 LYS A N 1
ATOM 1463 C CA . LYS A 1 179 ? -22.125 0.971 0.901 1.00 85.12 179 LYS A CA 1
ATOM 1464 C C . LYS A 1 179 ? -20.898 1.816 0.589 1.00 85.12 179 LYS A C 1
ATOM 1466 O O . LYS A 1 179 ? -20.547 2.709 1.350 1.00 85.12 179 LYS A O 1
ATOM 1471 N N . ARG A 1 180 ? -20.258 1.562 -0.550 1.00 85.56 180 ARG A N 1
ATOM 1472 C CA . ARG A 1 180 ? -19.082 2.326 -0.983 1.00 85.56 180 ARG A CA 1
ATOM 1473 C C . ARG A 1 180 ? -19.402 3.784 -1.305 1.00 85.56 180 ARG A C 1
ATOM 1475 O O . ARG A 1 180 ? -18.551 4.623 -1.063 1.00 85.56 180 ARG A O 1
ATOM 1482 N N . ASP A 1 181 ? -20.616 4.090 -1.770 1.00 84.06 181 ASP A N 1
ATOM 1483 C CA . ASP A 1 181 ? -21.068 5.472 -1.996 1.00 84.06 181 ASP A CA 1
ATOM 1484 C C . ASP A 1 181 ? -21.334 6.246 -0.695 1.00 84.06 181 ASP A C 1
ATOM 1486 O O . ASP A 1 181 ? -21.393 7.473 -0.726 1.00 84.06 181 ASP A O 1
ATOM 1490 N N . ASP A 1 182 ? -21.441 5.541 0.435 1.00 90.19 182 ASP A N 1
ATOM 1491 C CA . ASP A 1 182 ? -21.508 6.142 1.768 1.00 90.19 182 ASP A CA 1
ATOM 1492 C C . ASP A 1 182 ? -20.095 6.349 2.369 1.00 90.19 182 ASP A C 1
ATOM 1494 O O . ASP A 1 182 ? -19.978 6.894 3.459 1.00 90.19 182 ASP A O 1
ATOM 1498 N N . ILE A 1 183 ? -19.014 5.924 1.695 1.00 93.00 183 ILE A N 1
ATOM 1499 C CA . ILE A 1 183 ? -17.621 6.119 2.137 1.00 93.00 183 ILE A CA 1
ATOM 1500 C C . ILE A 1 183 ? -17.003 7.254 1.330 1.00 93.00 183 ILE A C 1
ATOM 1502 O O . ILE A 1 183 ? -16.842 7.146 0.114 1.00 93.00 183 ILE A O 1
ATOM 1506 N N . GLU A 1 184 ? -16.598 8.327 1.998 1.00 94.19 184 GLU A N 1
ATOM 1507 C CA . GLU A 1 184 ? -15.941 9.443 1.317 1.00 94.19 184 GLU A CA 1
ATOM 1508 C C . GLU A 1 184 ? -14.416 9.416 1.391 1.00 94.19 184 GLU A C 1
ATOM 1510 O O . GLU A 1 184 ? -13.756 9.924 0.483 1.00 94.19 184 GLU A O 1
ATOM 1515 N N . GLU A 1 185 ? -13.866 8.758 2.409 1.00 95.31 185 GLU A N 1
ATOM 1516 C CA . GLU A 1 185 ? -12.435 8.540 2.577 1.00 95.31 185 GLU A CA 1
ATOM 1517 C C . GLU A 1 185 ? -12.173 7.111 3.049 1.00 95.31 185 GLU A C 1
ATOM 1519 O O . GLU A 1 185 ? -12.813 6.617 3.975 1.00 95.31 185 GLU A O 1
ATOM 1524 N N . LEU A 1 186 ? -11.193 6.456 2.429 1.00 96.94 186 LEU A N 1
ATOM 1525 C CA . LEU A 1 186 ? -10.627 5.203 2.906 1.00 96.94 186 LEU A CA 1
ATOM 1526 C C . LEU A 1 186 ? -9.177 5.422 3.343 1.00 96.94 186 LEU A C 1
ATOM 1528 O O . LEU A 1 186 ? -8.365 5.917 2.570 1.00 96.94 186 LEU A O 1
ATOM 1532 N N . THR A 1 187 ? -8.812 4.979 4.540 1.00 97.19 187 THR A N 1
ATOM 1533 C CA . THR A 1 187 ? -7.420 4.954 5.005 1.00 97.19 187 THR A CA 1
ATOM 1534 C C . THR A 1 187 ? -6.939 3.517 5.181 1.00 97.19 187 THR A C 1
ATOM 1536 O O . THR A 1 187 ? -7.652 2.673 5.719 1.00 97.19 187 THR A O 1
ATOM 1539 N N . ILE A 1 188 ? -5.722 3.223 4.727 1.00 95.31 188 ILE A N 1
ATOM 1540 C CA . ILE A 1 188 ? -5.058 1.932 4.930 1.00 95.31 188 ILE A CA 1
ATOM 1541 C C . ILE A 1 188 ? -3.918 2.134 5.931 1.00 95.31 188 ILE A C 1
ATOM 1543 O O . ILE A 1 188 ? -2.949 2.845 5.653 1.00 95.31 188 ILE A O 1
ATOM 1547 N N . GLU A 1 189 ? -4.028 1.514 7.103 1.00 88.56 189 GLU A N 1
ATOM 1548 C CA . GLU A 1 189 ? -3.103 1.697 8.224 1.00 88.56 189 GLU A CA 1
ATOM 1549 C C . GLU A 1 189 ? -2.251 0.460 8.520 1.00 88.56 189 GLU A C 1
ATOM 1551 O O . GLU A 1 189 ? -2.597 -0.678 8.203 1.00 88.56 189 GLU A O 1
ATOM 1556 N N . THR A 1 190 ? -1.128 0.701 9.198 1.00 81.56 190 THR A N 1
ATOM 1557 C CA . THR A 1 190 ? -0.178 -0.325 9.650 1.00 81.56 190 THR A CA 1
ATOM 1558 C C . THR A 1 190 ? -0.461 -0.832 11.068 1.00 81.56 190 THR A C 1
ATOM 1560 O O . THR A 1 190 ? 0.427 -1.392 11.706 1.00 81.56 190 THR A O 1
ATOM 1563 N N . SER A 1 191 ? -1.654 -0.582 11.600 1.00 83.94 191 SER A N 1
ATOM 1564 C CA . SER A 1 191 ? -2.103 -1.024 12.922 1.00 83.94 191 SER A CA 1
ATOM 1565 C C . SER A 1 191 ? -3.531 -1.531 12.795 1.00 83.94 191 SER A C 1
ATOM 1567 O O . SER A 1 191 ? -4.342 -0.892 12.131 1.00 83.94 191 SER A O 1
ATOM 1569 N N . CYS A 1 192 ? -3.863 -2.647 13.444 1.00 86.31 192 CYS A N 1
ATOM 1570 C CA . CYS A 1 192 ? -5.245 -3.149 13.501 1.00 86.31 192 CYS A CA 1
ATOM 1571 C C . CYS A 1 192 ? -5.985 -2.720 14.777 1.00 86.31 192 CYS A C 1
ATOM 1573 O O . CYS A 1 192 ? -7.086 -3.199 15.054 1.00 86.31 192 CYS A O 1
ATOM 1575 N N . LYS A 1 193 ? -5.380 -1.845 15.592 1.00 92.19 193 LYS A N 1
ATOM 1576 C CA . LYS A 1 193 ? -5.986 -1.343 16.829 1.00 92.19 193 LYS A CA 1
ATOM 1577 C C . LYS A 1 193 ? -7.087 -0.341 16.515 1.00 92.19 193 LYS A C 1
ATOM 1579 O O . LYS A 1 193 ? -6.812 0.796 16.145 1.00 92.19 193 LYS A O 1
ATOM 1584 N N . VAL A 1 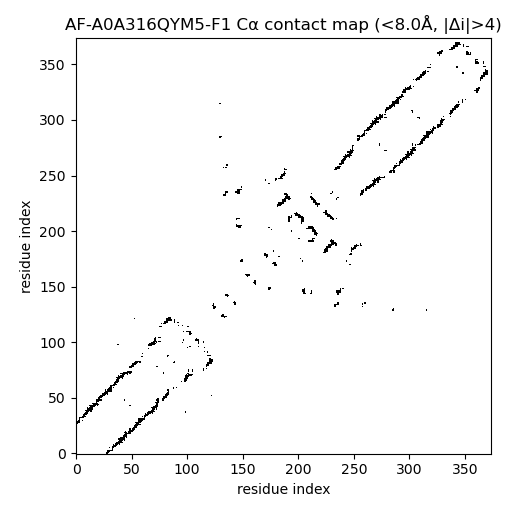194 ? -8.324 -0.770 16.732 1.00 95.69 194 VAL A N 1
ATOM 1585 C CA . VAL A 1 194 ? -9.505 0.074 16.557 1.00 95.69 194 VAL A CA 1
ATOM 1586 C C . VAL A 1 194 ? -9.561 1.141 17.666 1.00 95.69 194 VAL A C 1
ATOM 1588 O O . VAL A 1 194 ? -9.470 0.783 18.845 1.00 95.69 194 VAL A O 1
ATOM 1591 N N . PRO A 1 195 ? -9.704 2.437 17.328 1.00 94.19 195 PRO A N 1
ATOM 1592 C CA . PRO A 1 195 ? -9.895 3.508 18.310 1.00 94.19 195 PRO A CA 1
ATOM 1593 C C . PRO A 1 195 ? -11.193 3.358 19.124 1.00 94.19 195 PRO A C 1
ATOM 1595 O O . PRO A 1 195 ? -12.141 2.712 18.688 1.00 94.19 195 PRO A O 1
ATOM 1598 N N . GLU A 1 196 ? -11.269 3.997 20.298 1.00 90.69 196 GLU A N 1
ATOM 1599 C CA . GLU A 1 196 ? -12.462 3.920 21.164 1.00 90.69 196 GLU A CA 1
ATOM 1600 C C . GLU A 1 196 ? -13.685 4.659 20.584 1.00 90.69 196 GLU A C 1
ATOM 1602 O O . GLU A 1 196 ? -14.820 4.228 20.781 1.00 90.69 196 GLU A O 1
ATOM 1607 N N . GLU A 1 197 ? -13.468 5.755 19.853 1.00 91.00 197 GLU A N 1
ATOM 1608 C CA . GLU A 1 197 ? -14.525 6.632 19.327 1.00 91.00 197 GLU A CA 1
ATOM 1609 C C . GLU A 1 197 ? -14.872 6.312 17.860 1.00 91.00 197 GLU A C 1
ATOM 1611 O O . GLU A 1 197 ? -14.754 7.161 16.980 1.00 91.00 197 GLU A O 1
ATOM 1616 N N . VAL A 1 198 ? -15.296 5.075 17.584 1.00 97.31 198 VAL A N 1
ATOM 1617 C CA . VAL A 1 198 ? -15.766 4.649 16.249 1.00 97.31 198 VAL A CA 1
ATOM 1618 C C . VAL A 1 198 ? -17.270 4.384 16.237 1.00 97.31 198 VAL A C 1
ATOM 1620 O O . VAL A 1 198 ? -17.856 3.997 17.249 1.00 97.31 198 VAL A O 1
ATOM 1623 N N . LEU A 1 199 ? -17.912 4.568 15.081 1.00 96.81 199 LEU A N 1
ATOM 1624 C CA . LEU A 1 199 ? -19.338 4.266 14.903 1.00 96.81 199 LEU A CA 1
ATOM 1625 C C . LEU A 1 199 ? -19.591 2.764 14.768 1.00 96.81 199 LEU A C 1
ATOM 1627 O O . LEU A 1 199 ? -20.620 2.257 15.214 1.00 96.81 199 LEU A O 1
ATOM 1631 N N . GLY A 1 200 ? -18.643 2.054 14.163 1.00 96.50 200 GLY A N 1
ATOM 1632 C CA . GLY A 1 200 ? -18.693 0.614 13.990 1.00 96.50 200 GLY A CA 1
ATOM 1633 C C . GLY A 1 200 ? -17.345 0.054 13.558 1.00 96.50 200 GLY A C 1
ATOM 1634 O O . GLY A 1 200 ? -16.444 0.787 13.150 1.00 96.50 200 GLY A O 1
ATOM 1635 N N . GLN A 1 201 ? -17.214 -1.264 13.677 1.00 96.56 201 GLN A N 1
ATOM 1636 C CA . GLN A 1 201 ? -16.015 -2.007 13.306 1.00 96.56 201 GLN A CA 1
ATOM 1637 C C . GLN A 1 201 ? -16.378 -3.391 12.768 1.00 96.56 201 GLN A C 1
ATOM 1639 O O . GLN A 1 201 ? -17.406 -3.962 13.135 1.00 96.56 201 GLN A O 1
ATOM 1644 N N . PHE A 1 202 ? -15.505 -3.932 11.929 1.00 92.56 202 PHE A N 1
ATOM 1645 C CA . PHE A 1 202 ? -15.643 -5.220 11.272 1.00 92.56 202 PHE A CA 1
ATOM 1646 C C . PHE A 1 202 ? -14.320 -5.974 11.340 1.00 92.56 202 PHE A C 1
ATOM 1648 O O . PHE A 1 202 ? -13.254 -5.400 11.127 1.00 92.56 202 PHE A O 1
ATOM 1655 N N . ASP A 1 203 ? -14.399 -7.276 11.583 1.00 90.56 203 ASP A N 1
ATOM 1656 C CA . ASP A 1 203 ? -13.261 -8.165 11.400 1.00 90.56 203 ASP A CA 1
ATOM 1657 C C . ASP A 1 203 ? -13.214 -8.615 9.935 1.00 90.56 203 ASP A C 1
ATOM 1659 O O . ASP A 1 203 ? -14.050 -9.398 9.469 1.00 90.56 203 ASP A O 1
ATOM 1663 N N . LEU A 1 204 ? -12.248 -8.079 9.194 1.00 87.44 204 LEU A N 1
ATOM 1664 C CA . LEU A 1 204 ? -12.027 -8.387 7.786 1.00 87.44 204 LEU A CA 1
ATOM 1665 C C . LEU A 1 204 ? -11.037 -9.535 7.585 1.00 87.44 204 LEU A C 1
ATOM 1667 O O . LEU A 1 204 ? -10.710 -9.839 6.443 1.00 87.44 204 LEU A O 1
ATOM 1671 N N . SER A 1 205 ? -10.549 -10.192 8.633 1.00 84.62 205 SER A N 1
ATOM 1672 C CA . SER A 1 205 ? -9.662 -11.350 8.490 1.00 84.62 205 SER A CA 1
ATOM 1673 C C . SER A 1 205 ? -10.438 -12.589 7.987 1.00 84.62 205 SER A C 1
ATOM 1675 O O . SER A 1 205 ? -11.593 -12.824 8.360 1.00 84.62 205 SER A O 1
ATOM 1677 N N . GLU A 1 206 ? -9.841 -13.393 7.098 1.00 76.25 206 GLU A N 1
ATOM 1678 C CA . GLU A 1 206 ? -10.429 -14.620 6.514 1.00 76.25 206 GLU A CA 1
ATOM 1679 C C . GLU A 1 206 ? -10.952 -15.626 7.572 1.00 76.25 206 GLU A C 1
ATOM 1681 O O . GLU A 1 206 ? -11.982 -16.273 7.377 1.00 76.25 206 GLU A O 1
ATOM 1686 N N . LYS A 1 207 ? -10.261 -15.733 8.705 1.00 79.69 207 LYS A N 1
ATOM 1687 C CA . LYS A 1 207 ? -10.480 -16.605 9.863 1.00 79.69 207 LYS A CA 1
ATOM 1688 C C . LYS A 1 207 ? -11.219 -15.906 11.000 1.00 79.69 207 LYS A C 1
ATOM 1690 O O . LYS A 1 207 ? -11.512 -16.578 11.987 1.00 79.69 207 LYS A O 1
ATOM 1695 N N . GLN A 1 208 ? -11.522 -14.614 10.870 1.00 81.50 208 GLN A N 1
ATOM 1696 C CA . GLN A 1 208 ? -12.235 -13.831 11.883 1.00 81.50 208 GLN A CA 1
ATOM 1697 C C . GLN A 1 208 ? -11.504 -13.842 13.243 1.00 81.50 208 GLN A C 1
ATOM 1699 O O . GLN A 1 208 ? -12.060 -14.234 14.271 1.00 81.50 208 GLN A O 1
ATOM 1704 N N . ASN A 1 209 ? -10.212 -13.504 13.226 1.00 82.00 209 ASN A N 1
ATOM 1705 C CA . ASN A 1 209 ? -9.330 -13.464 14.396 1.00 82.00 209 ASN A CA 1
ATOM 1706 C C . ASN A 1 209 ? -8.852 -12.048 14.775 1.00 82.00 209 ASN A C 1
ATOM 1708 O O . ASN A 1 209 ? -8.000 -11.915 15.655 1.00 82.00 209 ASN A O 1
ATOM 1712 N N . GLY A 1 210 ? -9.371 -11.011 14.120 1.00 87.38 210 GLY A N 1
ATOM 1713 C CA . GLY A 1 210 ? -9.034 -9.612 14.357 1.00 87.38 210 GLY A CA 1
ATOM 1714 C C . GLY A 1 210 ? -7.687 -9.155 13.797 1.00 87.38 210 GLY A C 1
ATOM 1715 O O . GLY A 1 210 ? -7.249 -8.053 14.120 1.00 87.38 210 GLY A O 1
ATOM 1716 N N . SER A 1 211 ? -7.004 -9.958 12.972 1.00 83.19 211 SER A N 1
ATOM 1717 C CA . SER A 1 211 ? -5.710 -9.565 12.391 1.00 83.19 211 SER A CA 1
ATOM 1718 C C . SER A 1 211 ? -5.828 -8.512 11.289 1.00 83.19 211 SER A C 1
ATOM 1720 O O . SER A 1 211 ? -4.838 -7.872 10.947 1.00 83.19 211 SER A O 1
ATOM 1722 N N . VAL A 1 212 ? -7.019 -8.367 10.705 1.00 90.56 212 VAL A N 1
ATOM 1723 C CA . VAL A 1 212 ? -7.361 -7.314 9.748 1.00 90.56 212 VAL A CA 1
ATOM 1724 C C . VAL A 1 212 ? -8.676 -6.721 10.212 1.00 90.56 212 VAL A C 1
ATOM 1726 O O . VAL A 1 212 ? -9.710 -7.383 10.159 1.00 90.56 212 VAL A O 1
ATOM 1729 N N . MET A 1 213 ? -8.636 -5.486 10.684 1.00 93.44 213 MET A N 1
ATOM 1730 C CA . MET A 1 213 ? -9.812 -4.787 11.184 1.00 93.44 213 MET A CA 1
ATOM 1731 C C . MET A 1 213 ? -10.201 -3.690 10.210 1.00 93.44 213 MET A C 1
ATOM 1733 O O . MET A 1 213 ? -9.337 -3.054 9.614 1.00 93.44 213 MET A O 1
ATOM 1737 N N . ALA A 1 214 ? -11.496 -3.445 10.076 1.00 95.75 214 ALA A N 1
ATOM 1738 C CA . ALA A 1 214 ? -11.998 -2.198 9.531 1.00 95.75 214 ALA A CA 1
ATOM 1739 C C . ALA A 1 214 ? -12.863 -1.483 10.554 1.00 95.75 214 ALA A C 1
ATOM 1741 O O . ALA A 1 214 ? -13.501 -2.118 11.391 1.00 95.75 214 ALA A O 1
ATOM 1742 N N . TRP A 1 215 ? -12.886 -0.164 10.496 1.00 97.75 215 TRP A N 1
ATOM 1743 C CA . TRP A 1 215 ? -13.722 0.665 11.350 1.00 97.75 215 TRP A CA 1
ATOM 1744 C C . TRP A 1 215 ? -14.039 1.968 10.649 1.00 97.75 215 TRP A C 1
ATOM 1746 O O . TRP A 1 215 ? -13.348 2.352 9.709 1.00 97.75 215 TRP A O 1
ATOM 1756 N N . TYR A 1 216 ? -15.093 2.636 11.099 1.00 97.81 216 TYR A N 1
ATOM 1757 C CA . TYR A 1 216 ? -15.518 3.876 10.474 1.00 97.81 216 TYR A CA 1
ATOM 1758 C C . TYR A 1 216 ? -16.014 4.909 11.474 1.00 97.81 216 TYR A C 1
ATOM 1760 O O . TYR A 1 216 ? -16.525 4.589 12.555 1.00 97.81 216 TYR A O 1
ATOM 1768 N N . THR A 1 217 ? -15.852 6.162 11.077 1.00 97.69 217 THR A N 1
ATOM 1769 C CA . THR A 1 217 ? -16.337 7.359 11.759 1.00 97.69 217 THR A CA 1
ATOM 1770 C C . THR A 1 217 ? -17.184 8.192 10.805 1.00 97.69 217 THR A C 1
ATOM 1772 O O . THR A 1 217 ? -17.300 7.863 9.632 1.00 97.69 217 THR A O 1
ATOM 1775 N N . ASP A 1 218 ? -17.792 9.240 11.346 1.00 96.69 218 ASP A N 1
ATOM 1776 C CA . ASP A 1 218 ? -18.377 10.353 10.597 1.00 96.69 218 ASP A CA 1
ATOM 1777 C C . ASP A 1 218 ? -17.830 11.620 11.275 1.00 96.69 218 ASP A C 1
ATOM 1779 O O . ASP A 1 218 ? -18.393 12.104 12.271 1.00 96.69 218 ASP A O 1
ATOM 1783 N N . LYS A 1 219 ? -16.608 12.034 10.901 1.00 93.88 219 LYS A N 1
ATOM 1784 C CA . LYS A 1 219 ? -15.867 13.079 11.637 1.00 93.88 219 LYS A CA 1
ATOM 1785 C C . LYS A 1 219 ? -16.535 14.436 11.473 1.00 93.88 219 LYS A C 1
ATOM 1787 O O . LYS A 1 219 ? -16.508 15.235 12.417 1.00 93.88 219 LYS A O 1
ATOM 1792 N N . ASP A 1 220 ? -17.110 14.706 10.307 1.00 95.12 220 ASP A N 1
ATOM 1793 C CA . ASP A 1 220 ? -17.708 15.995 9.968 1.00 95.12 220 ASP A CA 1
ATOM 1794 C C . ASP A 1 220 ? -19.241 16.046 10.134 1.00 95.12 220 ASP A C 1
ATOM 1796 O O . ASP A 1 220 ? -19.805 17.145 10.212 1.00 95.12 220 ASP A O 1
ATOM 1800 N N . LYS A 1 221 ? -19.885 14.895 10.368 1.00 95.12 221 LYS A N 1
ATOM 1801 C CA . LYS A 1 221 ? -21.325 14.722 10.626 1.00 95.12 221 LYS A CA 1
ATOM 1802 C C . LYS A 1 221 ? -22.190 14.997 9.403 1.00 95.12 221 LYS A C 1
ATOM 1804 O O . LYS A 1 221 ? -23.326 15.471 9.561 1.00 95.12 221 LYS A O 1
ATOM 1809 N N . ASP A 1 222 ? -21.673 14.737 8.209 1.00 95.12 222 ASP A N 1
ATOM 1810 C CA . ASP A 1 222 ? -22.406 14.886 6.953 1.00 95.12 222 ASP A CA 1
ATOM 1811 C C . ASP A 1 222 ? -23.194 13.619 6.553 1.00 95.12 222 ASP A C 1
ATOM 1813 O O . ASP A 1 222 ? -24.082 13.683 5.693 1.00 95.12 222 ASP A O 1
ATOM 1817 N N . GLY A 1 223 ? -22.965 12.506 7.259 1.00 94.50 223 GLY A N 1
ATOM 1818 C CA . GLY A 1 223 ? -23.606 11.213 7.027 1.00 94.50 223 GLY A CA 1
ATOM 1819 C C . GLY A 1 223 ? -22.861 10.301 6.049 1.00 94.50 223 GLY A C 1
ATOM 1820 O O . GLY A 1 223 ? -23.379 9.222 5.746 1.00 94.50 223 GLY A O 1
ATOM 1821 N N . LEU A 1 224 ? -21.687 10.710 5.572 1.00 94.69 224 LEU A N 1
ATOM 1822 C CA . LEU A 1 224 ? -20.695 9.883 4.896 1.00 94.69 224 LEU A CA 1
ATOM 1823 C C . LEU A 1 224 ? -19.632 9.435 5.903 1.00 94.69 224 LEU A C 1
ATOM 1825 O O . LEU A 1 224 ? -19.516 9.953 7.012 1.00 94.69 224 LEU A O 1
ATOM 1829 N N . TYR A 1 225 ? -18.894 8.393 5.540 1.00 96.62 225 TYR A N 1
ATOM 1830 C CA . TYR A 1 225 ? -17.988 7.724 6.458 1.00 96.62 225 TYR A CA 1
ATOM 1831 C C . TYR A 1 225 ? -16.529 7.868 6.042 1.00 96.62 225 TYR A C 1
ATOM 1833 O O . TYR A 1 225 ? -16.171 7.604 4.888 1.00 96.62 225 TYR A O 1
ATOM 1841 N N . GLU A 1 226 ? -15.664 8.158 7.017 1.00 97.00 226 GLU A N 1
ATOM 1842 C CA . GLU A 1 226 ? -14.239 7.852 6.913 1.00 97.00 226 GLU A CA 1
ATOM 1843 C C . GLU A 1 226 ? -14.019 6.421 7.384 1.00 97.00 226 GLU A C 1
ATOM 1845 O O . GLU A 1 226 ? -14.141 6.096 8.568 1.00 97.00 226 GLU A O 1
ATOM 1850 N N . MET A 1 227 ? -13.713 5.552 6.430 1.00 97.56 227 MET A N 1
ATOM 1851 C CA . MET A 1 227 ? -13.428 4.146 6.650 1.00 97.56 227 MET A CA 1
ATOM 1852 C C . MET A 1 227 ? -11.922 3.940 6.801 1.00 97.56 227 MET A C 1
ATOM 1854 O O . MET A 1 227 ? -11.127 4.507 6.055 1.00 97.56 227 MET A O 1
ATOM 1858 N N . THR A 1 228 ? -11.516 3.053 7.699 1.00 97.50 228 THR A N 1
ATOM 1859 C CA . THR A 1 228 ? -10.130 2.598 7.817 1.00 97.50 228 THR A CA 1
ATOM 1860 C C . THR A 1 228 ? -10.074 1.082 7.705 1.00 97.50 228 THR A C 1
ATOM 1862 O O . THR A 1 228 ? -10.927 0.397 8.263 1.00 97.50 228 THR A O 1
ATOM 1865 N N . ILE A 1 229 ? -9.065 0.550 7.008 1.00 95.25 229 ILE A N 1
ATOM 1866 C CA . ILE A 1 229 ? -8.630 -0.849 7.117 1.00 95.25 229 ILE A CA 1
ATOM 1867 C C . ILE A 1 229 ? -7.243 -0.855 7.755 1.00 95.25 229 ILE A C 1
ATOM 1869 O O . ILE A 1 229 ? -6.341 -0.160 7.293 1.00 95.25 229 ILE A O 1
ATOM 1873 N N . GLY A 1 230 ? -7.062 -1.668 8.787 1.00 90.88 230 GLY A N 1
ATOM 1874 C CA . GLY A 1 230 ? -5.826 -1.766 9.541 1.00 90.88 230 GLY A CA 1
ATOM 1875 C C . GLY A 1 230 ? -5.370 -3.205 9.743 1.00 90.88 230 GLY A C 1
ATOM 1876 O O . GLY A 1 230 ? -6.151 -4.078 10.127 1.00 90.88 230 GLY A O 1
ATOM 1877 N N . GLN A 1 231 ? -4.081 -3.434 9.524 1.00 85.25 231 GLN A N 1
ATOM 1878 C CA . GLN A 1 231 ? -3.360 -4.661 9.859 1.00 85.25 231 GLN A CA 1
ATOM 1879 C C . GLN A 1 231 ? -1.999 -4.254 10.413 1.00 85.25 231 GLN A C 1
ATOM 1881 O O . GLN A 1 231 ? -1.383 -3.326 9.884 1.00 85.25 231 GLN A O 1
ATOM 1886 N N . GLU A 1 232 ? -1.536 -4.914 11.479 1.00 78.88 232 GLU A N 1
ATOM 1887 C CA . GLU A 1 232 ? -0.190 -4.665 12.006 1.00 78.88 232 GLU A CA 1
ATOM 1888 C C . GLU A 1 232 ? 0.824 -4.746 10.867 1.00 78.88 232 GLU A C 1
ATOM 1890 O O . GLU A 1 232 ? 0.795 -5.682 10.081 1.00 78.88 232 GLU A O 1
ATOM 1895 N N . GLY A 1 233 ? 1.668 -3.729 10.726 1.00 66.62 233 GLY A N 1
ATOM 1896 C CA . GLY A 1 233 ? 2.695 -3.682 9.695 1.00 66.62 233 GLY A CA 1
ATOM 1897 C C . GLY A 1 233 ? 2.203 -3.636 8.245 1.00 66.62 233 GLY A C 1
ATOM 1898 O O . GLY A 1 233 ? 3.032 -3.860 7.377 1.00 66.62 233 GLY A O 1
ATOM 1899 N N . GLY A 1 234 ? 0.929 -3.336 7.969 1.00 79.12 234 GLY A N 1
ATOM 1900 C CA . GLY A 1 234 ? 0.381 -3.126 6.621 1.00 79.12 234 GLY A CA 1
ATOM 1901 C C . GLY A 1 234 ? -0.611 -4.203 6.176 1.00 79.12 234 GLY A C 1
ATOM 1902 O O . GLY A 1 234 ? -0.562 -5.345 6.627 1.00 79.12 234 GLY A O 1
ATOM 1903 N N . VAL A 1 235 ? -1.534 -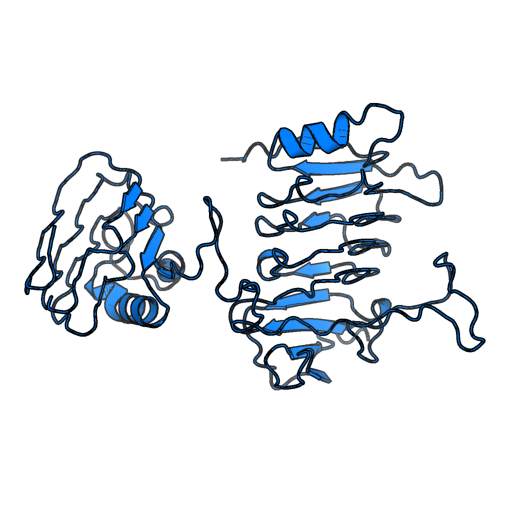3.828 5.289 1.00 86.88 235 VAL A N 1
ATOM 1904 C CA . VAL A 1 235 ? -2.693 -4.647 4.906 1.00 86.88 235 VAL A CA 1
ATOM 1905 C C . VAL A 1 235 ? -2.367 -5.548 3.726 1.00 86.88 235 VAL A C 1
ATOM 1907 O O . VAL A 1 235 ? -2.078 -5.079 2.628 1.00 86.88 235 VAL A O 1
ATOM 1910 N N . VAL A 1 236 ? -2.502 -6.857 3.916 1.00 85.12 236 VAL A N 1
ATOM 1911 C CA . VAL A 1 236 ? -2.331 -7.857 2.862 1.00 85.12 236 VAL A CA 1
ATOM 1912 C C . VAL A 1 236 ? -3.591 -7.979 2.029 1.00 85.12 236 VAL A C 1
ATOM 1914 O O . VAL A 1 236 ? -4.654 -8.390 2.504 1.00 85.12 236 VAL A O 1
ATOM 1917 N N . ALA A 1 237 ? -3.462 -7.638 0.751 1.00 86.81 237 ALA A N 1
ATOM 1918 C CA . ALA A 1 237 ? -4.553 -7.724 -0.196 1.00 86.81 237 ALA A CA 1
ATOM 1919 C C . ALA A 1 237 ? -4.899 -9.188 -0.507 1.00 86.81 237 ALA A C 1
ATOM 1921 O O . ALA A 1 237 ? -4.050 -10.083 -0.518 1.00 86.81 237 ALA A O 1
ATOM 1922 N N . ASN A 1 238 ? -6.175 -9.437 -0.786 1.00 83.19 238 ASN A N 1
ATOM 1923 C CA . ASN A 1 238 ? -6.631 -10.759 -1.187 1.00 83.19 238 ASN A CA 1
ATOM 1924 C C . ASN A 1 238 ? -6.109 -11.130 -2.590 1.00 83.19 238 ASN A C 1
ATOM 1926 O O . ASN A 1 238 ? -6.108 -10.263 -3.459 1.00 83.19 238 ASN A O 1
ATOM 1930 N N . PRO A 1 239 ? -5.769 -12.404 -2.886 1.00 83.12 239 PRO A N 1
ATOM 1931 C CA . PRO A 1 239 ? -5.417 -12.830 -4.244 1.00 83.12 239 PRO A CA 1
ATOM 1932 C C . PRO A 1 239 ? -6.406 -12.409 -5.342 1.00 83.12 239 PRO A C 1
ATOM 1934 O O . PRO A 1 239 ? -6.005 -12.270 -6.502 1.00 83.12 239 PRO A O 1
ATOM 1937 N N . ASN A 1 240 ? -7.679 -12.213 -4.986 1.00 80.81 240 ASN A N 1
ATOM 1938 C CA . ASN A 1 240 ? -8.695 -11.604 -5.832 1.00 80.81 240 ASN A CA 1
ATOM 1939 C C . ASN A 1 240 ? -9.074 -10.206 -5.308 1.00 80.81 240 ASN A C 1
ATOM 1941 O O . ASN A 1 240 ? -9.816 -10.079 -4.332 1.00 80.81 240 ASN A O 1
ATOM 1945 N N . CYS A 1 241 ? -8.599 -9.164 -5.988 1.00 87.00 241 CYS A N 1
ATOM 1946 C CA . CYS A 1 241 ? -8.906 -7.758 -5.715 1.00 87.00 241 CYS A CA 1
ATOM 1947 C C . CYS A 1 241 ? -9.903 -7.161 -6.714 1.00 87.00 241 CYS A C 1
ATOM 1949 O O . CYS A 1 241 ? -9.922 -5.943 -6.913 1.00 87.00 241 CYS A O 1
ATOM 1951 N N . CYS A 1 242 ? -10.736 -7.984 -7.357 1.00 84.06 242 CYS A N 1
ATOM 1952 C CA . CYS A 1 242 ? -11.737 -7.441 -8.263 1.00 84.06 242 CYS A CA 1
ATOM 1953 C C . CYS A 1 242 ? -12.651 -6.454 -7.530 1.00 84.06 242 CYS A C 1
ATOM 1955 O O . CYS A 1 242 ? -13.181 -6.778 -6.465 1.00 84.06 242 CYS A O 1
ATOM 1957 N N . TYR A 1 243 ? -12.861 -5.273 -8.117 1.00 84.31 243 TYR A N 1
ATOM 1958 C CA . TYR A 1 243 ? -13.737 -4.227 -7.571 1.00 84.31 243 TYR A CA 1
ATOM 1959 C C . TYR A 1 243 ? -13.396 -3.776 -6.145 1.00 84.31 243 TYR A C 1
ATOM 1961 O O . TYR A 1 243 ? -14.283 -3.307 -5.431 1.00 84.31 243 TYR A O 1
ATOM 1969 N N . LEU A 1 244 ? -12.152 -3.949 -5.682 1.00 87.44 244 LEU A N 1
ATOM 1970 C CA . LEU A 1 244 ? -11.797 -3.686 -4.283 1.00 87.44 244 LEU A CA 1
ATOM 1971 C C . LEU A 1 244 ? -12.134 -2.253 -3.853 1.00 87.44 244 LEU A C 1
ATOM 1973 O O . LEU A 1 244 ? -12.736 -2.043 -2.797 1.00 87.44 244 LEU A O 1
ATOM 1977 N N . PHE A 1 245 ? -11.793 -1.306 -4.720 1.00 91.62 245 PHE A N 1
ATOM 1978 C CA . PHE A 1 245 ? -11.855 0.134 -4.514 1.00 91.62 245 PHE A CA 1
ATOM 1979 C C . PHE A 1 245 ? -12.775 0.833 -5.520 1.00 91.62 245 PHE A C 1
ATOM 1981 O O . PHE A 1 245 ? -12.618 2.026 -5.777 1.00 91.62 245 PHE A O 1
ATOM 1988 N N . CYS A 1 246 ? -13.726 0.100 -6.106 1.00 87.56 246 CYS A N 1
ATOM 1989 C CA . CYS A 1 246 ? -14.667 0.701 -7.041 1.00 87.56 246 CYS A CA 1
ATOM 1990 C C . CYS A 1 246 ? -15.574 1.728 -6.343 1.00 87.56 246 CYS A C 1
ATOM 1992 O O . CYS A 1 246 ? -15.848 1.593 -5.151 1.00 87.56 246 CYS A O 1
ATOM 1994 N N . ASP A 1 247 ? -16.035 2.735 -7.079 1.00 87.25 247 ASP A N 1
ATOM 1995 C CA . ASP A 1 247 ? -16.867 3.862 -6.613 1.00 87.25 247 ASP A CA 1
ATOM 1996 C C . ASP A 1 247 ? -16.252 4.762 -5.519 1.00 87.25 247 ASP A C 1
ATOM 1998 O O . ASP A 1 247 ? -16.850 5.775 -5.155 1.00 87.25 247 AS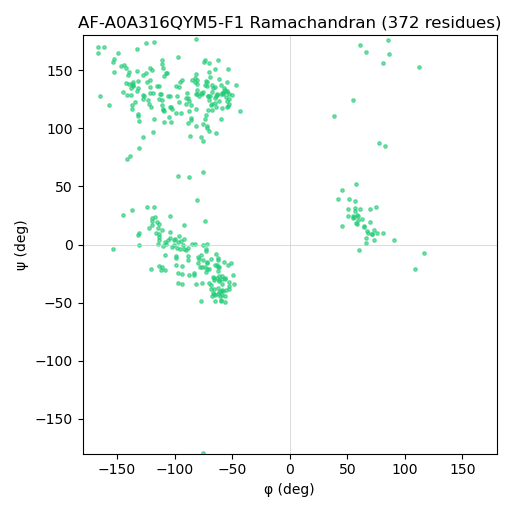P A O 1
ATOM 2002 N N . LEU A 1 248 ? -15.066 4.442 -4.989 1.00 91.88 248 LEU A N 1
ATOM 2003 C CA . LEU A 1 248 ? -14.392 5.290 -4.004 1.00 91.88 248 LEU A CA 1
ATOM 2004 C C . LEU A 1 248 ? -13.816 6.547 -4.667 1.00 91.88 248 LEU A C 1
ATOM 2006 O O . LEU A 1 248 ? -13.553 6.581 -5.867 1.00 91.88 248 LEU A O 1
ATOM 2010 N N . SER A 1 249 ? -13.568 7.590 -3.878 1.00 91.56 249 SER A N 1
ATOM 2011 C CA . SER A 1 249 ? -12.986 8.844 -4.379 1.00 91.56 249 SER A CA 1
ATOM 2012 C C . SER A 1 249 ? -11.810 9.372 -3.576 1.00 91.56 249 SER A C 1
ATOM 2014 O O . SER A 1 249 ? -11.279 10.420 -3.916 1.00 91.56 249 SER A O 1
ATOM 2016 N N . GLN A 1 250 ? -11.389 8.708 -2.508 1.00 94.31 250 GLN A N 1
ATOM 2017 C CA . GLN A 1 250 ? -10.215 9.132 -1.753 1.00 94.31 250 GLN A CA 1
ATOM 2018 C C . GLN A 1 250 ? -9.665 7.940 -0.988 1.00 94.31 250 GLN A C 1
ATOM 2020 O O . GLN A 1 250 ? -10.376 7.341 -0.183 1.00 94.31 250 GLN A O 1
ATOM 2025 N N . ILE A 1 251 ? -8.415 7.577 -1.271 1.00 95.81 251 ILE A N 1
ATOM 2026 C CA . ILE A 1 251 ? -7.709 6.519 -0.555 1.00 95.81 251 ILE A CA 1
ATOM 2027 C C . ILE A 1 251 ? -6.373 7.069 -0.076 1.00 95.81 251 ILE A C 1
ATOM 2029 O O . ILE A 1 251 ? -5.573 7.549 -0.877 1.00 95.81 251 ILE A O 1
ATOM 2033 N N . ASN A 1 252 ? -6.137 6.960 1.225 1.00 93.94 252 ASN A N 1
ATOM 2034 C CA . ASN A 1 252 ? -4.893 7.317 1.883 1.00 93.94 252 ASN A CA 1
ATOM 2035 C C . ASN A 1 252 ? -4.138 6.053 2.306 1.00 93.94 252 ASN A C 1
ATOM 2037 O O . ASN A 1 252 ? -4.742 5.051 2.697 1.00 93.94 252 ASN A O 1
ATOM 2041 N N . GLY A 1 253 ? -2.806 6.118 2.284 1.00 90.81 253 GLY A N 1
ATOM 2042 C CA . GLY A 1 253 ? -1.954 5.012 2.720 1.00 90.81 253 GLY A CA 1
ATOM 2043 C C . GLY A 1 253 ? -1.899 3.857 1.722 1.00 90.81 253 GLY A C 1
ATOM 2044 O O . GLY A 1 253 ? -1.739 2.709 2.129 1.00 90.81 253 GLY A O 1
ATOM 2045 N N . MET A 1 254 ? -2.001 4.127 0.416 1.00 91.50 254 MET A N 1
ATOM 2046 C CA . MET A 1 254 ? -1.868 3.096 -0.623 1.00 91.50 254 MET A CA 1
ATOM 2047 C C . MET A 1 254 ? -0.534 2.345 -0.523 1.00 91.50 254 MET A C 1
ATOM 2049 O O . MET A 1 254 ? -0.476 1.146 -0.802 1.00 91.50 254 MET A O 1
ATOM 2053 N N . GLY A 1 255 ? 0.518 2.997 -0.019 1.00 84.56 255 GLY A N 1
ATOM 2054 C CA . GLY A 1 255 ? 1.808 2.371 0.263 1.00 84.56 255 GLY A CA 1
ATOM 2055 C C . GLY A 1 255 ? 1.776 1.278 1.340 1.00 84.56 255 GLY A C 1
ATOM 2056 O O . GLY A 1 255 ? 2.694 0.449 1.384 1.00 84.56 255 GLY A O 1
ATOM 2057 N N . ASN A 1 256 ? 0.719 1.239 2.160 1.00 85.38 256 ASN A N 1
ATOM 2058 C CA . ASN A 1 256 ? 0.474 0.239 3.203 1.00 85.38 256 ASN A CA 1
ATOM 2059 C C . ASN A 1 256 ? -0.331 -0.972 2.702 1.00 85.38 256 ASN A C 1
ATOM 2061 O O . ASN A 1 256 ? -0.507 -1.919 3.465 1.00 85.38 256 ASN A O 1
ATOM 2065 N N . LEU A 1 257 ? -0.812 -0.973 1.452 1.00 90.56 257 LEU A N 1
ATOM 2066 C CA . LEU A 1 257 ? -1.497 -2.116 0.844 1.00 90.56 257 LEU A CA 1
ATOM 2067 C C . LEU A 1 257 ? -0.499 -3.041 0.139 1.00 90.56 257 LEU A C 1
ATOM 2069 O O . LEU A 1 257 ? 0.285 -2.619 -0.715 1.00 90.56 257 LEU A O 1
ATOM 2073 N N . TYR A 1 258 ? -0.520 -4.326 0.476 1.00 85.06 258 TYR A N 1
ATOM 2074 C CA . TYR A 1 258 ? 0.424 -5.323 -0.028 1.00 85.06 258 TYR A CA 1
ATOM 2075 C C . TYR A 1 258 ? -0.232 -6.175 -1.100 1.00 85.06 258 TYR A C 1
ATOM 2077 O O . TYR A 1 258 ? -1.060 -7.038 -0.817 1.00 85.06 258 TYR A O 1
ATOM 2085 N N . THR A 1 259 ? 0.152 -5.911 -2.348 1.00 90.25 259 THR A N 1
ATOM 2086 C CA . THR A 1 259 ? -0.481 -6.472 -3.545 1.00 90.25 259 THR A CA 1
ATOM 2087 C C . THR A 1 259 ? 0.353 -7.538 -4.256 1.00 90.25 259 THR A C 1
ATOM 2089 O O . THR A 1 259 ? -0.101 -8.097 -5.250 1.00 90.25 259 THR A O 1
ATOM 2092 N N . SER A 1 260 ? 1.542 -7.879 -3.750 1.00 83.88 260 SER A N 1
ATOM 2093 C CA . SER A 1 260 ? 2.444 -8.847 -4.392 1.00 83.88 260 SER A CA 1
ATOM 2094 C C . SER A 1 260 ? 1.833 -10.247 -4.523 1.00 83.88 260 SER A C 1
ATOM 2096 O O . SER A 1 260 ? 2.152 -10.967 -5.462 1.00 83.88 260 SER A O 1
ATOM 2098 N N . GLY A 1 261 ? 0.904 -10.632 -3.642 1.00 81.00 261 GLY A N 1
ATOM 2099 C CA . GLY A 1 261 ? 0.160 -11.898 -3.729 1.00 81.00 261 GLY A CA 1
ATOM 2100 C C . GLY A 1 261 ? -1.088 -11.866 -4.625 1.00 81.00 261 GLY A C 1
ATOM 2101 O O . GLY A 1 261 ? -1.797 -12.870 -4.719 1.00 81.00 261 GLY A O 1
ATOM 2102 N N . VAL A 1 262 ? -1.404 -10.729 -5.251 1.00 88.31 262 VAL A N 1
ATOM 2103 C CA . VAL A 1 262 ? -2.643 -10.545 -6.019 1.00 88.31 262 VAL A CA 1
ATOM 2104 C C . VAL A 1 262 ? -2.511 -11.150 -7.413 1.00 88.31 262 VAL A C 1
ATOM 2106 O O . VAL A 1 262 ? -1.541 -10.920 -8.131 1.00 88.31 262 VAL A O 1
ATOM 2109 N N . THR A 1 263 ? -3.529 -11.909 -7.816 1.00 86.81 263 THR A N 1
ATOM 2110 C CA . THR A 1 263 ? -3.594 -12.592 -9.118 1.00 86.81 263 THR A CA 1
ATOM 2111 C C . THR A 1 263 ? -4.660 -12.009 -10.046 1.00 86.81 263 THR A C 1
ATOM 2113 O O . THR A 1 263 ? -4.551 -12.151 -11.264 1.00 86.81 263 THR A O 1
ATOM 2116 N N . ASP A 1 264 ? -5.668 -11.324 -9.505 1.00 86.81 264 ASP A N 1
ATOM 2117 C CA . ASP A 1 264 ? -6.725 -10.671 -10.278 1.00 86.81 264 ASP A CA 1
ATOM 2118 C C . ASP A 1 264 ? -7.032 -9.280 -9.714 1.00 86.81 264 ASP A C 1
ATOM 2120 O O . ASP A 1 264 ? -7.410 -9.151 -8.550 1.00 86.81 264 ASP A O 1
ATOM 2124 N N . MET A 1 265 ? -6.858 -8.253 -10.546 1.00 94.00 265 MET A N 1
ATOM 2125 C CA . MET A 1 265 ? -7.148 -6.843 -10.252 1.00 94.00 265 MET A CA 1
ATOM 2126 C C . MET A 1 265 ? -8.196 -6.261 -11.212 1.00 94.00 265 MET A C 1
ATOM 2128 O O . MET A 1 265 ? -8.273 -5.044 -11.399 1.00 94.00 265 MET A O 1
ATOM 2132 N N . SER A 1 266 ? -8.991 -7.112 -11.864 1.00 88.38 266 SER A N 1
ATOM 2133 C CA . SER A 1 266 ? -10.004 -6.649 -12.815 1.00 88.38 266 SER A CA 1
ATOM 2134 C C . SER A 1 266 ? -10.983 -5.693 -12.127 1.00 88.38 266 SER A C 1
ATOM 2136 O O . SER A 1 266 ? -11.509 -5.994 -11.057 1.00 88.38 266 SER A O 1
ATOM 2138 N N . TYR A 1 267 ? -11.227 -4.524 -12.718 1.00 89.38 267 TYR A N 1
ATOM 2139 C CA . TYR A 1 267 ? -12.138 -3.506 -12.170 1.00 89.38 267 TYR A CA 1
ATOM 2140 C C . TYR A 1 267 ? -11.803 -2.977 -10.768 1.00 89.38 267 TYR A C 1
ATOM 2142 O O . TYR A 1 267 ? -12.671 -2.401 -10.117 1.00 89.38 267 TYR A O 1
ATOM 2150 N N . MET A 1 268 ? -10.573 -3.160 -10.273 1.00 92.75 268 MET A N 1
ATOM 2151 C CA . MET A 1 268 ? -10.200 -2.792 -8.899 1.00 92.75 268 MET A CA 1
ATOM 2152 C C . MET A 1 268 ? -10.540 -1.337 -8.539 1.00 92.75 268 MET A C 1
ATOM 2154 O O . MET A 1 268 ? -11.013 -1.104 -7.432 1.00 92.75 268 MET A O 1
ATOM 2158 N N . PHE A 1 269 ? -10.368 -0.400 -9.474 1.00 94.19 269 PHE A N 1
ATOM 2159 C CA . PHE A 1 269 ? -10.674 1.030 -9.352 1.00 94.19 269 PHE A CA 1
ATOM 2160 C C . PHE A 1 269 ? -11.752 1.480 -10.357 1.00 94.19 269 PHE A C 1
ATOM 2162 O O . PHE A 1 269 ? -11.708 2.604 -10.860 1.00 94.19 269 PHE A O 1
ATOM 2169 N N . LEU A 1 270 ? -12.706 0.603 -10.693 1.00 89.81 270 LEU A N 1
ATOM 2170 C CA . LEU A 1 270 ? -13.854 0.971 -11.530 1.00 89.81 270 LEU A CA 1
ATOM 2171 C C . LEU A 1 270 ? -14.597 2.173 -10.926 1.00 89.81 270 LEU A C 1
ATOM 2173 O O . LEU A 1 270 ? -14.890 2.165 -9.734 1.00 89.81 270 LEU A O 1
ATOM 2177 N N . ASP A 1 271 ? -14.908 3.181 -11.743 1.00 88.88 271 ASP A N 1
ATOM 2178 C CA . ASP A 1 271 ? -15.633 4.395 -11.331 1.00 88.88 271 ASP A CA 1
ATOM 2179 C C . ASP A 1 271 ? -14.942 5.169 -10.179 1.00 88.88 271 ASP A C 1
ATOM 2181 O O . ASP A 1 271 ? -15.546 6.021 -9.525 1.00 88.88 271 ASP A O 1
ATOM 2185 N N . TYR A 1 272 ? -13.645 4.929 -9.939 1.00 92.25 272 TYR A N 1
ATOM 2186 C CA . TYR A 1 272 ? -12.900 5.664 -8.919 1.00 92.25 272 TYR A CA 1
ATOM 2187 C C . TYR A 1 272 ? -12.840 7.158 -9.262 1.00 92.25 272 TYR A C 1
ATOM 2189 O O . TYR A 1 272 ? -12.487 7.546 -10.380 1.00 92.25 272 TYR A O 1
ATOM 2197 N N . GLY A 1 273 ? -13.189 8.014 -8.302 1.00 90.56 273 GLY A N 1
ATOM 2198 C CA . GLY A 1 273 ? -13.253 9.464 -8.500 1.00 90.56 273 GLY A CA 1
ATOM 2199 C C . GLY A 1 273 ? -14.416 9.934 -9.381 1.00 90.56 273 GLY A C 1
ATOM 2200 O O . GLY A 1 273 ? -14.490 11.117 -9.716 1.00 90.56 273 GLY A O 1
ATOM 2201 N N . ALA A 1 274 ? -15.362 9.059 -9.739 1.00 86.75 274 ALA A N 1
ATOM 2202 C CA . ALA A 1 274 ? -16.529 9.402 -10.555 1.00 86.75 274 ALA A CA 1
ATOM 2203 C C . ALA A 1 274 ? -17.606 10.215 -9.797 1.00 86.75 274 ALA A C 1
ATOM 2205 O O . ALA A 1 274 ? -18.754 10.295 -10.213 1.00 86.75 274 ALA A O 1
ATOM 2206 N N . ASN A 1 275 ? -17.261 10.862 -8.689 1.00 83.56 275 ASN A N 1
ATOM 2207 C CA . ASN A 1 275 ? -18.107 11.855 -8.024 1.00 83.56 275 ASN A CA 1
ATOM 2208 C C . ASN A 1 275 ? -17.550 13.285 -8.157 1.00 83.56 275 ASN A C 1
ATOM 2210 O O . ASN A 1 275 ? -18.164 14.227 -7.659 1.00 83.56 275 ASN A O 1
ATOM 2214 N N . GLY A 1 276 ? -16.392 13.456 -8.809 1.00 85.06 276 GLY A N 1
ATOM 2215 C CA . GLY A 1 276 ? -15.733 14.752 -8.984 1.00 85.06 276 GLY A CA 1
ATOM 2216 C C . GLY A 1 276 ? -15.109 15.332 -7.708 1.00 85.06 276 GLY A C 1
ATOM 2217 O O . GLY A 1 276 ? -14.687 16.487 -7.725 1.00 85.06 276 GLY A O 1
ATOM 2218 N N . LYS A 1 277 ? -15.036 14.569 -6.603 1.00 84.62 277 LYS A N 1
ATOM 2219 C CA . LYS A 1 277 ? -14.417 15.017 -5.339 1.00 84.62 277 LYS A CA 1
ATOM 2220 C C . LYS A 1 277 ? -12.881 14.999 -5.382 1.00 84.62 277 LYS A C 1
ATOM 2222 O O . LYS A 1 277 ? -12.251 15.689 -4.588 1.00 84.62 277 LYS A O 1
ATOM 2227 N N . ASN A 1 278 ? -12.273 14.255 -6.311 1.00 89.75 278 ASN A N 1
ATOM 2228 C CA . ASN A 1 278 ? -10.825 14.208 -6.505 1.00 89.75 278 ASN A CA 1
ATOM 2229 C C . ASN A 1 278 ? -10.430 14.345 -7.988 1.00 89.75 278 ASN A C 1
ATOM 2231 O O . ASN A 1 278 ? -11.255 14.267 -8.903 1.00 89.75 278 ASN A O 1
ATOM 2235 N N . ASN A 1 279 ? -9.140 14.563 -8.228 1.00 90.94 279 ASN A N 1
ATOM 2236 C CA . ASN A 1 279 ? -8.565 14.695 -9.569 1.00 90.94 279 ASN A CA 1
ATOM 2237 C C . ASN A 1 279 ? -7.315 13.827 -9.768 1.00 90.94 279 ASN A C 1
ATOM 2239 O O . ASN A 1 279 ? -6.595 14.001 -10.755 1.00 90.94 279 ASN A O 1
ATOM 2243 N N . ALA A 1 280 ? -7.025 12.932 -8.822 1.00 93.88 280 ALA A N 1
ATOM 2244 C CA . ALA A 1 280 ? -5.863 12.072 -8.892 1.00 93.88 280 ALA A CA 1
ATOM 2245 C C . ALA A 1 280 ? -6.053 10.751 -8.140 1.00 93.88 280 ALA A C 1
ATOM 2247 O O . ALA A 1 280 ? -6.699 10.698 -7.093 1.00 93.88 280 ALA A O 1
ATOM 2248 N N . LEU A 1 281 ? -5.403 9.711 -8.657 1.00 95.88 281 LEU A N 1
ATOM 2249 C CA . LEU A 1 281 ? -5.136 8.454 -7.969 1.00 95.88 281 LEU A CA 1
ATOM 2250 C C . LEU A 1 281 ? -3.621 8.228 -7.945 1.00 95.88 281 LEU A C 1
ATOM 2252 O O . LEU A 1 281 ? -2.992 8.144 -9.002 1.00 95.88 281 LEU A O 1
ATOM 2256 N N . ASP A 1 282 ? -3.045 8.115 -6.750 1.00 95.12 282 ASP A N 1
ATOM 2257 C CA . ASP A 1 282 ? -1.654 7.707 -6.547 1.00 95.12 282 ASP A CA 1
ATOM 2258 C C . ASP A 1 282 ? -1.626 6.316 -5.920 1.00 95.12 282 ASP A C 1
ATOM 2260 O O . ASP A 1 282 ? -2.104 6.120 -4.806 1.00 95.12 282 ASP A O 1
ATOM 2264 N N . LEU A 1 283 ? -1.090 5.340 -6.654 1.00 94.81 283 LEU A N 1
ATOM 2265 C CA . LEU A 1 283 ? -0.926 3.978 -6.149 1.00 94.81 283 LEU A CA 1
ATOM 2266 C C . LEU A 1 283 ? 0.259 3.837 -5.189 1.00 94.81 283 LEU A C 1
ATOM 2268 O O . LEU A 1 283 ? 0.414 2.801 -4.546 1.00 94.81 283 LEU A O 1
ATOM 2272 N N . GLU A 1 284 ? 1.081 4.877 -5.083 1.00 89.56 284 GLU A N 1
ATOM 2273 C CA . GLU A 1 284 ? 2.350 4.890 -4.382 1.00 89.56 284 GLU A CA 1
ATOM 2274 C C . GLU A 1 284 ? 3.365 3.893 -4.956 1.00 89.56 284 GLU A C 1
ATOM 2276 O O . GLU A 1 284 ? 3.113 3.092 -5.852 1.00 89.56 284 GLU A O 1
ATOM 2281 N N . ASP A 1 285 ? 4.601 3.980 -4.477 1.00 83.62 285 ASP A N 1
ATOM 2282 C CA . ASP A 1 285 ? 5.715 3.198 -5.014 1.00 83.62 285 ASP A CA 1
ATOM 2283 C C . ASP A 1 285 ? 5.499 1.684 -4.867 1.00 83.62 285 ASP A C 1
ATOM 2285 O O . ASP A 1 285 ? 5.913 0.887 -5.707 1.00 83.62 285 ASP A O 1
ATOM 2289 N N . ASN A 1 286 ? 4.779 1.318 -3.821 1.00 80.94 286 ASN A N 1
ATOM 2290 C CA . ASN A 1 286 ? 4.602 -0.024 -3.324 1.00 80.94 286 ASN A CA 1
ATOM 2291 C C . ASN A 1 286 ? 3.515 -0.836 -4.069 1.00 80.94 286 ASN A C 1
ATOM 2293 O O . ASN A 1 286 ? 3.286 -2.007 -3.775 1.00 80.94 286 ASN A O 1
ATOM 2297 N N . PHE A 1 287 ? 2.841 -0.300 -5.074 1.00 90.88 287 PHE A N 1
ATOM 2298 C CA . PHE A 1 287 ? 1.808 -1.075 -5.757 1.00 90.88 287 PHE A CA 1
ATOM 2299 C C . PHE A 1 287 ? 2.397 -2.120 -6.725 1.00 90.88 287 PHE A C 1
ATOM 2301 O O . PHE A 1 287 ? 2.696 -1.827 -7.881 1.00 90.88 287 PHE A O 1
ATOM 2308 N N . ASP A 1 288 ? 2.606 -3.344 -6.235 1.00 89.25 288 ASP A N 1
ATOM 2309 C CA . ASP A 1 288 ? 3.201 -4.457 -6.983 1.00 89.25 288 ASP A CA 1
ATOM 2310 C C . ASP A 1 288 ? 2.126 -5.244 -7.741 1.00 89.25 288 ASP A C 1
ATOM 2312 O O . ASP A 1 288 ? 1.148 -5.714 -7.156 1.00 89.25 288 ASP A O 1
ATOM 2316 N N . THR A 1 289 ? 2.329 -5.402 -9.046 1.00 94.25 289 THR A N 1
ATOM 2317 C CA . THR A 1 289 ? 1.437 -6.134 -9.954 1.00 94.25 289 THR A CA 1
ATOM 2318 C C . THR A 1 289 ? 2.140 -7.289 -10.674 1.00 94.25 289 THR A C 1
ATOM 2320 O O . THR A 1 289 ? 1.622 -7.832 -11.651 1.00 94.25 289 THR A O 1
ATOM 2323 N N . SER A 1 290 ? 3.324 -7.693 -10.214 1.00 90.19 290 SER A N 1
ATOM 2324 C CA . SER A 1 290 ? 4.175 -8.707 -10.851 1.00 90.19 290 SER A CA 1
ATOM 2325 C C . SER A 1 290 ? 3.534 -10.095 -10.951 1.00 90.19 290 SER A C 1
ATOM 2327 O O . SER A 1 290 ? 3.772 -10.804 -11.932 1.00 90.19 290 SER A O 1
ATOM 2329 N N . ASN A 1 291 ? 2.674 -10.460 -9.996 1.00 85.94 291 ASN A N 1
ATOM 2330 C CA . ASN A 1 291 ? 1.948 -11.736 -9.982 1.00 85.94 291 ASN A CA 1
ATOM 2331 C C . ASN A 1 291 ? 0.533 -11.665 -10.580 1.00 85.94 291 ASN A C 1
ATOM 2333 O O . ASN A 1 291 ? -0.119 -12.704 -10.741 1.00 85.94 291 ASN A O 1
ATOM 2337 N N . VAL A 1 292 ? 0.076 -10.474 -10.975 1.00 93.00 292 VAL A N 1
ATOM 2338 C CA . VAL A 1 292 ? -1.272 -10.263 -11.511 1.00 93.00 292 VAL A CA 1
ATOM 2339 C C . VAL A 1 292 ? -1.398 -10.921 -12.878 1.00 93.00 292 VAL A C 1
ATOM 2341 O O . VAL A 1 292 ? -0.591 -10.688 -13.775 1.00 93.00 292 VAL A O 1
ATOM 2344 N N . LYS A 1 293 ? -2.436 -11.743 -13.042 1.00 89.56 293 LYS A N 1
ATOM 2345 C CA . LYS A 1 293 ? -2.763 -12.464 -14.280 1.00 89.56 293 LYS A CA 1
ATOM 2346 C C . LYS A 1 293 ? -3.817 -11.746 -15.110 1.00 89.56 293 LYS A C 1
ATOM 2348 O O . LYS A 1 293 ? -3.766 -11.814 -16.339 1.00 89.56 293 LYS A O 1
ATOM 2353 N N . ARG A 1 294 ? -4.751 -11.059 -14.443 1.00 88.06 294 ARG A N 1
ATOM 2354 C CA . ARG A 1 294 ? -5.900 -10.361 -15.040 1.00 88.06 294 ARG A CA 1
ATOM 2355 C C . ARG A 1 294 ? -6.037 -8.952 -14.465 1.00 88.06 294 ARG A C 1
ATOM 2357 O O . ARG A 1 294 ? -5.961 -8.770 -13.253 1.00 88.06 294 ARG A O 1
ATOM 2364 N N . MET A 1 295 ? -6.204 -7.969 -15.347 1.00 92.69 295 MET A N 1
ATOM 2365 C CA . MET A 1 295 ? -6.232 -6.535 -15.015 1.00 92.69 295 MET A CA 1
ATOM 2366 C C . MET A 1 295 ? -7.236 -5.784 -15.912 1.00 92.69 295 MET A C 1
ATOM 2368 O O . MET A 1 295 ? -7.083 -4.597 -16.198 1.00 92.69 295 MET A O 1
ATOM 2372 N N . ASP A 1 296 ? -8.247 -6.500 -16.410 1.00 87.44 296 ASP A N 1
ATOM 2373 C CA . ASP A 1 296 ? -9.237 -5.950 -17.333 1.00 87.44 296 ASP A CA 1
ATOM 2374 C C . ASP A 1 296 ? -10.055 -4.855 -16.641 1.00 87.44 296 ASP A C 1
ATOM 2376 O O . ASP A 1 296 ? -10.601 -5.055 -15.555 1.00 87.44 296 ASP A O 1
ATOM 2380 N N . GLY A 1 297 ? -10.109 -3.673 -17.253 1.00 87.94 297 GLY A N 1
ATOM 2381 C CA . GLY A 1 297 ? -10.855 -2.528 -16.745 1.00 87.94 297 GLY A CA 1
ATOM 2382 C C . GLY A 1 297 ? -10.419 -2.056 -15.362 1.00 87.94 297 GLY A C 1
ATOM 2383 O O . GLY A 1 297 ? -11.240 -1.463 -14.670 1.00 87.94 297 GLY A O 1
ATOM 2384 N N . MET A 1 298 ? -9.177 -2.323 -14.933 1.00 93.56 298 MET A N 1
ATOM 2385 C CA . MET A 1 298 ? -8.686 -1.959 -13.594 1.00 93.56 298 MET A CA 1
ATOM 2386 C C . MET A 1 298 ? -8.992 -0.501 -13.226 1.00 93.56 298 MET A C 1
ATOM 2388 O O . MET A 1 298 ? -9.294 -0.239 -12.069 1.00 93.56 298 MET A O 1
ATOM 2392 N N . PHE A 1 299 ? -8.976 0.407 -14.204 1.00 93.25 299 PHE A N 1
ATOM 2393 C CA . PHE A 1 299 ? -9.278 1.833 -14.061 1.00 93.25 299 PHE A CA 1
ATOM 2394 C C . PHE A 1 299 ? -10.407 2.272 -15.013 1.00 93.25 299 PHE A C 1
ATOM 2396 O O . PHE A 1 299 ? -10.401 3.381 -15.553 1.00 93.25 299 PHE A O 1
ATOM 2403 N N . ALA A 1 300 ? -11.361 1.388 -15.304 1.00 88.69 300 ALA A N 1
ATOM 2404 C CA . ALA A 1 300 ? -12.524 1.747 -16.105 1.00 88.69 300 ALA A CA 1
ATOM 2405 C C . ALA A 1 300 ? -13.268 2.930 -15.458 1.00 88.69 300 ALA A C 1
ATOM 2407 O O . ALA A 1 300 ? -13.470 2.948 -14.248 1.00 88.69 300 ALA A O 1
ATOM 2408 N N . HIS A 1 301 ? -13.653 3.923 -16.262 1.00 87.88 301 HIS A N 1
ATOM 2409 C CA . HIS A 1 301 ? -14.356 5.135 -15.815 1.00 87.88 301 HIS A CA 1
ATOM 2410 C C . HIS A 1 301 ? -13.619 5.995 -14.771 1.00 87.88 301 HIS A C 1
ATOM 2412 O O . HIS A 1 301 ? -14.245 6.810 -14.091 1.00 87.88 301 HIS A O 1
ATOM 2418 N N . LEU A 1 302 ? -12.295 5.856 -14.659 1.00 90.00 302 LEU A N 1
ATOM 2419 C CA . LEU A 1 302 ? -11.486 6.660 -13.746 1.00 90.00 302 LEU A CA 1
ATOM 2420 C C . LEU A 1 302 ? -11.755 8.158 -13.960 1.00 90.00 302 LEU A C 1
ATOM 2422 O O . LEU A 1 302 ? -11.577 8.672 -15.067 1.00 90.00 302 LEU A O 1
ATOM 2426 N N . GLY A 1 303 ? -12.201 8.847 -12.909 1.00 89.44 303 GLY A N 1
ATOM 2427 C CA . GLY A 1 303 ? -12.443 10.287 -12.937 1.00 89.44 303 GLY A CA 1
ATOM 2428 C C . GLY A 1 303 ? -13.496 10.744 -13.946 1.00 89.44 303 GLY A C 1
ATOM 2429 O O . GLY A 1 303 ? -13.375 11.852 -14.457 1.00 89.44 303 GLY A O 1
ATOM 2430 N N . ALA A 1 304 ? -14.509 9.928 -14.261 1.00 86.94 304 ALA A N 1
ATOM 2431 C CA . ALA A 1 304 ? -15.460 10.188 -15.35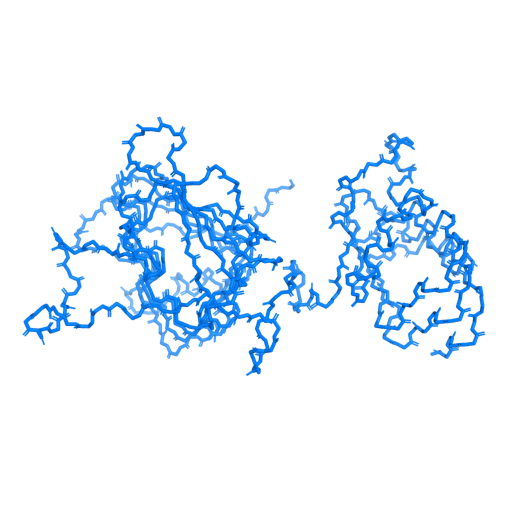3 1.00 86.94 304 ALA A CA 1
ATOM 2432 C C . ALA A 1 304 ? -16.180 11.558 -15.321 1.00 86.94 304 ALA A C 1
ATOM 2434 O O . ALA A 1 304 ? -16.705 11.990 -16.344 1.00 86.94 304 ALA A O 1
ATOM 2435 N N . TYR A 1 305 ? -16.202 12.254 -14.179 1.00 83.56 305 TYR A N 1
ATOM 2436 C CA . TYR A 1 305 ? -16.821 13.580 -14.025 1.00 83.56 305 TYR A CA 1
ATOM 2437 C C . TYR A 1 305 ? -15.814 14.708 -13.744 1.00 83.56 305 TYR A C 1
ATOM 2439 O O . TYR A 1 305 ? -16.218 15.830 -13.440 1.00 83.56 305 TYR A O 1
ATOM 2447 N N . SER A 1 306 ? -14.514 14.435 -13.858 1.00 84.56 306 SER A N 1
ATOM 2448 C CA . SER A 1 306 ? -13.439 15.408 -13.646 1.00 84.56 306 SER A CA 1
ATOM 2449 C C . SER A 1 306 ? -12.867 15.854 -14.990 1.00 84.56 306 SER A C 1
ATOM 2451 O O . SER A 1 306 ? -12.446 15.018 -15.771 1.00 84.56 306 SER A O 1
ATOM 2453 N N . GLU A 1 307 ? -12.773 17.160 -15.269 1.00 83.00 307 GLU A N 1
ATOM 2454 C CA . GLU A 1 307 ? -12.215 17.662 -16.548 1.00 83.00 307 GLU A CA 1
ATOM 2455 C C . GLU A 1 307 ? -10.789 17.157 -16.833 1.00 83.00 307 GLU A C 1
ATOM 2457 O O . GLU A 1 307 ? -10.379 17.014 -17.988 1.00 83.00 307 GLU A O 1
ATOM 2462 N N . TYR A 1 308 ? -10.033 16.900 -15.764 1.00 86.56 308 TYR A N 1
ATOM 2463 C CA . TYR A 1 308 ? -8.687 16.367 -15.818 1.00 86.56 308 TYR A CA 1
ATOM 2464 C C . TYR A 1 308 ? -8.438 15.378 -14.678 1.00 86.56 308 TYR A C 1
ATOM 2466 O O . TYR A 1 308 ? -8.828 15.650 -13.538 1.00 86.56 308 TYR A O 1
ATOM 2474 N N . TYR A 1 309 ? -7.747 14.270 -14.965 1.00 89.94 309 TYR A N 1
ATOM 2475 C CA . TYR A 1 309 ? -7.415 13.265 -13.955 1.00 89.94 309 TYR A CA 1
ATOM 2476 C C . TYR A 1 309 ? -5.981 12.734 -14.066 1.00 89.94 309 TYR A C 1
ATOM 2478 O O . TYR A 1 309 ? -5.550 12.280 -15.126 1.00 89.94 309 TYR A O 1
ATOM 2486 N N . SER A 1 310 ? -5.240 12.745 -12.961 1.00 92.25 310 SER A N 1
ATOM 2487 C CA . SER A 1 310 ? -3.886 12.186 -12.878 1.00 92.25 310 SER A CA 1
ATOM 2488 C C . SER A 1 310 ? -3.900 10.764 -12.319 1.00 92.25 310 SER A C 1
ATOM 2490 O O . SER A 1 310 ? -4.542 10.493 -11.311 1.00 92.25 310 SER A O 1
ATOM 2492 N N . LEU A 1 311 ? -3.141 9.855 -12.922 1.00 94.31 311 LEU A N 1
ATOM 2493 C CA . LEU A 1 311 ? -2.923 8.506 -12.402 1.00 94.31 311 LEU A CA 1
ATOM 2494 C C . LEU A 1 311 ? -1.428 8.271 -12.228 1.00 94.31 311 LEU A C 1
ATOM 2496 O O . LEU A 1 311 ? -0.681 8.376 -13.195 1.00 94.31 311 LEU A O 1
ATOM 2500 N N . ARG A 1 312 ? -0.982 7.910 -11.030 1.00 94.75 312 ARG A N 1
ATOM 2501 C CA . ARG A 1 312 ? 0.403 7.512 -10.771 1.00 94.75 312 ARG A CA 1
ATOM 2502 C C . ARG A 1 312 ? 0.473 6.024 -10.458 1.00 94.75 312 ARG A C 1
ATOM 2504 O O . ARG A 1 312 ? -0.133 5.569 -9.494 1.00 94.75 312 ARG A O 1
ATOM 2511 N N . LEU A 1 313 ? 1.219 5.273 -11.275 1.00 93.12 313 LEU A N 1
ATOM 2512 C CA . LEU A 1 313 ? 1.298 3.812 -11.156 1.00 93.12 313 LEU A CA 1
ATOM 2513 C C . LEU A 1 313 ? 2.302 3.327 -10.100 1.00 93.12 313 LEU A C 1
ATOM 2515 O O . LEU A 1 313 ? 2.147 2.226 -9.591 1.00 93.12 313 LEU A O 1
ATOM 2519 N N . GLY A 1 314 ? 3.322 4.125 -9.772 1.00 87.94 314 GLY A N 1
ATOM 2520 C CA . GLY A 1 314 ? 4.365 3.731 -8.820 1.00 87.94 314 GLY A CA 1
ATOM 2521 C C . GLY A 1 314 ? 5.518 2.926 -9.433 1.00 87.94 314 GLY A C 1
ATOM 2522 O O . GLY A 1 314 ? 5.549 2.627 -10.631 1.00 87.94 314 GLY A O 1
ATOM 2523 N N . LYS A 1 315 ? 6.532 2.613 -8.615 1.00 85.62 315 LYS A N 1
ATOM 2524 C CA . LYS A 1 315 ? 7.770 1.929 -9.046 1.00 85.62 315 LYS A CA 1
ATOM 2525 C C . LYS A 1 315 ? 7.635 0.412 -9.175 1.00 85.62 315 LYS A C 1
ATOM 2527 O O . LYS A 1 315 ? 8.271 -0.150 -10.062 1.00 85.62 315 LYS A O 1
ATOM 2532 N N . ALA A 1 316 ? 6.825 -0.232 -8.336 1.00 85.19 316 ALA A N 1
ATOM 2533 C CA . ALA A 1 316 ? 6.628 -1.684 -8.373 1.00 85.19 316 ALA A CA 1
ATOM 2534 C C . ALA A 1 316 ? 5.643 -2.147 -9.467 1.00 85.19 316 ALA A C 1
ATOM 2536 O O . ALA A 1 316 ? 5.558 -3.339 -9.766 1.00 85.19 316 ALA A O 1
ATOM 2537 N N . PHE A 1 317 ? 4.922 -1.218 -10.098 1.00 92.50 317 PHE A N 1
ATOM 2538 C CA . PHE A 1 317 ? 3.922 -1.544 -11.106 1.00 92.50 317 PHE A CA 1
ATOM 2539 C C . PHE A 1 317 ? 4.559 -2.114 -12.379 1.00 92.50 317 PHE A C 1
ATOM 2541 O O . PHE A 1 317 ? 5.490 -1.545 -12.954 1.00 92.50 317 PHE A O 1
ATOM 2548 N N . THR A 1 318 ? 4.034 -3.239 -12.859 1.00 91.38 318 THR A N 1
ATOM 2549 C CA . THR A 1 318 ? 4.522 -3.942 -14.049 1.00 91.38 318 THR A CA 1
ATOM 2550 C C . THR A 1 318 ? 3.432 -4.770 -14.741 1.00 91.38 318 THR A C 1
ATOM 2552 O O . THR A 1 318 ? 2.466 -5.214 -14.129 1.00 91.38 318 THR A O 1
ATOM 2555 N N . PHE A 1 319 ? 3.613 -5.046 -16.032 1.00 90.56 319 PHE A N 1
ATOM 2556 C CA . PHE A 1 319 ? 2.713 -5.895 -16.825 1.00 90.56 319 PHE A CA 1
ATOM 2557 C C . PHE A 1 319 ? 3.240 -7.326 -17.028 1.00 90.56 319 PHE A C 1
ATOM 2559 O O . PHE A 1 319 ? 2.620 -8.120 -17.733 1.00 90.56 319 PHE A O 1
ATOM 2566 N N . LYS A 1 320 ? 4.381 -7.677 -16.416 1.00 87.31 320 LYS A N 1
ATOM 2567 C CA . LYS A 1 320 ? 5.095 -8.952 -16.636 1.00 87.31 320 LYS A CA 1
ATOM 2568 C C . LYS A 1 320 ? 4.274 -10.202 -16.318 1.00 87.31 320 LYS A C 1
ATOM 2570 O O . LYS A 1 320 ? 4.515 -11.247 -16.916 1.00 87.31 320 LYS A O 1
ATOM 2575 N N . GLY A 1 321 ? 3.345 -10.103 -15.370 1.00 85.69 321 GLY A N 1
ATOM 2576 C CA . GLY A 1 321 ? 2.557 -11.236 -14.892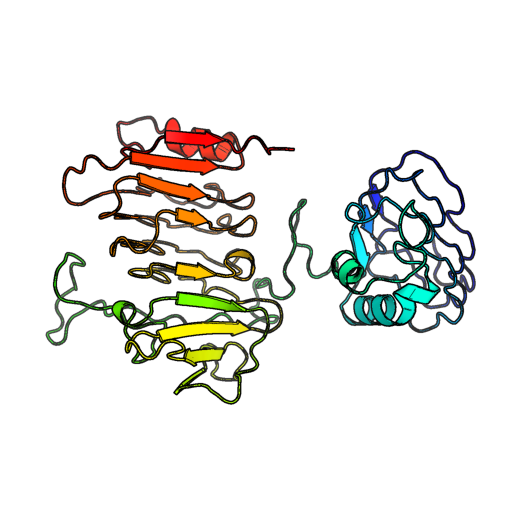 1.00 85.69 321 GLY A CA 1
ATOM 2577 C C . GLY A 1 321 ? 1.383 -11.634 -15.788 1.00 85.69 321 GLY A C 1
ATOM 2578 O O . GLY A 1 321 ? 0.864 -12.739 -15.612 1.00 85.69 321 GLY A O 1
ATOM 2579 N N . LEU A 1 322 ? 0.971 -10.765 -16.718 1.00 89.25 322 LEU A N 1
ATOM 2580 C CA . LEU A 1 322 ? -0.332 -10.844 -17.375 1.00 89.25 322 LEU A CA 1
ATOM 2581 C C . LEU A 1 322 ? -0.454 -11.999 -18.372 1.00 89.25 322 LEU A C 1
ATOM 2583 O O . LEU A 1 322 ? 0.435 -12.258 -19.180 1.00 89.25 322 LEU A O 1
ATOM 2587 N N . GLU A 1 323 ? -1.617 -12.650 -18.366 1.00 88.12 323 GLU A N 1
ATOM 2588 C CA . GLU A 1 323 ? -1.948 -13.710 -19.329 1.00 88.12 323 GLU A CA 1
ATOM 2589 C C . GLU A 1 323 ? -2.463 -13.152 -20.661 1.00 88.12 323 GLU A C 1
ATOM 2591 O O . GLU A 1 323 ? -2.370 -13.813 -21.699 1.00 88.12 323 GLU A O 1
ATOM 2596 N N . LYS A 1 324 ? -3.041 -11.947 -20.633 1.00 85.75 324 LYS A N 1
ATOM 2597 C CA . LYS A 1 324 ? -3.627 -11.253 -21.784 1.00 85.75 324 LYS A CA 1
ATOM 2598 C C . LYS A 1 324 ? -3.382 -9.753 -21.678 1.00 85.75 324 LYS A C 1
ATOM 2600 O O . LYS A 1 324 ? -3.246 -9.216 -20.583 1.00 85.75 324 LYS A O 1
ATOM 2605 N N . VAL A 1 325 ? -3.364 -9.085 -22.829 1.00 85.75 325 VAL A N 1
ATOM 2606 C CA . VAL A 1 325 ? -3.312 -7.622 -22.907 1.00 85.75 325 VAL A CA 1
ATOM 2607 C C . VAL A 1 325 ? -4.642 -7.053 -22.384 1.00 85.75 325 VAL A C 1
ATOM 2609 O O . VAL A 1 325 ? -5.676 -7.383 -22.965 1.00 85.75 325 VAL A O 1
ATOM 2612 N N . PRO A 1 326 ? -4.640 -6.232 -21.317 1.00 85.75 326 PRO A N 1
ATOM 2613 C CA . PRO A 1 326 ? -5.861 -5.749 -20.688 1.00 85.75 326 PRO A CA 1
ATOM 2614 C C . PRO A 1 326 ? -6.246 -4.372 -21.227 1.00 85.75 326 PRO A C 1
ATOM 2616 O O . PRO A 1 326 ? -5.398 -3.491 -21.357 1.00 85.75 326 PRO A O 1
ATOM 2619 N N . LEU A 1 327 ? -7.534 -4.131 -21.449 1.00 84.81 327 LEU A N 1
ATOM 2620 C CA . LEU A 1 327 ? -8.020 -2.760 -21.616 1.00 84.81 327 LEU A CA 1
ATOM 2621 C C . LEU A 1 327 ? -8.061 -2.094 -20.232 1.00 84.81 327 LEU A C 1
ATOM 2623 O O . LEU A 1 327 ? -8.941 -2.414 -19.440 1.00 84.81 327 LEU A O 1
ATOM 2627 N N . LEU A 1 328 ? -7.099 -1.220 -19.917 1.00 88.25 328 LEU A N 1
ATOM 2628 C CA . LEU A 1 328 ? -6.931 -0.676 -18.560 1.00 88.25 328 LEU A CA 1
ATOM 2629 C C . LEU A 1 328 ? -7.961 0.407 -18.229 1.00 88.25 328 LEU A C 1
ATOM 2631 O O . LEU A 1 328 ? -8.582 0.352 -17.168 1.00 88.25 328 LEU A O 1
ATOM 2635 N N . ILE A 1 329 ? -8.126 1.375 -19.136 1.00 87.06 329 ILE A N 1
ATOM 2636 C CA . ILE A 1 329 ? -9.031 2.523 -19.002 1.00 87.06 329 ILE A CA 1
ATOM 2637 C C . ILE A 1 329 ? -9.944 2.574 -20.227 1.00 87.06 329 ILE A C 1
ATOM 2639 O O . ILE A 1 329 ? -9.483 2.588 -21.371 1.00 87.06 329 ILE A O 1
ATOM 2643 N N . TYR A 1 330 ? -11.250 2.648 -19.988 1.00 82.75 330 TYR A N 1
ATOM 2644 C CA . TYR A 1 330 ? -12.258 2.900 -21.014 1.00 82.75 330 TYR A CA 1
ATOM 2645 C C . TYR A 1 330 ? -13.454 3.645 -20.418 1.00 82.75 330 TYR A C 1
ATOM 2647 O O . TYR A 1 330 ? -13.609 3.678 -19.199 1.00 82.75 330 TYR A O 1
ATOM 2655 N N . TYR A 1 331 ? -14.290 4.217 -21.291 1.00 80.44 331 TYR A N 1
ATOM 2656 C CA . TYR A 1 331 ? -15.509 4.955 -20.950 1.00 80.44 331 TYR A CA 1
ATOM 2657 C C . TYR A 1 331 ? -16.681 4.483 -21.815 1.00 80.44 331 TYR A C 1
ATOM 2659 O O . TYR A 1 331 ? -16.505 4.220 -23.006 1.00 80.44 331 TYR A O 1
ATOM 2667 N N . ASN A 1 332 ? -17.876 4.378 -21.225 1.00 69.12 332 ASN A N 1
ATOM 2668 C CA . ASN A 1 332 ? -19.094 3.956 -21.934 1.00 69.12 332 ASN A CA 1
ATOM 2669 C C . ASN A 1 332 ? -19.636 5.015 -22.910 1.00 69.12 332 ASN A C 1
ATOM 2671 O O . ASN A 1 332 ? -20.379 4.683 -23.834 1.00 69.12 332 ASN A O 1
ATOM 2675 N N . THR A 1 333 ? -19.271 6.283 -22.725 1.00 68.19 333 THR A N 1
ATOM 2676 C CA . THR A 1 333 ? -19.647 7.393 -23.603 1.00 68.19 333 THR A CA 1
ATOM 2677 C C . THR A 1 333 ? -18.398 8.129 -24.088 1.00 68.19 333 THR A C 1
ATOM 2679 O O . THR A 1 333 ? -17.405 8.194 -23.362 1.00 68.19 333 THR A O 1
ATOM 2682 N N . PRO A 1 334 ? -18.406 8.684 -25.317 1.00 64.75 334 PRO A N 1
ATOM 2683 C CA . PRO A 1 334 ? -17.338 9.569 -25.763 1.00 64.75 334 PRO A CA 1
ATOM 2684 C C . PRO A 1 334 ? -17.254 10.758 -24.807 1.00 64.75 334 PRO A C 1
ATOM 2686 O O . PRO A 1 334 ? -18.219 11.512 -24.680 1.00 64.75 334 PRO A O 1
ATOM 2689 N N . MET A 1 335 ? -16.121 10.905 -24.127 1.00 64.12 335 MET A N 1
ATOM 2690 C CA . MET A 1 335 ? -15.868 12.017 -23.222 1.00 64.12 335 MET A CA 1
ATOM 2691 C C . MET A 1 335 ? -14.630 12.787 -23.682 1.00 64.12 335 MET A C 1
ATOM 2693 O O . MET A 1 335 ? -13.646 12.177 -24.094 1.00 64.12 335 MET A O 1
ATOM 2697 N N . ASP A 1 336 ? -14.657 14.116 -23.569 1.00 63.84 336 ASP A N 1
ATOM 2698 C CA . ASP A 1 336 ? -13.487 14.993 -23.758 1.00 63.84 336 ASP A CA 1
ATOM 2699 C C . ASP A 1 336 ? -12.601 15.018 -22.491 1.00 63.84 336 ASP A C 1
ATOM 2701 O O . ASP A 1 336 ? -12.077 16.057 -22.089 1.00 63.84 336 ASP A O 1
ATOM 2705 N N . LEU A 1 337 ? -12.451 13.868 -21.828 1.00 65.19 337 LEU A N 1
ATOM 2706 C CA . LEU A 1 337 ? -11.609 13.732 -20.642 1.00 65.19 337 LEU A CA 1
ATOM 2707 C C . LEU A 1 337 ? -10.140 13.749 -21.051 1.00 65.19 337 LEU A C 1
ATOM 2709 O O . LEU A 1 337 ? -9.744 13.117 -22.032 1.00 65.19 337 LEU A O 1
ATOM 2713 N N . ARG A 1 338 ? -9.325 14.469 -20.283 1.00 73.88 338 ARG A N 1
ATOM 2714 C CA . ARG A 1 338 ? -7.869 14.478 -20.431 1.00 73.88 338 ARG A CA 1
ATOM 2715 C C . ARG A 1 338 ? -7.233 14.029 -19.131 1.00 73.88 338 ARG A C 1
ATOM 2717 O O . ARG A 1 338 ? -7.770 14.245 -18.053 1.00 73.88 338 ARG A O 1
ATOM 2724 N N . GLY A 1 339 ? -6.056 13.441 -19.213 1.00 83.31 339 GLY A N 1
ATOM 2725 C CA . GLY A 1 339 ? -5.334 13.055 -18.016 1.00 83.31 339 GLY A CA 1
ATOM 2726 C C . GLY A 1 339 ? -3.895 12.701 -18.308 1.00 83.31 339 GLY A C 1
ATOM 2727 O O . GLY A 1 339 ? -3.503 12.577 -19.470 1.00 83.31 339 GLY A O 1
ATOM 2728 N N . THR A 1 340 ? -3.121 12.532 -17.242 1.00 89.25 340 THR A N 1
ATOM 2729 C CA . THR A 1 340 ? -1.733 12.074 -17.329 1.00 89.25 340 THR A CA 1
ATOM 2730 C C . THR A 1 340 ? -1.562 10.798 -16.529 1.00 89.25 340 THR A C 1
ATOM 2732 O O . THR A 1 340 ? -1.944 10.740 -15.361 1.00 89.25 340 THR A O 1
ATOM 2735 N N . VAL A 1 341 ? -0.957 9.786 -17.148 1.00 91.56 341 VAL A N 1
ATOM 2736 C CA . VAL A 1 341 ? -0.488 8.577 -16.473 1.00 91.56 341 VAL A CA 1
ATOM 2737 C C . VAL A 1 341 ? 1.011 8.707 -16.220 1.00 91.56 341 VAL A C 1
ATOM 2739 O O . VAL A 1 341 ? 1.808 8.707 -17.160 1.00 91.56 341 VAL A O 1
ATOM 2742 N N . TYR A 1 342 ? 1.391 8.806 -14.951 1.00 91.00 342 TYR A N 1
ATOM 2743 C CA . TYR A 1 342 ? 2.769 8.839 -14.480 1.00 91.00 342 TYR A CA 1
ATOM 2744 C C . TYR A 1 342 ? 3.283 7.419 -14.254 1.00 91.00 342 TYR A C 1
ATOM 2746 O O . TYR A 1 342 ? 2.701 6.637 -13.494 1.00 91.00 342 TYR A O 1
ATOM 2754 N N . VAL A 1 343 ? 4.388 7.085 -14.918 1.00 87.94 343 VAL A N 1
ATOM 2755 C CA . VAL A 1 343 ? 4.988 5.746 -14.879 1.00 87.94 343 VAL A CA 1
ATOM 2756 C C . VAL A 1 343 ? 6.464 5.803 -14.514 1.00 87.94 343 VAL A C 1
ATOM 2758 O O . VAL A 1 343 ? 7.188 6.712 -14.906 1.00 87.94 343 VAL A O 1
ATOM 2761 N N . SER A 1 344 ? 6.941 4.802 -13.788 1.00 84.50 344 SER A N 1
ATOM 2762 C CA . SER A 1 344 ? 8.299 4.766 -13.232 1.00 84.50 344 SER A CA 1
ATOM 2763 C C . SER A 1 344 ? 9.359 4.160 -14.159 1.00 84.50 344 SER A C 1
ATOM 2765 O O . SER A 1 344 ? 10.555 4.302 -13.900 1.00 84.50 344 SER A O 1
ATOM 2767 N N . SER A 1 345 ? 8.953 3.479 -15.236 1.00 85.06 345 SER A N 1
ATOM 2768 C CA . SER A 1 345 ? 9.869 2.793 -16.151 1.00 85.06 345 SER A CA 1
ATOM 2769 C C . SER A 1 345 ? 9.468 2.940 -17.617 1.00 85.06 345 SER A C 1
ATOM 2771 O O . SER A 1 345 ? 8.284 2.993 -17.964 1.00 85.06 345 SER A O 1
ATOM 2773 N N . ASP A 1 346 ? 10.480 2.956 -18.489 1.00 83.75 346 ASP A N 1
ATOM 2774 C CA . ASP A 1 346 ? 10.298 2.920 -19.941 1.00 83.75 346 ASP A CA 1
ATOM 2775 C C . ASP A 1 346 ? 9.531 1.669 -20.384 1.00 83.75 346 ASP A C 1
ATOM 2777 O O . ASP A 1 346 ? 8.733 1.750 -21.307 1.00 83.75 346 ASP A O 1
ATOM 2781 N N . GLU A 1 347 ? 9.726 0.535 -19.702 1.00 85.62 347 GLU A N 1
ATOM 2782 C CA . GLU A 1 347 ? 9.026 -0.723 -19.987 1.00 85.62 347 GLU A CA 1
ATOM 2783 C C . GLU A 1 347 ? 7.504 -0.570 -19.841 1.00 85.62 347 GLU A C 1
ATOM 2785 O O . GLU A 1 347 ? 6.754 -0.928 -20.749 1.00 85.62 347 GLU A O 1
ATOM 2790 N N . VAL A 1 348 ? 7.043 0.019 -18.732 1.00 88.50 348 VAL A N 1
ATOM 2791 C CA . VAL A 1 348 ? 5.614 0.268 -18.474 1.00 88.50 348 VAL A CA 1
ATOM 2792 C C . VAL A 1 348 ? 5.063 1.309 -19.447 1.00 88.50 348 VAL A C 1
ATOM 2794 O O . VAL A 1 348 ? 4.001 1.095 -20.033 1.00 88.50 348 VAL A O 1
ATOM 2797 N N . ARG A 1 349 ? 5.797 2.409 -19.676 1.00 87.69 349 ARG A N 1
ATOM 2798 C CA . ARG A 1 349 ? 5.411 3.443 -20.653 1.00 87.69 349 ARG A CA 1
ATOM 2799 C C . ARG A 1 349 ? 5.217 2.845 -22.043 1.00 87.69 349 ARG A C 1
ATOM 2801 O O . ARG A 1 349 ? 4.214 3.098 -22.710 1.00 87.69 349 ARG A O 1
ATOM 2808 N N . ASP A 1 350 ? 6.196 2.071 -22.490 1.00 86.06 350 ASP A N 1
ATOM 2809 C CA . ASP A 1 350 ? 6.218 1.466 -23.811 1.00 86.06 350 ASP A CA 1
ATOM 2810 C C . ASP A 1 350 ? 5.090 0.441 -23.958 1.00 86.06 350 ASP A C 1
ATOM 2812 O O . ASP A 1 350 ? 4.443 0.408 -25.001 1.00 86.06 350 ASP A O 1
ATOM 2816 N N . TYR A 1 351 ? 4.793 -0.337 -22.913 1.00 86.62 351 TYR A N 1
ATOM 2817 C CA . TYR A 1 351 ? 3.673 -1.280 -22.919 1.00 86.62 351 TYR A CA 1
ATOM 2818 C C . TYR A 1 351 ? 2.320 -0.580 -23.125 1.00 86.62 351 TYR A C 1
ATOM 2820 O O . TYR A 1 351 ? 1.517 -1.021 -23.950 1.00 86.62 351 TYR A O 1
ATOM 2828 N N . ILE A 1 352 ? 2.087 0.537 -22.425 1.00 86.62 352 ILE A N 1
ATOM 2829 C CA . ILE A 1 352 ? 0.840 1.313 -22.531 1.00 86.62 352 ILE A CA 1
ATOM 2830 C C . ILE A 1 352 ? 0.712 1.986 -23.905 1.00 86.62 352 ILE A C 1
ATOM 2832 O O . ILE A 1 352 ? -0.382 2.052 -24.458 1.00 86.62 352 ILE A O 1
ATOM 2836 N N . THR A 1 353 ? 1.819 2.488 -24.460 1.00 81.88 353 THR A N 1
ATOM 2837 C CA . THR A 1 353 ? 1.802 3.344 -25.661 1.00 81.88 353 THR A CA 1
ATOM 2838 C C . THR A 1 353 ? 1.985 2.604 -26.989 1.00 81.88 353 THR A C 1
ATOM 2840 O O . THR A 1 353 ? 1.558 3.119 -28.022 1.00 81.88 353 THR A O 1
ATOM 2843 N N . LYS A 1 354 ? 2.631 1.428 -27.013 1.00 75.50 354 LYS A N 1
ATOM 2844 C CA . LYS A 1 354 ? 3.064 0.757 -28.259 1.00 75.50 354 LYS A CA 1
ATOM 2845 C C . LYS A 1 354 ? 2.205 -0.432 -28.694 1.00 75.50 354 LYS A C 1
ATOM 2847 O O . LYS A 1 354 ? 2.586 -1.115 -29.643 1.00 75.50 354 LYS A O 1
ATOM 2852 N N . THR A 1 355 ? 1.088 -0.733 -28.038 1.00 63.25 355 THR A N 1
ATOM 2853 C CA . THR A 1 355 ? 0.304 -1.940 -28.344 1.00 63.25 355 THR A CA 1
ATOM 2854 C C . THR A 1 355 ? -0.273 -1.876 -29.772 1.00 63.25 355 THR A C 1
ATOM 2856 O O . THR A 1 355 ? -1.005 -0.966 -30.148 1.00 63.25 355 THR A O 1
ATOM 2859 N N . ILE A 1 356 ? 0.155 -2.840 -30.596 1.00 51.56 356 ILE A N 1
ATOM 2860 C CA . ILE A 1 356 ? 0.363 -2.758 -32.058 1.00 51.56 356 ILE A CA 1
ATOM 2861 C C . ILE A 1 356 ? -0.928 -2.718 -32.910 1.00 51.56 356 ILE A C 1
ATOM 2863 O O . ILE A 1 356 ? -0.858 -2.518 -34.120 1.00 51.56 356 ILE A O 1
ATOM 2867 N N . GLU A 1 357 ? -2.122 -2.829 -32.326 1.00 44.56 357 GLU A N 1
ATOM 2868 C CA . GLU A 1 357 ? -3.381 -2.916 -33.083 1.00 44.56 357 GLU A CA 1
ATOM 2869 C C . GLU A 1 357 ? -4.500 -2.073 -32.449 1.00 44.56 357 GLU A C 1
ATOM 2871 O O . GLU A 1 357 ? -5.413 -2.583 -31.810 1.00 44.56 357 GLU A O 1
ATOM 2876 N N . GLY A 1 358 ? -4.441 -0.750 -32.630 1.00 43.53 358 GLY A N 1
ATOM 2877 C CA . GLY A 1 358 ? -5.613 0.138 -32.541 1.00 43.53 358 GLY A CA 1
ATOM 2878 C C . GLY A 1 358 ? -6.300 0.317 -31.177 1.00 43.53 358 GLY A C 1
ATOM 2879 O O . GLY A 1 358 ? -7.272 1.066 -31.114 1.00 43.53 358 GLY A O 1
ATOM 2880 N N . GLN A 1 359 ? -5.824 -0.304 -30.097 1.00 53.16 359 GLN A N 1
ATOM 2881 C CA . GLN A 1 359 ? -6.353 -0.129 -28.742 1.00 53.16 359 GLN A CA 1
ATOM 2882 C C . GLN A 1 359 ? -5.248 0.441 -27.851 1.00 53.16 359 GLN A C 1
ATOM 2884 O O . GLN A 1 359 ? -4.400 -0.296 -27.357 1.00 53.16 359 GLN A O 1
ATOM 2889 N N . SER A 1 360 ? -5.236 1.765 -27.661 1.00 61.34 360 SER A N 1
ATOM 2890 C CA . SER A 1 360 ? -4.481 2.342 -26.545 1.00 61.34 360 SER A CA 1
ATOM 2891 C C . SER A 1 360 ? -5.082 1.773 -25.263 1.00 61.34 360 SER A C 1
ATOM 2893 O O . SER A 1 360 ? -6.287 1.923 -25.051 1.00 61.34 360 SER A O 1
ATOM 2895 N N . LEU A 1 361 ? -4.273 1.131 -24.412 1.00 69.12 361 LEU A N 1
ATOM 2896 C CA . LEU A 1 361 ? -4.751 0.597 -23.125 1.00 69.12 361 LEU A CA 1
ATOM 2897 C C . LEU A 1 361 ? -5.276 1.718 -22.219 1.00 69.12 361 LEU A C 1
ATOM 2899 O O . LEU A 1 361 ? -6.052 1.459 -21.302 1.00 69.12 361 LEU A O 1
ATOM 2903 N N . VAL A 1 362 ? -4.873 2.958 -22.516 1.00 66.44 362 VAL A N 1
ATOM 2904 C CA . VAL A 1 362 ? -5.406 4.178 -21.930 1.00 66.44 362 VAL A CA 1
ATOM 2905 C C . VAL A 1 362 ? -5.836 5.133 -23.041 1.00 66.44 362 VAL A C 1
ATOM 2907 O O . VAL A 1 362 ? -5.035 5.893 -23.589 1.00 66.44 362 VAL A O 1
ATOM 2910 N N . MET A 1 363 ? -7.105 5.076 -23.436 1.00 65.12 363 MET A N 1
ATOM 2911 C CA . MET A 1 363 ? -7.648 6.054 -24.381 1.00 65.12 363 MET A CA 1
ATOM 2912 C C . MET A 1 363 ? -7.710 7.439 -23.718 1.00 65.12 363 MET A C 1
ATOM 2914 O O . MET A 1 363 ? -8.130 7.542 -22.572 1.00 65.12 363 MET A O 1
ATOM 2918 N N . TYR A 1 364 ? -7.328 8.493 -24.451 1.00 70.81 364 TYR A N 1
ATOM 2919 C CA . TYR A 1 364 ? -7.443 9.912 -24.054 1.00 70.81 364 TYR A CA 1
ATOM 2920 C C . TYR A 1 364 ? -6.470 10.449 -22.980 1.00 70.81 364 TYR A C 1
ATOM 2922 O O . TYR A 1 364 ? -6.546 11.633 -22.650 1.00 70.81 364 TYR A O 1
ATOM 2930 N N . TYR A 1 365 ? -5.509 9.653 -22.492 1.00 73.88 365 TYR A N 1
ATOM 2931 C CA . TYR A 1 365 ? -4.477 10.139 -21.561 1.00 73.88 365 TYR A CA 1
ATOM 2932 C C . TYR A 1 365 ? -3.110 10.285 -22.231 1.00 73.88 365 TYR A C 1
ATOM 2934 O O . TYR A 1 365 ? -2.725 9.497 -23.097 1.00 73.88 365 TYR A O 1
ATOM 2942 N N . GLU A 1 366 ? -2.346 11.267 -21.763 1.00 77.94 366 GLU A N 1
ATOM 2943 C CA . GLU A 1 366 ? -0.910 11.360 -22.002 1.00 77.94 366 GLU A CA 1
ATOM 2944 C C . GLU A 1 366 ? -0.164 10.429 -21.034 1.00 77.94 366 GLU A C 1
ATOM 2946 O O . GLU A 1 366 ? -0.505 10.345 -19.856 1.00 77.94 366 GLU A O 1
ATOM 2951 N N . VAL A 1 367 ? 0.861 9.717 -21.507 1.00 75.62 367 VAL A N 1
ATOM 2952 C CA . VAL A 1 367 ? 1.678 8.836 -20.656 1.00 75.62 367 VAL A CA 1
ATOM 2953 C C . VAL A 1 367 ? 3.062 9.450 -20.495 1.00 75.62 367 VAL A C 1
ATOM 2955 O O . VAL A 1 367 ? 3.811 9.572 -21.466 1.00 75.62 367 VAL A O 1
ATOM 2958 N N . VAL A 1 368 ? 3.413 9.808 -19.262 1.00 80.50 368 VAL A N 1
ATOM 2959 C CA . VAL A 1 368 ? 4.642 10.531 -18.922 1.00 80.50 368 VAL A CA 1
ATOM 2960 C C . VAL A 1 368 ? 5.494 9.676 -17.991 1.00 80.50 368 VAL A C 1
ATOM 2962 O O . VAL A 1 368 ? 5.025 9.159 -16.979 1.00 80.50 368 VAL A O 1
ATOM 2965 N N . GLN A 1 369 ? 6.775 9.524 -18.323 1.00 73.94 369 GLN A N 1
ATOM 2966 C CA . GLN A 1 369 ? 7.722 8.878 -17.420 1.00 73.94 369 GLN A CA 1
ATOM 2967 C C . GLN A 1 369 ? 8.081 9.836 -16.281 1.00 73.94 369 GLN A C 1
ATOM 2969 O O . GLN A 1 369 ? 8.432 10.990 -16.532 1.00 73.94 369 GLN A O 1
ATOM 2974 N N . GLU A 1 370 ? 8.025 9.360 -15.040 1.00 70.19 370 GLU A N 1
ATOM 2975 C CA . GLU A 1 370 ? 8.456 10.108 -13.863 1.00 70.19 370 GLU A CA 1
ATOM 2976 C C . GLU A 1 370 ? 9.956 10.390 -13.941 1.00 70.19 370 GLU A C 1
ATOM 2978 O O . GLU A 1 370 ? 10.801 9.583 -13.550 1.00 70.19 370 GLU A O 1
ATOM 2983 N N . VAL A 1 371 ? 10.307 11.573 -14.436 1.00 53.22 371 VAL A N 1
ATOM 2984 C CA . VAL A 1 371 ? 11.638 12.135 -14.243 1.00 53.22 371 VAL A CA 1
ATOM 2985 C C . VAL A 1 371 ? 11.614 12.748 -12.851 1.00 53.22 371 VAL A C 1
ATOM 2987 O O . VAL A 1 371 ? 10.998 13.795 -12.664 1.00 53.22 371 VAL A O 1
ATOM 2990 N N . ARG A 1 372 ? 12.204 12.063 -11.860 1.00 42.66 372 ARG A N 1
ATOM 2991 C CA . ARG A 1 372 ? 12.301 12.564 -10.477 1.00 42.66 372 ARG A CA 1
ATOM 2992 C C . ARG A 1 372 ? 12.682 14.049 -10.502 1.00 42.66 372 ARG A C 1
ATOM 2994 O O . ARG A 1 372 ? 13.779 14.382 -10.950 1.00 42.66 372 ARG A O 1
ATOM 3001 N N . MET A 1 373 ? 11.790 14.927 -10.037 1.00 31.64 373 MET A N 1
ATOM 3002 C CA . MET A 1 373 ? 12.238 16.238 -9.580 1.00 31.64 373 MET A CA 1
ATOM 3003 C C . MET A 1 373 ? 13.087 16.005 -8.325 1.00 31.64 373 MET A C 1
ATOM 3005 O O . MET A 1 373 ? 12.767 15.140 -7.511 1.00 31.64 373 MET A O 1
ATOM 3009 N N . PHE A 1 374 ? 14.223 16.694 -8.317 1.00 30.59 374 PHE A N 1
ATOM 3010 C CA . PHE A 1 374 ? 15.417 16.483 -7.503 1.00 30.59 374 PHE A CA 1
ATOM 3011 C C . PHE A 1 374 ? 15.204 16.456 -5.993 1.00 30.59 374 PHE A C 1
ATOM 3013 O O . PHE A 1 374 ? 14.342 17.222 -5.508 1.00 30.59 374 PHE A O 1
#

Radius of gyration: 24.19 Å; Cα contacts (8 Å, |Δi|>4): 937; chains: 1; bounding box: 72×41×60 Å

Foldseek 3Di:
DQCQPPAELACVQPQVLVLDAEEEPEARNACPNYAELACNQACNNVQNHQEYEDHQRPDCPRHNYQALNCHNPHAQPRHAYEDADVVVLVVCLVCVLRNCPNADDVDDNDDDSVSSVRHHYCCQPDDDDDGGDQAAQDPVNPRAFAFADDDDPCADPVRDGPPPDDDDDFDAALPDPHTQLLAAEEEWEQALDDDPPFPDKDQRGNVSPSQWMKTWDDVPPPRGIYIYIYHHRAHEHDLALACNQEPYAYYHPLLRYACQSHAELACNHHCHLVVVPDAEDANEQRNACQQYAYQAQSQECPNVPHQEHEYEQHNNDDPNNYPDLHLHYDYPDDDLHEYEYEYADPRVLCSQPPPPPDRRSDPRYHYDYDPDDD

Solvent-accessible surface area (backbone atoms only — not comparable to full-atom values): 19503 Å² total; per-residue (Å²): 122,90,35,65,81,40,47,64,45,55,44,70,40,45,63,57,54,72,60,41,42,68,47,71,62,40,61,65,37,28,27,73,50,20,28,28,38,28,26,21,33,19,32,23,14,64,49,48,20,36,35,39,34,44,24,72,31,52,38,66,93,50,54,78,38,44,50,32,21,31,24,44,41,20,38,80,98,51,38,37,39,30,29,48,34,66,70,56,39,51,53,4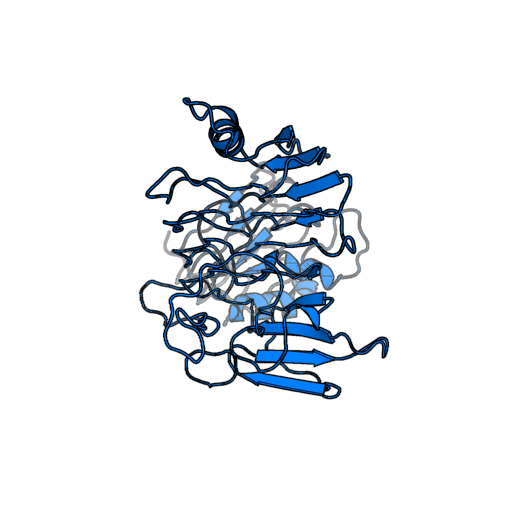7,60,79,40,26,66,55,16,20,59,76,27,68,69,97,56,66,84,66,76,59,78,84,60,51,78,34,53,36,37,44,74,19,52,74,79,79,99,58,91,36,56,71,32,68,59,50,101,76,60,79,68,40,71,30,39,41,72,56,84,70,73,64,40,49,104,84,69,47,72,60,75,95,70,88,90,83,84,81,55,52,47,74,75,47,91,50,45,26,84,43,33,59,35,38,36,39,32,52,46,34,77,76,69,91,89,52,80,48,73,45,62,34,19,72,82,63,76,52,63,20,22,32,38,30,36,51,91,85,70,83,76,45,23,44,35,36,41,15,8,62,56,23,33,30,46,28,44,60,31,55,47,70,47,32,54,28,44,41,73,44,45,43,60,31,40,42,31,60,59,21,36,29,35,31,25,19,28,24,33,21,15,48,79,45,83,33,48,66,48,68,36,35,52,45,31,27,30,54,52,20,35,43,41,45,28,24,37,20,33,54,22,69,63,26,76,46,33,39,36,34,47,25,64,43,43,47,72,84,32,44,79,59,93,45,53,30,33,53,65,98,59,97,68,92,49,39,32,41,37,36,26,61,43,69,70,54,48,46,58,46,72,60,53,90,73,93,52,55,28,49,65,65,46,49,79,43,70,62,72,78,79,129

pLDDT: mean 79.91, std 17.48, range [30.5, 98.44]

Secondary structure (DSSP, 8-state):
---TT-SB-TTTTTT--S--SEEE--TT---TT--B-TTSSTTGGGG---EEE--TT---TT--B-TTTTTT-S-TTT-EEEESSHHHHHHHHHTTTTTTTT-SSSS-SS--GGGGGGEEESSS--SSSS---TT---TT--S-PPBPP-PPPSB-TTS-B----SSS-PPBGGGSS-BGGGEEEEEEES-----SS-SEEEE-BTTSSSSSEEEEE-SSSSS-EEEEEE-TTSEEPPSB-TTTTTT---EE-GGGEE-TT-SB-TTTTTTTTTTSS-SEEE--TT---TT--B-TTTTTTTTTT-SEEEEE--SS--STT-SS----B--SS----EEEEEES-HHHHHHHH--SSS--SBTTEEEEE-----